Protein AF-A0AAV4CQF7-F1 (afdb_monomer_lite)

Foldseek 3Di:
DVVVVLVVCLVCVLVDALAVLLVVLVVVLVCQQVVVPDLPSNVLVNQSSLQSLQPAQWHDDDPGTDGSVVSSVVSLVSSLPHDGDLNVLLNVLQSCLNHDDDPVSLVSNLVSNLVSLVVDDLVSNLSSLLSSLSSCVVHPLLVSLVSVLVVVLVVLVVCPPPDLPDPDPVCPVVSVVVLSNLLSLLSSLVSQLVSCVVPVVSVVSNVVNLVVCLVVPLLSCLAQSNVLSLLLNLVPVVCVVVSLVVNLVSLLVQLVLVVVCVVDPVSCVVDPDDDRSLVRNLVNLVSCLSPNPSRLVSLLCSLVSLLVVLPQWDDVLDGPPDDPPPVDQDSSNVSNVSSLVSLLSSCVRDLVCVLVSLVVLLCCQQVCQRTDSLSSLVSLLSNCVVCVPSVVVVVVSLLVSLLCLLNGDPVSSVSSCVSCVSNVVVDVPSVVSNVVSVVVSVVDD

Structure (mmCIF, N/CA/C/O backbone):
data_AF-A0AAV4CQF7-F1
#
_entry.id   AF-A0AAV4CQF7-F1
#
loop_
_atom_site.group_PDB
_atom_site.id
_atom_site.type_symbol
_atom_site.label_atom_id
_atom_site.label_alt_id
_atom_site.label_comp_id
_atom_site.label_asym_id
_atom_site.label_entity_id
_atom_site.label_seq_id
_atom_site.pdbx_PDB_ins_code
_atom_site.Cartn_x
_atom_site.Cartn_y
_atom_site.Cartn_z
_atom_site.occupancy
_atom_site.B_iso_or_equiv
_atom_site.auth_seq_id
_atom_site.auth_comp_id
_atom_site.auth_asym_id
_atom_site.auth_atom_id
_atom_site.pdbx_PDB_model_num
ATOM 1 N N . MET A 1 1 ? -41.270 9.671 13.643 1.00 59.12 1 MET A N 1
ATOM 2 C CA . MET A 1 1 ? -41.584 9.776 15.087 1.00 59.12 1 MET A CA 1
ATOM 3 C C . MET A 1 1 ? -40.369 9.451 15.960 1.00 59.12 1 MET A C 1
ATOM 5 O O . MET A 1 1 ? -39.986 10.310 16.739 1.00 59.12 1 MET A O 1
ATOM 9 N N . GLY A 1 2 ? -39.691 8.308 15.761 1.00 67.62 2 GLY A N 1
ATOM 10 C CA . GLY A 1 2 ? -38.523 7.895 16.568 1.00 67.62 2 GLY A CA 1
ATOM 11 C C . GLY A 1 2 ? -37.374 8.912 16.679 1.00 67.62 2 GLY A C 1
ATOM 12 O O . GLY A 1 2 ? -36.849 9.107 17.765 1.00 67.62 2 GLY A O 1
ATOM 13 N N . PHE A 1 3 ? -37.043 9.646 15.609 1.00 73.44 3 PHE A N 1
ATOM 14 C CA . PHE A 1 3 ? -36.000 10.688 15.660 1.00 73.44 3 PHE A CA 1
ATOM 15 C C . PHE A 1 3 ? -36.310 11.820 16.654 1.00 73.44 3 PHE A C 1
ATOM 17 O O . PHE A 1 3 ? -35.431 12.252 17.389 1.00 73.44 3 PHE A O 1
ATOM 24 N N . LYS A 1 4 ? -37.570 12.273 16.710 1.00 79.00 4 LYS A N 1
ATOM 25 C CA . LYS A 1 4 ? -37.988 13.325 17.649 1.00 79.00 4 LYS A CA 1
ATOM 26 C C . LYS A 1 4 ? -37.939 12.832 19.097 1.00 79.00 4 LYS A C 1
ATOM 28 O O . LYS A 1 4 ? -37.600 13.608 19.976 1.00 79.00 4 LYS A O 1
ATOM 33 N N . ILE A 1 5 ? -38.235 11.549 19.323 1.00 82.12 5 ILE A N 1
ATOM 34 C CA . ILE A 1 5 ? -38.168 10.925 20.651 1.00 82.12 5 ILE A CA 1
ATOM 35 C C . ILE A 1 5 ? -36.714 10.852 21.126 1.00 82.12 5 ILE A C 1
ATOM 37 O O . ILE A 1 5 ? -36.418 11.323 22.215 1.00 82.12 5 ILE A O 1
ATOM 41 N N . VAL A 1 6 ? -35.795 10.340 20.299 1.00 82.31 6 VAL A N 1
ATOM 42 C CA . VAL A 1 6 ? -34.363 10.278 20.651 1.00 82.31 6 VAL A CA 1
ATOM 43 C C . VAL A 1 6 ? -33.791 11.676 20.882 1.00 82.31 6 VAL A C 1
ATOM 45 O O . VAL A 1 6 ? -33.082 11.886 21.857 1.00 82.31 6 VAL A O 1
ATOM 48 N N . SER A 1 7 ? -34.144 12.651 20.039 1.00 81.69 7 SER A N 1
ATOM 49 C CA . SER A 1 7 ? -33.695 14.036 20.213 1.00 81.69 7 SER A CA 1
ATOM 50 C C . SER A 1 7 ? -34.195 14.664 21.517 1.00 81.69 7 SER A C 1
ATOM 52 O O . SER A 1 7 ? -33.439 15.401 22.138 1.00 81.69 7 SER A O 1
ATOM 54 N N . LEU A 1 8 ? -35.436 14.380 21.929 1.00 84.56 8 LEU A N 1
ATOM 55 C CA . LEU A 1 8 ? -35.984 14.850 23.204 1.00 84.56 8 LEU A CA 1
ATOM 56 C C . LEU A 1 8 ? -35.305 14.152 24.392 1.00 84.56 8 LEU A C 1
ATOM 58 O O . LEU A 1 8 ? -34.977 14.785 25.387 1.00 84.56 8 LEU A O 1
ATOM 62 N N . LEU A 1 9 ? -35.044 12.848 24.285 1.00 84.12 9 LEU A N 1
ATOM 63 C CA . LEU A 1 9 ? -34.312 12.117 25.319 1.00 84.12 9 LEU A CA 1
ATOM 64 C C . LEU A 1 9 ? -32.877 12.642 25.467 1.00 84.12 9 LEU A C 1
ATOM 66 O O . LEU A 1 9 ? -32.404 12.793 26.586 1.00 84.12 9 LEU A O 1
ATOM 70 N N . LEU A 1 10 ? -32.204 12.985 24.365 1.00 81.94 10 LEU A N 1
ATOM 71 C CA . LEU A 1 10 ? -30.864 13.581 24.397 1.00 81.94 10 LEU A CA 1
ATOM 72 C C . LEU A 1 10 ? -30.817 14.918 25.147 1.00 81.94 10 LEU A C 1
ATOM 74 O O . LEU A 1 10 ? -29.807 15.186 25.796 1.00 81.94 10 LEU A O 1
ATOM 78 N N . THR A 1 11 ? -31.876 15.734 25.080 1.00 82.44 11 THR A N 1
ATOM 79 C CA . THR A 1 11 ? -31.950 17.009 25.813 1.00 82.44 11 THR A CA 1
ATOM 80 C C . THR A 1 11 ? -32.285 16.823 27.291 1.00 82.44 11 THR A C 1
ATOM 82 O O . THR A 1 11 ? -31.748 17.540 28.126 1.00 82.44 11 THR A O 1
ATOM 85 N N . GLU A 1 12 ? -33.121 15.841 27.633 1.00 84.31 12 GLU A N 1
ATOM 86 C CA . GLU A 1 12 ? -33.543 15.594 29.024 1.00 84.31 12 GLU A CA 1
ATOM 87 C C . GLU A 1 12 ? -32.552 14.723 29.822 1.00 84.31 12 GLU A C 1
ATOM 89 O O . GLU A 1 12 ? -32.605 14.665 31.053 1.00 84.31 12 GLU A O 1
ATOM 94 N N . LEU A 1 13 ? -31.607 14.057 29.147 1.00 83.44 13 LEU A N 1
ATOM 95 C CA . LEU A 1 13 ? -30.585 13.227 29.794 1.00 83.44 13 LEU A CA 1
ATOM 96 C C . LEU A 1 13 ? -29.714 14.014 30.788 1.00 83.44 13 LEU A C 1
ATOM 98 O O . LEU A 1 13 ? -29.278 13.442 31.785 1.00 83.44 13 LEU A O 1
ATOM 102 N N . ASP A 1 14 ? -29.513 15.316 30.570 1.00 80.50 14 ASP A N 1
ATOM 103 C CA . ASP A 1 14 ? -28.698 16.172 31.445 1.00 80.50 14 ASP A CA 1
ATOM 104 C C . ASP A 1 14 ? -29.308 16.347 32.854 1.00 80.50 14 ASP A C 1
ATOM 106 O O . ASP A 1 14 ? -28.577 16.560 33.820 1.00 80.50 14 ASP A O 1
ATOM 110 N N . ALA A 1 15 ? -30.632 16.208 32.998 1.00 80.25 15 ALA A N 1
ATOM 111 C CA . ALA A 1 15 ? -31.342 16.308 34.280 1.00 80.25 15 ALA A CA 1
ATOM 112 C C . ALA A 1 15 ? -31.515 14.951 34.998 1.00 80.25 15 ALA A C 1
ATOM 114 O O . ALA A 1 15 ? -32.131 14.873 36.065 1.00 80.25 15 ALA A O 1
ATOM 115 N N . SER A 1 16 ? -31.004 13.864 34.414 1.00 80.94 16 SER A N 1
ATOM 116 C CA . SER A 1 16 ? -31.238 12.500 34.893 1.00 80.94 16 SER A CA 1
ATOM 117 C C . SER A 1 16 ? -30.382 12.142 36.112 1.00 80.94 16 SER A C 1
ATOM 119 O O . SER A 1 16 ? -29.222 12.532 36.223 1.00 80.94 16 SER A O 1
ATOM 121 N N . GLN A 1 17 ? -30.930 11.332 37.025 1.00 84.81 17 GLN A N 1
ATOM 122 C CA . GLN A 1 17 ? -30.169 10.842 38.177 1.00 84.81 17 GLN A CA 1
ATOM 123 C C . GLN A 1 17 ? -29.073 9.845 37.745 1.00 84.81 17 GLN A C 1
ATOM 125 O O . GLN A 1 17 ? -29.340 8.981 36.903 1.00 84.81 17 GLN A O 1
ATOM 130 N N . PRO A 1 18 ? -27.881 9.858 38.381 1.00 83.00 18 PRO A N 1
ATOM 131 C CA . PRO A 1 18 ? -26.769 8.973 38.013 1.00 83.00 18 PRO A CA 1
ATOM 132 C C . PRO A 1 18 ? -27.101 7.477 38.065 1.00 83.00 18 PRO A C 1
ATOM 134 O O . PRO A 1 18 ? -26.584 6.695 37.272 1.00 83.00 18 PRO A O 1
ATOM 137 N N . ARG A 1 19 ? -27.995 7.075 38.976 1.00 85.12 19 ARG A N 1
ATOM 138 C CA . ARG A 1 19 ? -28.464 5.688 39.095 1.00 85.12 19 ARG A CA 1
ATOM 139 C C . ARG A 1 19 ? -29.227 5.228 37.852 1.00 85.12 19 ARG A C 1
ATOM 141 O O . ARG A 1 19 ? -28.962 4.147 37.342 1.00 85.12 19 ARG A O 1
ATOM 148 N N . CYS A 1 20 ? -30.128 6.065 37.341 1.00 86.25 20 CYS A N 1
ATOM 149 C CA . CYS A 1 20 ? -30.883 5.763 36.126 1.00 86.25 20 CYS A CA 1
ATOM 150 C C . CYS A 1 20 ? -29.949 5.668 34.912 1.00 86.25 20 CYS A C 1
ATOM 152 O O . CYS A 1 20 ? -30.134 4.807 34.059 1.00 86.25 20 CYS A O 1
ATOM 154 N N . LEU A 1 21 ? -28.916 6.517 34.853 1.00 87.19 21 LEU A N 1
ATOM 155 C CA . LEU A 1 21 ? -27.903 6.464 33.796 1.00 87.19 21 LEU A CA 1
ATOM 156 C C . LEU A 1 21 ? -27.118 5.137 33.809 1.00 87.19 21 LEU A C 1
ATOM 158 O O . LEU A 1 21 ? -26.884 4.572 32.741 1.00 87.19 21 LEU A O 1
ATOM 162 N N . ASP A 1 22 ? -26.754 4.612 34.987 1.00 87.69 22 ASP A N 1
ATOM 163 C CA . ASP A 1 22 ? -26.123 3.286 35.116 1.00 87.69 22 ASP A CA 1
ATOM 164 C C . ASP A 1 22 ? -27.073 2.163 34.673 1.00 87.69 22 ASP A C 1
ATOM 166 O O . ASP A 1 22 ? -26.687 1.311 33.875 1.00 87.69 22 ASP A O 1
ATOM 170 N N . GLU A 1 23 ? -28.331 2.184 35.122 1.00 88.81 23 GLU A N 1
ATOM 171 C CA . GLU A 1 23 ? -29.337 1.174 34.754 1.00 88.81 23 GLU A CA 1
ATOM 172 C C . GLU A 1 23 ? -29.573 1.136 33.231 1.00 88.81 23 GLU A C 1
ATOM 174 O O . GLU A 1 23 ? -29.580 0.059 32.626 1.00 88.81 23 GLU A O 1
ATOM 179 N N . ILE A 1 24 ? -29.662 2.301 32.578 1.00 89.50 24 ILE A N 1
ATOM 180 C CA . ILE A 1 24 ? -29.802 2.393 31.116 1.00 89.50 24 ILE A CA 1
ATOM 181 C C . ILE A 1 24 ? -28.521 1.923 30.406 1.00 89.50 24 ILE A C 1
ATOM 183 O O . ILE A 1 24 ? -28.596 1.204 29.407 1.00 89.50 24 ILE A O 1
ATOM 187 N N . ALA A 1 25 ? -27.333 2.281 30.903 1.00 89.44 25 ALA A N 1
ATOM 188 C CA . ALA A 1 25 ? -26.076 1.808 30.322 1.00 89.44 25 ALA A CA 1
ATOM 189 C C . ALA A 1 25 ? -25.944 0.277 30.417 1.00 89.44 25 ALA A C 1
ATOM 191 O O . ALA A 1 25 ? -25.528 -0.373 29.455 1.00 89.44 25 ALA A O 1
ATOM 192 N N . GLN A 1 26 ? -26.346 -0.317 31.543 1.00 90.50 26 GLN A N 1
ATOM 193 C CA . GLN A 1 26 ? -26.374 -1.770 31.719 1.00 90.50 26 GLN A CA 1
ATOM 194 C C . GLN A 1 26 ? -27.388 -2.446 30.794 1.00 90.50 26 GLN A C 1
ATOM 196 O O . GLN A 1 26 ? -27.079 -3.512 30.258 1.00 90.50 26 GLN A O 1
ATOM 201 N N . PHE A 1 27 ? -28.535 -1.812 30.537 1.00 90.62 27 PHE A N 1
ATOM 202 C CA . PHE A 1 27 ? -29.499 -2.286 29.544 1.00 90.62 27 PHE A CA 1
ATOM 203 C C . PHE A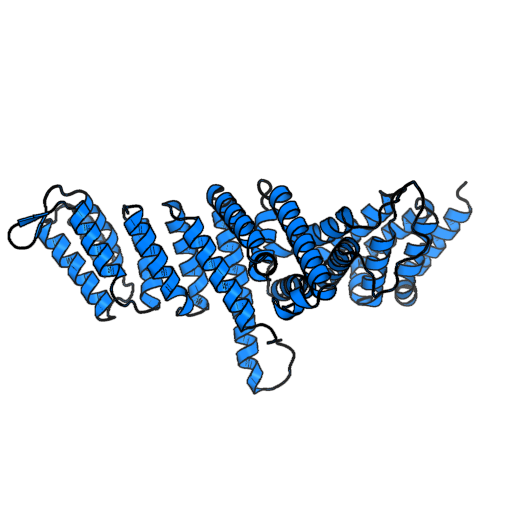 1 27 ? -28.902 -2.334 28.126 1.00 90.62 27 PHE A C 1
ATOM 205 O O . PHE A 1 27 ? -29.086 -3.316 27.406 1.00 90.62 27 PHE A O 1
ATOM 212 N N . TYR A 1 28 ? -28.119 -1.331 27.714 1.00 89.31 28 TYR A N 1
ATOM 213 C CA . TYR A 1 28 ? -27.412 -1.406 26.427 1.00 89.31 28 TYR A CA 1
ATOM 214 C C . TYR A 1 28 ? -26.399 -2.555 26.394 1.00 89.31 28 TYR A C 1
ATOM 216 O O . TYR A 1 28 ? -26.303 -3.259 25.390 1.00 89.31 28 TYR A O 1
ATOM 224 N N . ILE A 1 29 ? -25.682 -2.796 27.496 1.00 89.38 29 ILE A N 1
ATOM 225 C CA . ILE A 1 29 ? -24.741 -3.920 27.591 1.00 89.38 29 ILE A CA 1
ATOM 226 C C . ILE A 1 29 ? -25.475 -5.264 27.494 1.00 89.38 29 ILE A C 1
ATOM 228 O O . ILE A 1 29 ? -24.980 -6.164 26.814 1.00 89.38 29 ILE A O 1
ATOM 232 N N . SER A 1 30 ? -26.641 -5.426 28.130 1.00 89.44 30 SER A N 1
ATOM 233 C CA . SER A 1 30 ? -27.437 -6.652 27.978 1.00 89.44 30 SER A CA 1
ATOM 234 C C . SER A 1 30 ? -27.932 -6.822 26.544 1.00 89.44 30 SER A C 1
ATOM 236 O O . SER A 1 30 ? -27.793 -7.907 25.995 1.00 89.44 30 SER A O 1
ATOM 238 N N . CYS A 1 31 ? -28.369 -5.748 25.879 1.00 88.00 31 CYS A N 1
ATOM 239 C CA . CYS A 1 31 ? -28.768 -5.818 24.469 1.00 88.00 31 CYS A CA 1
ATOM 240 C C . CYS A 1 31 ? -27.624 -6.274 23.548 1.00 88.00 31 CYS A C 1
ATOM 242 O O . CYS A 1 31 ? -27.844 -7.033 22.605 1.00 88.00 31 CYS A O 1
ATOM 244 N N . VAL A 1 32 ? -26.388 -5.843 23.825 1.00 87.75 32 VAL A N 1
ATOM 245 C CA . VAL A 1 32 ? -25.204 -6.309 23.084 1.00 87.75 32 VAL A CA 1
ATOM 246 C C . VAL A 1 32 ? -24.934 -7.794 23.342 1.00 87.75 32 VAL A C 1
ATOM 248 O O . VAL A 1 32 ? -24.597 -8.512 22.405 1.00 87.75 32 VAL A O 1
ATOM 251 N N . LYS A 1 33 ? -25.106 -8.275 24.581 1.00 85.88 33 LYS A N 1
ATOM 252 C CA . LYS A 1 33 ? -24.939 -9.700 24.931 1.00 85.88 33 LYS A CA 1
ATOM 253 C C . LYS A 1 33 ? -25.985 -10.596 24.275 1.00 85.88 33 LYS A C 1
ATOM 255 O O . LYS A 1 33 ? -25.638 -11.677 23.808 1.00 85.88 33 LYS A O 1
ATOM 260 N N . ASP A 1 34 ? -27.230 -10.136 24.239 1.00 85.25 34 ASP A N 1
ATOM 261 C CA . ASP A 1 34 ? -28.371 -10.899 23.731 1.00 85.25 34 ASP A CA 1
ATOM 262 C C . ASP A 1 34 ? -28.503 -10.803 22.199 1.00 85.25 34 ASP A C 1
ATOM 264 O O . ASP A 1 34 ? -29.386 -11.419 21.608 1.00 85.25 34 ASP A O 1
ATOM 268 N N . GLY A 1 35 ? -27.632 -10.026 21.540 1.00 80.62 35 GLY A N 1
ATOM 269 C CA . GLY A 1 35 ? -27.627 -9.841 20.085 1.00 80.62 35 GLY A CA 1
ATOM 270 C C . GLY A 1 35 ? -28.763 -8.962 19.552 1.00 80.62 35 GLY A C 1
ATOM 271 O O . GLY A 1 35 ? -28.934 -8.854 18.341 1.00 80.62 35 GLY A O 1
ATOM 272 N N . SER A 1 36 ? -29.530 -8.305 20.426 1.00 82.94 36 SER A N 1
ATOM 273 C CA . SER A 1 36 ? -30.623 -7.398 20.046 1.00 82.94 36 SER A CA 1
ATOM 274 C C . SER A 1 36 ? -30.142 -5.991 19.668 1.00 82.94 36 SER A C 1
ATOM 276 O O . SER A 1 36 ? -30.933 -5.153 19.230 1.00 82.94 36 SER A O 1
ATOM 278 N N . PHE A 1 37 ? -28.843 -5.719 19.815 1.00 81.38 37 PHE A N 1
ATOM 279 C CA . PHE A 1 37 ? -28.231 -4.455 19.427 1.00 81.38 37 PHE A CA 1
ATOM 280 C C . PHE A 1 37 ? -28.153 -4.318 17.898 1.00 81.38 37 PHE A C 1
ATOM 282 O O . PHE A 1 37 ? -27.318 -4.937 17.246 1.00 81.38 37 PHE A O 1
ATOM 289 N N . ASN A 1 38 ? -29.016 -3.474 17.331 1.00 76.44 38 ASN A N 1
ATOM 290 C CA . ASN A 1 38 ? -29.237 -3.361 15.885 1.00 76.44 38 ASN A CA 1
ATOM 291 C C . ASN A 1 38 ? -28.857 -1.995 15.283 1.00 76.44 38 ASN A C 1
ATOM 293 O O . ASN A 1 38 ? -29.339 -1.650 14.207 1.00 76.44 38 ASN A O 1
ATOM 297 N N . GLY A 1 39 ? -28.073 -1.178 15.996 1.00 72.00 39 GLY A N 1
ATOM 298 C CA . GLY A 1 39 ? -27.647 0.134 15.490 1.00 72.00 39 GLY A CA 1
ATOM 299 C C . GLY A 1 39 ? -28.786 1.130 15.241 1.00 72.00 39 GLY A C 1
ATOM 300 O O . GLY A 1 39 ? -28.637 2.061 14.452 1.00 72.00 39 GLY A O 1
ATOM 301 N N . SER A 1 40 ? -29.951 0.932 15.867 1.00 81.25 40 SER A N 1
ATOM 302 C CA . SER A 1 40 ? -31.045 1.904 15.802 1.00 81.25 40 SER A CA 1
ATOM 303 C C . SER A 1 40 ? -30.628 3.249 16.404 1.00 81.25 40 SER A C 1
ATOM 305 O O . SER A 1 40 ? -29.777 3.304 17.280 1.00 81.25 40 SER A O 1
ATOM 307 N N . LYS A 1 41 ? -31.298 4.350 16.036 1.00 80.06 41 LYS A N 1
ATOM 308 C CA . LYS A 1 41 ? -30.986 5.692 16.580 1.00 80.06 41 LYS A CA 1
ATOM 309 C C . LYS A 1 41 ? -31.020 5.795 18.113 1.00 80.06 41 LYS A C 1
ATOM 311 O O . LYS A 1 41 ? -30.506 6.754 18.667 1.00 80.06 41 LYS A O 1
ATOM 316 N N . ALA A 1 42 ? -31.625 4.836 18.818 1.00 80.88 42 ALA A N 1
ATOM 317 C CA . ALA A 1 42 ? -31.554 4.784 20.276 1.00 80.88 42 ALA A CA 1
ATOM 318 C C . ALA A 1 42 ? -30.106 4.627 20.779 1.00 80.88 42 ALA A C 1
ATOM 320 O O . ALA A 1 42 ? -29.767 5.160 21.831 1.00 80.88 42 ALA A O 1
ATOM 321 N N . THR A 1 43 ? -29.226 3.978 20.009 1.00 84.00 43 THR A N 1
ATOM 322 C CA . THR A 1 43 ? -27.819 3.774 20.380 1.00 84.00 43 THR A CA 1
ATOM 323 C C . THR A 1 43 ? -27.032 5.080 20.480 1.00 84.00 43 THR A C 1
ATOM 325 O O . THR A 1 43 ? -26.049 5.132 21.215 1.00 84.00 43 THR A O 1
ATOM 328 N N . ASP A 1 44 ? -27.507 6.155 19.842 1.00 84.31 44 ASP A N 1
ATOM 329 C CA . ASP A 1 44 ? -26.924 7.502 19.928 1.00 84.31 44 ASP A CA 1
ATOM 330 C C . ASP A 1 44 ? -27.046 8.107 21.343 1.00 84.31 44 ASP A C 1
ATOM 332 O O . ASP A 1 44 ? -26.353 9.068 21.678 1.00 84.31 44 ASP A O 1
ATOM 336 N N . LEU A 1 45 ? -27.891 7.532 22.212 1.00 87.50 45 LEU A N 1
ATOM 337 C CA . LEU A 1 45 ? -27.989 7.914 23.625 1.00 87.50 45 LEU A CA 1
ATOM 338 C C . LEU A 1 45 ? -26.782 7.421 24.439 1.00 87.50 45 LEU A C 1
ATOM 340 O O . LEU A 1 45 ? -26.392 8.073 25.409 1.00 87.50 45 LEU A O 1
ATOM 344 N N . LEU A 1 46 ? -26.177 6.289 24.057 1.00 89.12 46 LEU A N 1
ATOM 345 C CA . LEU A 1 46 ? -25.114 5.640 24.831 1.00 89.12 46 LEU A CA 1
ATOM 346 C C . LEU A 1 46 ? -23.877 6.541 25.027 1.00 89.12 46 LEU A C 1
ATOM 348 O O . LEU A 1 46 ? -23.416 6.643 26.168 1.00 89.12 46 LEU A O 1
ATOM 352 N N . PRO A 1 47 ? -23.357 7.248 24.000 1.00 89.88 47 PRO A N 1
ATOM 353 C CA . PRO A 1 47 ? -22.263 8.199 24.184 1.00 89.88 47 PRO A CA 1
ATOM 354 C C . PRO A 1 47 ? -22.573 9.283 25.211 1.00 89.88 47 PRO A C 1
ATOM 356 O O . PRO A 1 47 ? -21.782 9.508 26.126 1.00 89.88 47 PRO A O 1
ATOM 359 N N . LYS A 1 48 ? -23.750 9.913 25.112 1.00 89.00 48 LYS A N 1
ATOM 360 C CA . LYS A 1 48 ? -24.166 10.984 26.024 1.00 89.00 48 LYS A CA 1
ATOM 361 C C . LYS A 1 48 ? -24.299 10.471 27.461 1.00 89.00 48 LYS A C 1
ATOM 363 O O . LYS A 1 48 ? -23.808 11.130 28.374 1.00 89.00 48 LYS A O 1
ATOM 368 N N . ILE A 1 49 ? -24.872 9.280 27.656 1.00 89.62 49 ILE A N 1
ATOM 369 C CA . ILE A 1 49 ? -24.984 8.626 28.970 1.00 89.62 49 ILE A CA 1
ATOM 370 C C . ILE A 1 49 ? -23.597 8.395 29.586 1.00 89.62 49 ILE A C 1
ATOM 372 O O . ILE A 1 49 ? -23.366 8.760 30.737 1.00 89.62 49 ILE A O 1
ATOM 376 N N . LEU A 1 50 ? -22.654 7.835 28.822 1.00 89.38 50 LEU A N 1
ATOM 377 C CA . LEU A 1 50 ? -21.298 7.563 29.312 1.00 89.38 50 LEU A CA 1
ATOM 378 C C . LEU A 1 50 ? -20.513 8.852 29.604 1.00 89.38 50 LEU A C 1
ATOM 380 O O . LEU A 1 50 ? -19.762 8.898 30.580 1.00 89.38 50 LEU A O 1
ATOM 384 N N . CYS A 1 51 ? -20.713 9.908 28.811 1.00 89.12 51 CYS A N 1
ATOM 385 C CA . CYS A 1 51 ? -20.143 11.231 29.071 1.00 89.12 51 CYS A CA 1
ATOM 386 C C . CYS A 1 51 ? -20.689 11.852 30.363 1.00 89.12 51 CYS A C 1
ATOM 388 O O . CYS A 1 51 ? -19.913 12.389 31.151 1.00 89.12 51 CYS A O 1
ATOM 390 N N . LEU A 1 52 ? -21.999 11.758 30.602 1.00 87.88 52 LEU A N 1
ATOM 391 C CA . LEU A 1 52 ? -22.619 12.265 31.828 1.00 87.88 52 LEU A CA 1
ATOM 392 C C . LEU A 1 52 ? -22.132 11.496 33.055 1.00 87.88 52 LEU A C 1
ATOM 394 O O . LEU A 1 52 ? -21.675 12.111 34.016 1.00 87.88 52 LEU A O 1
ATOM 398 N N . LEU A 1 53 ? -22.118 10.160 32.986 1.00 87.38 53 LEU A N 1
ATOM 399 C CA . LEU A 1 53 ? -21.574 9.312 34.048 1.00 87.38 53 LEU A CA 1
ATOM 400 C C . LEU A 1 53 ? -20.128 9.677 34.387 1.00 87.38 53 LEU A C 1
ATOM 402 O O . LEU A 1 53 ? -19.793 9.754 35.563 1.00 87.38 53 LEU A O 1
ATOM 406 N N . ASN A 1 54 ? -19.287 9.965 33.391 1.00 87.75 54 ASN A N 1
ATOM 407 C CA . ASN A 1 54 ? -17.890 10.339 33.617 1.00 87.75 54 ASN A CA 1
ATOM 408 C C . ASN A 1 54 ? -17.721 11.602 34.483 1.00 87.75 54 ASN A C 1
ATOM 410 O O . ASN A 1 54 ? -16.723 11.715 35.194 1.00 87.75 54 ASN A O 1
ATOM 414 N N . ASN A 1 55 ? -18.676 12.533 34.428 1.00 86.75 55 ASN A N 1
ATOM 415 C CA . ASN A 1 55 ? -18.597 13.824 35.114 1.00 86.75 55 ASN A CA 1
ATOM 416 C C . ASN A 1 55 ? -19.131 13.784 36.556 1.00 86.75 55 ASN A C 1
ATOM 418 O O . ASN A 1 55 ? -18.926 14.737 37.304 1.00 86.75 55 ASN A O 1
ATOM 422 N N . HIS A 1 56 ? -19.799 12.703 36.969 1.00 84.44 56 HIS A N 1
ATOM 423 C CA . HIS A 1 56 ? -20.316 12.579 38.330 1.00 84.44 56 HIS A CA 1
ATOM 424 C C . HIS A 1 56 ? -19.232 12.123 39.318 1.00 84.44 56 HIS A C 1
ATOM 426 O O . HIS A 1 56 ? -18.569 11.102 39.126 1.00 84.44 56 HIS A O 1
ATOM 432 N N . GLU A 1 57 ? -19.087 12.854 40.428 1.00 79.31 57 GLU A N 1
ATOM 433 C CA . GLU A 1 57 ? -18.104 12.540 41.476 1.00 79.31 57 GLU A CA 1
ATOM 434 C C . GLU A 1 57 ? -18.440 11.262 42.252 1.00 79.31 57 GLU A C 1
ATOM 436 O O . GLU A 1 57 ? -17.537 10.538 42.665 1.00 79.31 57 GLU A O 1
ATOM 441 N N . SER A 1 58 ? -19.730 10.969 42.426 1.00 81.06 58 SER A N 1
ATOM 442 C CA . SER A 1 58 ? -20.215 9.838 43.211 1.00 81.06 58 SER A CA 1
ATOM 443 C C . SER A 1 58 ? -21.510 9.290 42.615 1.00 81.06 58 SER A C 1
ATOM 445 O O . SER A 1 58 ? -22.501 10.010 42.477 1.00 81.06 58 SER A O 1
ATOM 447 N N . VAL A 1 59 ? -21.496 8.011 42.246 1.00 81.38 59 VAL A N 1
ATOM 448 C CA . VAL A 1 59 ? -22.642 7.268 41.715 1.00 81.38 59 VAL A CA 1
ATOM 449 C C . VAL A 1 59 ? -22.957 6.116 42.672 1.00 81.38 59 VAL A C 1
ATOM 451 O O . VAL A 1 59 ? -22.052 5.350 43.015 1.00 81.38 59 VAL A O 1
ATOM 454 N N . PRO A 1 60 ? -24.212 5.966 43.129 1.00 77.69 60 PRO A N 1
ATOM 455 C CA . PRO A 1 60 ? -24.595 4.856 43.994 1.00 77.69 60 PRO A CA 1
ATOM 456 C C . PRO A 1 60 ? -24.579 3.541 43.204 1.00 77.69 60 PRO A C 1
ATOM 458 O O . PRO A 1 60 ? -25.299 3.406 42.215 1.00 77.69 60 PRO A O 1
ATOM 461 N N . LYS A 1 61 ? -23.786 2.558 43.648 1.00 74.56 61 LYS A N 1
ATOM 462 C CA . LYS A 1 61 ? -23.742 1.210 43.060 1.00 74.56 61 LYS A CA 1
ATOM 463 C C . LYS A 1 61 ? -23.730 0.151 44.161 1.00 74.56 61 LYS A C 1
ATOM 465 O O . LYS A 1 61 ? -22.785 0.052 44.942 1.00 74.56 61 LYS A O 1
ATOM 470 N N . GLY A 1 62 ? -24.793 -0.651 44.230 1.00 73.31 62 GLY A N 1
ATOM 471 C CA . GLY A 1 62 ? -25.003 -1.587 45.340 1.00 73.31 62 GLY A CA 1
ATOM 472 C C . GLY A 1 62 ? -25.193 -0.854 46.676 1.00 73.31 62 GLY A C 1
ATOM 473 O O . GLY A 1 62 ? -25.960 0.101 46.748 1.00 73.31 62 GLY A O 1
ATOM 474 N N . GLY A 1 63 ? -24.495 -1.302 47.726 1.00 71.94 63 GLY A N 1
ATOM 475 C CA . GLY A 1 63 ? -24.513 -0.685 49.063 1.00 71.94 63 GLY A CA 1
ATOM 476 C C . GLY A 1 63 ? -23.491 0.443 49.281 1.00 71.94 63 GLY A C 1
ATOM 477 O O . GLY A 1 63 ? -23.281 0.837 50.424 1.00 71.94 63 GLY A O 1
ATOM 478 N N . GLY A 1 64 ? -22.826 0.931 48.227 1.00 80.50 64 GLY A N 1
ATOM 479 C CA . GLY A 1 64 ? -21.777 1.951 48.320 1.00 80.50 64 GLY A CA 1
ATOM 480 C C . GLY A 1 64 ? -21.808 2.972 47.181 1.00 80.50 64 GLY A C 1
ATOM 481 O O . GLY A 1 64 ? -22.723 2.989 46.356 1.00 80.50 64 GLY A O 1
ATOM 482 N N . TYR A 1 65 ? -20.782 3.822 47.145 1.00 84.94 65 TYR A N 1
ATOM 483 C CA . TYR A 1 65 ? -20.598 4.868 46.142 1.00 84.94 65 TYR A CA 1
ATOM 484 C C . TYR A 1 65 ? -19.287 4.661 45.390 1.00 84.94 65 TYR A C 1
ATOM 486 O O . TYR A 1 65 ? -18.271 4.326 45.996 1.00 84.94 65 TYR A O 1
ATOM 494 N N . ILE A 1 66 ? -19.318 4.878 44.080 1.00 89.25 66 ILE A N 1
ATOM 495 C CA . ILE A 1 66 ? -18.147 4.789 43.203 1.00 89.25 66 ILE A CA 1
ATOM 496 C C . ILE A 1 66 ? -18.017 6.061 42.377 1.00 89.25 66 ILE A C 1
ATOM 498 O O . ILE A 1 66 ? -19.013 6.729 42.090 1.00 89.25 66 ILE A O 1
ATOM 502 N N . LYS A 1 67 ? -16.799 6.391 41.953 1.00 89.69 67 LYS A N 1
ATOM 503 C CA . LYS A 1 67 ? -16.587 7.545 41.082 1.00 89.69 67 LYS A CA 1
ATOM 504 C C . LYS A 1 67 ? -17.158 7.263 39.692 1.00 89.69 67 LYS A C 1
ATOM 506 O O . LYS A 1 67 ? -16.980 6.173 39.147 1.00 89.69 67 LYS A O 1
ATOM 511 N N . GLY A 1 68 ? -17.799 8.254 39.080 1.00 87.19 68 GLY A N 1
ATOM 512 C CA . GLY A 1 68 ? -18.413 8.106 37.761 1.00 87.19 68 GLY A CA 1
ATOM 513 C C . GLY A 1 68 ? -17.431 7.686 36.657 1.00 87.19 68 GLY A C 1
ATOM 514 O O . GLY A 1 68 ? -17.756 6.848 35.814 1.00 87.19 68 GLY A O 1
ATOM 515 N N . SER A 1 69 ? -16.183 8.163 36.721 1.00 87.44 69 SER A N 1
ATOM 516 C CA . SER A 1 69 ? -15.106 7.739 35.815 1.00 87.44 69 SER A CA 1
ATOM 517 C C . SER A 1 69 ? -14.752 6.252 35.948 1.00 87.44 69 SER A C 1
ATOM 519 O O . SER A 1 69 ? -14.490 5.590 34.945 1.00 87.44 69 SER A O 1
ATOM 521 N N . GLU A 1 70 ? -14.766 5.709 37.169 1.00 88.88 70 GLU A N 1
ATOM 522 C CA . GLU A 1 70 ? -14.492 4.288 37.431 1.00 88.88 70 GLU A CA 1
ATOM 523 C C . GLU A 1 70 ? -15.665 3.417 36.980 1.00 88.88 70 GLU A C 1
ATOM 525 O O . GLU A 1 70 ? -15.467 2.382 36.341 1.00 88.88 70 GLU A O 1
ATOM 530 N N . LEU A 1 71 ? -16.900 3.870 37.228 1.00 88.44 71 LEU A N 1
ATOM 531 C CA . LEU A 1 71 ? -18.104 3.214 36.726 1.00 88.44 71 LEU A CA 1
ATOM 532 C C . LEU A 1 71 ? -18.088 3.108 35.198 1.00 88.44 71 LEU A C 1
ATOM 534 O O . LEU A 1 71 ? -18.292 2.020 34.658 1.00 88.44 71 LEU A O 1
ATOM 538 N N . LYS A 1 72 ? -17.800 4.215 34.506 1.00 91.75 72 LYS A N 1
ATOM 539 C CA . LYS A 1 72 ? -17.660 4.249 33.045 1.00 91.75 72 LYS A CA 1
ATOM 540 C C . LYS A 1 72 ? -16.608 3.241 32.570 1.00 91.75 72 LYS A C 1
ATOM 542 O O . LYS A 1 72 ? -16.886 2.468 31.655 1.00 91.75 72 LYS A O 1
ATOM 547 N N . GLY A 1 73 ? -15.448 3.187 33.227 1.00 90.25 73 GLY A N 1
ATOM 548 C CA . GLY A 1 73 ? -14.408 2.200 32.925 1.00 90.25 73 GLY A CA 1
ATOM 549 C C . GLY A 1 73 ? -14.889 0.756 33.094 1.00 90.25 73 GLY A C 1
ATOM 550 O O . GLY A 1 73 ? -14.684 -0.073 32.207 1.00 90.25 73 GLY A O 1
ATOM 551 N N . HIS A 1 74 ? -15.613 0.445 34.175 1.00 90.69 74 HIS A N 1
ATOM 552 C CA . HIS A 1 74 ? -16.224 -0.876 34.366 1.00 90.69 74 HIS A CA 1
ATOM 553 C C . HIS A 1 74 ? -17.261 -1.216 33.289 1.00 90.69 74 HIS A C 1
ATOM 555 O O . HIS A 1 74 ? -17.303 -2.359 32.830 1.00 90.69 74 HIS A O 1
ATOM 561 N N . LEU A 1 75 ? -18.080 -0.247 32.870 1.00 90.81 75 LEU A N 1
ATOM 562 C CA . LEU A 1 75 ? -19.076 -0.432 31.812 1.00 90.81 75 LEU A CA 1
ATOM 563 C C . LEU A 1 75 ? -18.405 -0.713 30.463 1.00 90.81 75 LEU A C 1
ATOM 565 O O . LEU A 1 75 ? -18.770 -1.683 29.803 1.00 90.81 75 LEU A O 1
ATOM 569 N N . ILE A 1 76 ? -17.381 0.061 30.090 1.00 91.62 76 ILE A N 1
ATOM 570 C CA . ILE A 1 76 ? -16.612 -0.151 28.853 1.00 91.62 76 ILE A CA 1
ATOM 571 C C . ILE A 1 76 ? -15.895 -1.504 28.887 1.00 91.62 76 ILE A C 1
ATOM 573 O O . ILE A 1 76 ? -15.952 -2.260 27.918 1.00 91.62 76 ILE A O 1
ATOM 577 N N . ASN A 1 77 ? -15.270 -1.856 30.011 1.00 91.94 77 ASN A N 1
ATOM 578 C CA . ASN A 1 77 ? -14.602 -3.147 30.162 1.00 91.94 77 ASN A CA 1
ATOM 579 C C . ASN A 1 77 ? -15.587 -4.314 30.054 1.00 91.94 77 ASN A C 1
ATOM 581 O O . ASN A 1 77 ? -15.301 -5.299 29.372 1.00 91.94 77 ASN A O 1
ATOM 585 N N . SER A 1 78 ? -16.758 -4.194 30.681 1.00 91.25 78 SER A N 1
ATOM 586 C CA . SER A 1 78 ? -17.837 -5.175 30.561 1.00 91.25 78 SER A CA 1
ATOM 587 C C . SER A 1 78 ? -18.271 -5.312 29.103 1.00 91.25 78 SER A C 1
ATOM 589 O O . SER A 1 78 ? -18.255 -6.415 28.560 1.00 91.25 78 SER A O 1
ATOM 591 N N . LEU A 1 79 ? -18.546 -4.193 28.434 1.00 90.62 79 LEU A N 1
ATOM 592 C CA . LEU A 1 79 ? -18.968 -4.138 27.040 1.00 90.62 79 LEU A CA 1
ATOM 593 C C . LEU A 1 79 ? -17.950 -4.795 26.096 1.00 90.62 79 LEU A C 1
ATOM 595 O O . LEU A 1 79 ? -18.320 -5.677 25.326 1.00 90.62 79 LEU A O 1
ATOM 599 N N . CYS A 1 80 ? -16.666 -4.454 26.197 1.00 89.94 80 CYS A N 1
ATOM 600 C CA . CYS A 1 80 ? -15.602 -5.034 25.369 1.00 89.94 80 CYS A CA 1
ATOM 601 C C . CYS A 1 80 ? -15.299 -6.513 25.704 1.00 89.94 80 CYS A C 1
ATOM 603 O O . CYS A 1 80 ? -14.827 -7.257 24.838 1.00 89.94 80 CYS A O 1
ATOM 605 N N . SER A 1 81 ? -15.612 -6.967 26.923 1.00 90.56 81 SER A N 1
ATOM 606 C CA . SER A 1 81 ? -15.485 -8.378 27.332 1.00 90.56 81 SER A CA 1
ATOM 607 C C . SER A 1 81 ? -16.637 -9.259 26.835 1.00 90.56 81 SER A C 1
ATOM 609 O O . SER A 1 81 ? -16.490 -10.479 26.764 1.00 90.56 81 SER A O 1
ATOM 611 N N . CYS A 1 82 ? -17.776 -8.671 26.460 1.00 89.31 82 CYS A N 1
ATOM 612 C CA . CYS A 1 82 ? -18.904 -9.410 25.893 1.00 89.31 82 CYS A CA 1
ATOM 613 C C . CYS A 1 82 ? -18.582 -9.942 24.492 1.00 89.31 82 CYS A C 1
ATOM 615 O O . CYS A 1 82 ? -17.745 -9.394 23.770 1.00 89.31 82 CYS A O 1
ATOM 617 N N . ARG A 1 83 ? -19.271 -11.004 24.066 1.00 87.56 83 ARG A N 1
ATOM 618 C CA . ARG A 1 83 ? -19.245 -11.438 22.662 1.00 87.56 83 ARG A CA 1
ATOM 619 C C . ARG A 1 83 ? -20.072 -10.450 21.844 1.00 87.56 83 ARG A C 1
ATOM 621 O O . ARG A 1 83 ? -21.198 -10.160 22.219 1.00 87.56 83 ARG A O 1
ATOM 628 N N . TRP A 1 84 ? -19.481 -9.892 20.793 1.00 90.25 84 TRP A N 1
ATOM 629 C CA . TRP A 1 84 ? -20.185 -9.010 19.863 1.00 90.25 84 TRP A CA 1
ATOM 630 C C . TRP A 1 84 ? -20.478 -9.828 18.615 1.00 90.25 84 TRP A C 1
ATOM 632 O O . TRP A 1 84 ? -19.597 -10.564 18.172 1.00 90.25 84 TRP A O 1
ATOM 642 N N . ALA A 1 85 ? -21.671 -9.682 18.045 1.00 87.56 85 ALA A N 1
ATOM 643 C CA . ALA A 1 85 ? -21.855 -10.058 16.650 1.00 87.56 85 ALA A CA 1
ATOM 644 C C . ALA A 1 85 ? -21.018 -9.107 15.765 1.00 87.56 85 ALA A C 1
ATOM 646 O O . ALA A 1 85 ? -20.881 -7.934 16.130 1.00 87.56 85 ALA A O 1
ATOM 647 N N . PRO A 1 86 ? -20.471 -9.553 14.620 1.00 86.00 86 PRO A N 1
ATOM 648 C CA . PRO A 1 86 ? -19.625 -8.707 13.774 1.00 86.00 86 PRO A CA 1
ATOM 649 C C . PRO A 1 86 ? -20.305 -7.387 13.369 1.00 86.00 86 PRO A C 1
ATOM 651 O O . PRO A 1 86 ? -19.711 -6.319 13.509 1.00 86.00 86 PRO A O 1
ATOM 654 N N . SER A 1 87 ? -21.595 -7.429 13.021 1.00 84.88 87 SER A N 1
ATOM 655 C CA . SER A 1 87 ? -22.406 -6.248 12.674 1.00 84.88 87 SER A CA 1
ATOM 656 C C . SER A 1 87 ? -22.471 -5.183 13.779 1.00 84.88 87 SER A C 1
ATOM 658 O O . SER A 1 87 ? -22.576 -3.990 13.498 1.00 84.88 87 SER A O 1
ATOM 660 N N . VAL A 1 88 ? -22.338 -5.571 15.052 1.00 86.88 88 VAL A N 1
ATOM 661 C CA . VAL A 1 88 ? -22.316 -4.628 16.182 1.00 86.88 88 VAL A CA 1
ATOM 662 C C . VAL A 1 88 ? -21.074 -3.738 16.127 1.00 86.88 88 VAL A C 1
ATOM 664 O O . VAL A 1 88 ? -21.157 -2.566 16.488 1.00 86.88 88 VAL A O 1
ATOM 667 N N . ALA A 1 89 ? -19.933 -4.238 15.638 1.00 86.31 89 ALA A N 1
ATOM 668 C CA . ALA A 1 89 ? -18.710 -3.440 15.537 1.00 86.31 89 ALA A CA 1
ATOM 669 C C . ALA A 1 89 ? -18.893 -2.216 14.621 1.00 86.31 89 ALA A C 1
ATOM 671 O O . ALA A 1 89 ? -18.391 -1.138 14.947 1.00 86.31 89 ALA A O 1
ATOM 672 N N . LEU A 1 90 ? -19.670 -2.362 13.540 1.00 86.69 90 LEU A N 1
ATOM 673 C CA . LEU A 1 90 ? -19.984 -1.291 12.591 1.00 86.69 90 LEU A CA 1
ATOM 674 C C . LEU A 1 90 ? -20.765 -0.146 13.248 1.00 86.69 90 LEU A C 1
ATOM 676 O O . LEU A 1 90 ? -20.493 1.026 12.991 1.00 86.69 90 LEU A O 1
ATOM 680 N N . HIS A 1 91 ? -21.684 -0.479 14.151 1.00 87.00 91 HIS A N 1
ATOM 681 C CA . HIS A 1 91 ? -22.493 0.501 14.874 1.00 87.00 91 HIS A CA 1
ATOM 682 C C . HIS A 1 91 ? -21.800 1.055 16.123 1.00 87.00 91 HIS A C 1
ATOM 684 O O . HIS A 1 91 ? -22.009 2.210 16.478 1.00 87.00 91 HIS A O 1
ATOM 690 N N . MET A 1 92 ? -20.957 0.265 16.789 1.00 86.25 92 MET A N 1
ATOM 691 C CA . MET A 1 92 ? -20.277 0.679 18.019 1.00 86.25 92 MET A CA 1
ATOM 692 C C . MET A 1 92 ? -19.076 1.588 17.761 1.00 86.25 92 MET A C 1
ATOM 694 O O . MET A 1 92 ? -18.869 2.544 18.506 1.00 86.25 92 MET A O 1
ATOM 698 N N . ALA A 1 93 ? -18.286 1.319 16.717 1.00 87.88 93 ALA A N 1
ATOM 699 C CA . ALA A 1 93 ? -17.103 2.112 16.385 1.00 87.88 93 ALA A CA 1
ATOM 700 C C . ALA A 1 93 ? -17.361 3.638 16.305 1.00 87.88 93 ALA A C 1
ATOM 702 O O . ALA A 1 93 ? -16.605 4.377 16.944 1.00 87.88 93 ALA A O 1
ATOM 703 N N . PRO A 1 94 ? -18.417 4.141 15.626 1.00 89.12 94 PRO A N 1
ATOM 704 C CA . PRO A 1 94 ? -18.688 5.579 15.581 1.00 89.12 94 PRO A CA 1
ATOM 705 C C . PRO A 1 94 ? -19.106 6.160 16.941 1.00 89.12 94 PRO A C 1
ATOM 707 O O . PRO A 1 94 ? -18.713 7.278 17.264 1.00 89.12 94 PRO A O 1
ATOM 710 N N . LEU A 1 95 ? -19.834 5.408 17.777 1.00 89.25 95 LEU A N 1
ATOM 711 C CA . LEU A 1 95 ? -20.330 5.886 19.079 1.00 89.25 95 LEU A CA 1
ATOM 712 C C . LEU A 1 95 ? -19.189 6.255 20.039 1.00 89.25 95 LEU A C 1
ATOM 714 O O . LEU A 1 95 ? -19.283 7.208 20.812 1.00 89.25 95 LEU A O 1
ATOM 718 N N . PHE A 1 96 ? -18.068 5.538 19.965 1.00 88.31 96 PHE A N 1
ATOM 719 C CA . PHE A 1 96 ? -16.899 5.804 20.806 1.00 88.31 96 PHE A CA 1
ATOM 720 C C . PHE A 1 96 ? -16.081 7.025 20.384 1.00 88.31 96 PHE A C 1
ATOM 722 O O . PHE A 1 96 ? -15.182 7.451 21.123 1.00 88.31 96 PHE A O 1
ATOM 729 N N . LYS A 1 97 ? -16.395 7.637 19.239 1.00 86.31 97 LYS A N 1
ATOM 730 C CA . LYS A 1 97 ? -15.748 8.874 18.797 1.00 86.31 97 LYS A CA 1
ATOM 731 C C . LYS A 1 97 ? -16.067 10.053 19.716 1.00 86.31 97 LYS A C 1
ATOM 733 O O . LYS A 1 97 ? -15.171 10.852 19.974 1.00 86.31 97 LYS A O 1
ATOM 738 N N . ASP A 1 98 ? -17.249 10.099 20.316 1.00 83.00 98 ASP A N 1
ATOM 739 C CA . ASP A 1 98 ? -17.666 11.241 21.144 1.00 83.00 98 ASP A CA 1
ATOM 740 C C . ASP A 1 98 ? -17.480 11.003 22.654 1.00 83.00 98 ASP A C 1
ATOM 742 O O . ASP A 1 98 ? -17.665 11.909 23.463 1.00 83.00 98 ASP A O 1
ATOM 746 N N . ILE A 1 99 ? -17.046 9.800 23.048 1.00 88.31 99 ILE A N 1
ATOM 747 C CA . ILE A 1 99 ? -16.839 9.420 24.454 1.00 88.31 99 ILE A CA 1
ATOM 748 C C . ILE A 1 99 ? -15.406 9.765 24.906 1.00 88.31 99 ILE A C 1
ATOM 750 O O . ILE A 1 99 ? -14.448 9.411 24.207 1.00 88.31 99 ILE A O 1
ATOM 754 N N . PRO A 1 100 ? -15.197 10.399 26.077 1.00 86.69 100 PRO A N 1
ATOM 755 C CA . PRO A 1 100 ? -13.870 10.557 26.660 1.00 86.69 100 PRO A CA 1
ATOM 756 C C . PRO A 1 100 ? -13.362 9.197 27.155 1.00 86.69 100 PRO A C 1
ATOM 758 O O . PRO A 1 100 ? -13.895 8.624 28.108 1.00 86.69 100 PRO A O 1
ATOM 761 N N . LEU A 1 101 ? -12.331 8.673 26.495 1.00 90.00 101 LEU A N 1
ATOM 762 C CA . LEU A 1 101 ? -11.735 7.369 26.789 1.00 90.00 101 LEU A CA 1
ATOM 763 C C . LEU A 1 101 ? -10.362 7.549 27.435 1.00 90.00 101 LEU A C 1
ATOM 765 O O . LEU A 1 101 ? -9.568 8.378 26.990 1.00 90.00 101 LEU A O 1
ATOM 769 N N . SER A 1 102 ? -10.076 6.752 28.462 1.00 91.75 102 SER A N 1
ATOM 770 C CA . SER A 1 102 ? -8.718 6.593 28.978 1.00 91.75 102 SER A CA 1
ATOM 771 C C . SER A 1 102 ? -7.846 5.858 27.939 1.00 91.75 102 SER A C 1
ATOM 773 O O . SER A 1 102 ? -8.379 5.170 27.059 1.00 91.75 102 SER A O 1
ATOM 775 N N . PRO A 1 103 ? -6.507 5.971 27.997 1.00 91.75 103 PRO A N 1
ATOM 776 C CA . PRO A 1 103 ? -5.632 5.286 27.043 1.00 91.75 103 PRO A CA 1
ATOM 777 C C . PRO A 1 103 ? -5.809 3.758 27.065 1.00 91.75 103 PRO A C 1
ATOM 779 O O . PRO A 1 103 ? -5.755 3.123 26.007 1.00 91.75 103 PRO A O 1
ATOM 782 N N . ASP A 1 104 ? -6.077 3.180 28.240 1.00 92.25 104 ASP A N 1
ATOM 783 C CA . ASP A 1 104 ? -6.322 1.745 28.412 1.00 92.25 104 ASP A CA 1
ATOM 784 C C . ASP A 1 104 ? -7.692 1.323 27.867 1.00 92.25 104 ASP A C 1
ATOM 786 O O . ASP A 1 104 ? -7.785 0.323 27.153 1.00 92.25 104 ASP A O 1
ATOM 790 N N . GLU A 1 105 ? -8.741 2.116 28.124 1.00 92.44 105 GLU A N 1
ATOM 791 C CA . GLU A 1 105 ? -10.084 1.900 27.563 1.00 92.44 105 GLU A CA 1
ATOM 792 C C . GLU A 1 105 ? -10.046 1.939 26.030 1.00 92.44 105 GLU A C 1
ATOM 794 O O . GLU A 1 105 ? -10.570 1.041 25.365 1.00 92.44 105 GLU A O 1
ATOM 799 N N . LEU A 1 106 ? -9.373 2.947 25.463 1.00 94.06 106 LEU A N 1
ATOM 800 C CA . LEU A 1 106 ? -9.204 3.096 24.019 1.00 94.06 106 LEU A CA 1
ATOM 801 C C . LEU A 1 106 ? -8.445 1.905 23.425 1.00 94.06 106 LEU A C 1
ATOM 803 O O . LEU A 1 106 ? -8.845 1.365 22.394 1.00 94.06 106 LEU A O 1
ATOM 807 N N . LYS A 1 107 ? -7.358 1.473 24.073 1.00 94.44 107 LYS A N 1
ATOM 808 C CA . LYS A 1 107 ? -6.572 0.321 23.621 1.00 94.44 107 LYS A CA 1
ATOM 809 C C . LYS A 1 107 ? -7.413 -0.954 23.620 1.00 94.44 107 LYS A C 1
ATOM 811 O O . LYS A 1 107 ? -7.380 -1.695 22.637 1.00 94.44 107 LYS A O 1
ATOM 816 N N . PHE A 1 108 ? -8.165 -1.202 24.691 1.00 93.50 108 PHE A N 1
ATOM 817 C CA . PHE A 1 108 ? -9.006 -2.390 24.810 1.00 93.50 108 PHE A CA 1
ATOM 818 C C . PHE A 1 108 ? -10.119 -2.406 23.755 1.00 93.50 108 PHE A C 1
ATOM 820 O O . PHE A 1 108 ? -10.342 -3.434 23.112 1.00 93.50 108 PHE A O 1
ATOM 827 N N . LEU A 1 109 ? -10.748 -1.254 23.506 1.00 94.12 109 LEU A N 1
ATOM 828 C CA . LEU A 1 109 ? -11.748 -1.084 22.455 1.00 94.12 109 LEU A CA 1
ATOM 829 C C . LEU A 1 109 ? -11.177 -1.357 21.057 1.00 94.12 109 LEU A C 1
ATOM 831 O O . LEU A 1 109 ? -11.745 -2.147 20.306 1.00 94.12 109 LEU A O 1
ATOM 835 N N . ILE A 1 110 ? -10.045 -0.740 20.705 1.00 95.06 110 ILE A N 1
ATOM 836 C CA . ILE A 1 110 ? -9.437 -0.935 19.382 1.00 95.06 110 ILE A CA 1
ATOM 837 C C . ILE A 1 110 ? -9.052 -2.407 19.190 1.00 95.06 110 ILE A C 1
ATOM 839 O O . ILE A 1 110 ? -9.335 -2.985 18.144 1.00 95.06 110 ILE A O 1
ATOM 843 N N . GLN A 1 111 ? -8.462 -3.048 20.205 1.00 95.12 111 GLN A N 1
ATOM 844 C CA . GLN A 1 111 ? -8.146 -4.478 20.145 1.00 95.12 111 GLN A CA 1
ATOM 845 C C . GLN A 1 111 ? -9.394 -5.344 19.957 1.00 95.12 111 GLN A C 1
ATOM 847 O O . GLN A 1 111 ? -9.336 -6.340 19.238 1.00 95.12 111 GLN A O 1
ATOM 852 N N . LYS A 1 112 ? -10.519 -4.983 20.584 1.00 94.50 112 LYS A N 1
ATOM 853 C CA . LYS A 1 112 ? -11.790 -5.687 20.406 1.00 94.50 112 LYS A CA 1
ATOM 854 C C . LYS A 1 112 ? -12.295 -5.577 18.967 1.00 94.50 112 LYS A C 1
ATOM 856 O O . LYS A 1 112 ? -12.616 -6.607 18.382 1.00 94.50 112 LYS A O 1
ATOM 861 N N . ILE A 1 113 ? -12.311 -4.373 18.394 1.00 94.44 113 ILE A N 1
ATOM 862 C CA . ILE A 1 113 ? -12.763 -4.150 17.011 1.00 94.44 113 ILE A CA 1
ATOM 863 C C . ILE A 1 113 ? -11.839 -4.875 16.022 1.00 94.44 113 ILE A C 1
ATOM 865 O O . ILE A 1 113 ? -12.326 -5.590 15.155 1.00 94.44 113 ILE A O 1
ATOM 869 N N . LEU A 1 114 ? -10.515 -4.783 16.192 1.00 95.00 114 LEU A N 1
ATOM 870 C CA . LEU A 1 114 ? -9.551 -5.478 15.328 1.00 95.00 114 LEU A CA 1
ATOM 871 C C . LEU A 1 114 ? -9.665 -7.007 15.394 1.00 95.00 114 LEU A C 1
ATOM 873 O O . LEU A 1 114 ? -9.379 -7.672 14.406 1.00 95.00 114 LEU A O 1
ATOM 877 N N . ARG A 1 115 ? -10.080 -7.580 16.533 1.00 94.06 115 ARG A N 1
ATOM 878 C CA . ARG A 1 115 ? -10.337 -9.028 16.649 1.00 94.06 115 ARG A CA 1
ATOM 879 C C . ARG A 1 115 ? -11.580 -9.470 15.883 1.00 94.06 115 ARG A C 1
ATOM 881 O O . ARG A 1 115 ? -11.592 -10.590 15.399 1.00 94.06 115 ARG A O 1
ATOM 888 N N . LEU A 1 116 ? -12.599 -8.614 15.811 1.00 93.00 116 LEU A N 1
ATOM 889 C CA . LEU A 1 116 ? -13.842 -8.880 15.078 1.00 93.00 116 LEU A CA 1
ATOM 890 C C . LEU A 1 116 ? -13.717 -8.554 13.588 1.00 93.00 116 LEU A C 1
ATOM 892 O O . LEU A 1 116 ? -14.509 -9.039 12.793 1.00 93.00 116 LEU A O 1
ATOM 896 N N . PHE A 1 117 ? -12.729 -7.740 13.211 1.00 93.75 117 PHE A N 1
ATOM 897 C CA . PHE A 1 117 ? -12.522 -7.286 11.839 1.00 93.75 117 PHE A CA 1
ATOM 898 C C . PHE A 1 117 ? -12.471 -8.422 10.796 1.00 93.75 117 PHE A C 1
ATOM 900 O O . PHE A 1 117 ? -13.123 -8.276 9.766 1.00 93.75 117 PHE A O 1
ATOM 907 N N . PRO A 1 118 ? -11.798 -9.566 11.048 1.00 92.38 118 PRO A N 1
ATOM 908 C CA . PRO A 1 118 ? -11.787 -10.693 10.113 1.00 92.38 118 PRO A CA 1
ATOM 909 C C . PRO A 1 118 ? -13.140 -11.387 9.915 1.00 92.38 118 PRO A C 1
ATOM 911 O O . PRO A 1 118 ? -13.303 -12.103 8.935 1.00 92.38 118 PRO A O 1
ATOM 914 N N . GLU A 1 119 ? -14.081 -11.221 10.847 1.00 92.31 119 GLU A N 1
ATOM 915 C CA . GLU A 1 119 ? -15.415 -11.837 10.797 1.00 92.31 119 GLU A CA 1
ATOM 916 C C . GLU A 1 119 ? -16.451 -10.937 10.100 1.00 92.31 119 GLU A C 1
ATOM 918 O O . GLU A 1 119 ? -17.603 -11.336 9.937 1.00 92.31 119 GLU A O 1
ATOM 923 N N . LEU A 1 120 ? -16.071 -9.712 9.723 1.00 90.75 120 LEU A N 1
ATOM 924 C CA . LEU A 1 120 ? -16.942 -8.781 9.009 1.00 90.75 120 LEU A CA 1
ATOM 925 C C . LEU A 1 120 ? -17.098 -9.178 7.543 1.00 90.75 120 LEU A C 1
ATOM 927 O O . LEU A 1 120 ? -16.147 -9.640 6.907 1.00 90.75 120 LEU A O 1
ATOM 931 N N . GLU A 1 121 ? -18.271 -8.882 6.984 1.00 90.00 121 GLU A N 1
ATOM 932 C CA . GLU A 1 121 ? -18.459 -8.895 5.537 1.00 90.00 121 GLU A CA 1
ATOM 933 C C . GLU A 1 121 ? -17.469 -7.933 4.875 1.00 90.00 121 GLU A C 1
ATOM 935 O O . GLU A 1 121 ? -17.201 -6.838 5.380 1.00 90.00 121 GLU A O 1
ATOM 940 N N . ILE A 1 122 ? -16.915 -8.338 3.731 1.00 87.75 122 ILE A N 1
ATOM 941 C CA . ILE A 1 122 ? -15.846 -7.586 3.060 1.00 87.75 122 ILE A CA 1
ATOM 942 C C . ILE A 1 122 ? -16.332 -6.161 2.732 1.00 87.75 122 ILE A C 1
ATOM 944 O O . ILE A 1 122 ? -15.595 -5.195 2.922 1.00 87.75 122 ILE A O 1
ATOM 948 N N . THR A 1 123 ? -17.601 -6.003 2.346 1.00 90.12 123 THR A N 1
ATOM 949 C CA . THR A 1 123 ? -18.245 -4.715 2.027 1.00 90.12 123 THR A CA 1
ATOM 950 C C . THR A 1 123 ? -18.318 -3.739 3.201 1.00 90.12 123 THR A C 1
ATOM 952 O O . THR A 1 123 ? -18.308 -2.527 2.985 1.00 90.12 123 THR A O 1
ATOM 955 N N . ASP A 1 124 ? -18.341 -4.241 4.436 1.00 91.44 124 ASP A N 1
ATOM 956 C CA . ASP A 1 124 ? -18.423 -3.427 5.653 1.00 91.44 124 ASP A CA 1
ATOM 957 C C . ASP A 1 124 ? -17.041 -2.983 6.160 1.00 91.44 124 ASP A C 1
ATOM 959 O O . ASP A 1 124 ? -16.920 -2.029 6.942 1.00 91.44 124 ASP A O 1
ATOM 963 N N . GLN A 1 125 ? -15.970 -3.637 5.698 1.00 93.31 125 GLN A N 1
ATOM 964 C CA . GLN A 1 125 ? -14.601 -3.367 6.137 1.00 93.31 125 GLN A CA 1
ATOM 965 C C . GLN A 1 125 ? -14.166 -1.904 5.921 1.00 93.31 125 GLN A C 1
ATOM 967 O O . GLN A 1 125 ? -13.625 -1.325 6.870 1.00 93.31 125 GLN A O 1
ATOM 972 N N . PRO A 1 126 ? -14.418 -1.241 4.768 1.00 95.19 126 PRO A N 1
ATOM 973 C CA . PRO A 1 126 ? -14.047 0.163 4.573 1.00 95.19 126 PRO A CA 1
ATOM 974 C C . PRO A 1 126 ? -14.655 1.112 5.608 1.00 95.19 126 PRO A C 1
ATOM 976 O O . PRO A 1 126 ? -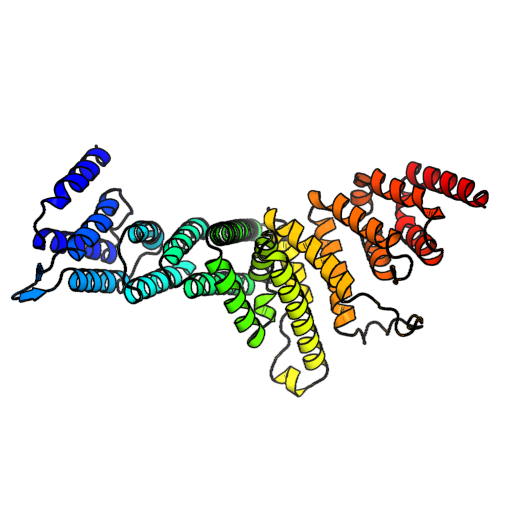13.973 2.033 6.070 1.00 95.19 126 PRO A O 1
ATOM 979 N N . ALA A 1 127 ? -15.916 0.883 5.992 1.00 93.69 127 ALA A N 1
ATOM 980 C CA . ALA A 1 127 ? -16.616 1.707 6.971 1.00 93.69 127 ALA A CA 1
ATOM 981 C C . ALA A 1 127 ? -15.980 1.560 8.358 1.00 93.69 127 ALA A C 1
ATOM 983 O O . ALA A 1 127 ? -15.692 2.559 9.021 1.00 93.69 127 ALA A O 1
ATOM 984 N N . VAL A 1 128 ? -15.682 0.327 8.777 1.00 94.31 128 VAL A N 1
ATOM 985 C CA . VAL A 1 128 ? -15.022 0.068 10.064 1.00 94.31 128 VAL A CA 1
ATOM 986 C C . VAL A 1 128 ? -13.589 0.600 10.078 1.00 94.31 128 VAL A C 1
ATOM 988 O O . VAL A 1 128 ? -13.183 1.201 11.073 1.00 94.31 128 VAL A O 1
ATOM 991 N N . VAL A 1 129 ? -12.840 0.466 8.978 1.00 96.56 129 VAL A N 1
ATOM 992 C CA . VAL A 1 129 ? -11.505 1.073 8.834 1.00 96.56 129 VAL A CA 1
ATOM 993 C C . VAL A 1 129 ? -11.574 2.581 9.027 1.00 96.56 129 VAL A C 1
ATOM 995 O O . VAL A 1 129 ? -10.797 3.129 9.807 1.00 96.56 129 VAL A O 1
ATOM 998 N N . PHE A 1 130 ? -12.513 3.255 8.363 1.00 95.38 130 PHE A N 1
ATOM 999 C CA . PHE A 1 130 ? -12.676 4.699 8.500 1.00 95.38 130 PHE A CA 1
ATOM 1000 C C . PHE A 1 130 ? -12.937 5.099 9.960 1.00 95.38 130 PHE A C 1
ATOM 1002 O O . PHE A 1 130 ? -12.279 5.999 10.486 1.00 95.38 130 PHE A O 1
ATOM 1009 N N . GLN A 1 131 ? -13.824 4.383 10.657 1.00 94.06 131 GLN A N 1
ATOM 1010 C CA . GLN A 1 131 ? -14.099 4.652 12.072 1.00 94.06 131 GLN A CA 1
ATOM 1011 C C . GLN A 1 131 ? -12.894 4.354 12.977 1.00 94.06 131 GLN A C 1
ATOM 1013 O O . GLN A 1 131 ? -12.601 5.135 13.881 1.00 94.06 131 GLN A O 1
ATOM 1018 N N . LEU A 1 132 ? -12.146 3.277 12.721 1.00 95.31 132 LEU A N 1
ATOM 1019 C CA . LEU A 1 132 ? -10.908 2.970 13.443 1.00 95.31 132 LEU A CA 1
ATOM 1020 C C . LEU A 1 132 ? -9.849 4.062 13.264 1.00 95.31 132 LEU A C 1
ATOM 1022 O O . LEU A 1 132 ? -9.189 4.435 14.235 1.00 95.31 132 LEU A O 1
ATOM 1026 N N . LEU A 1 133 ? -9.704 4.604 12.053 1.00 95.31 133 LEU A N 1
ATOM 1027 C CA . LEU A 1 133 ? -8.789 5.711 11.773 1.00 95.31 133 LEU A CA 1
ATOM 1028 C C . LEU A 1 133 ? -9.215 6.984 12.517 1.00 95.31 133 LEU A C 1
ATOM 1030 O O . LEU A 1 133 ? -8.370 7.634 13.129 1.00 95.31 133 LEU A O 1
ATOM 1034 N N . LEU A 1 134 ? -10.513 7.293 12.577 1.00 92.94 134 LEU A N 1
ATOM 1035 C CA . LEU A 1 134 ? -11.016 8.409 13.387 1.00 92.94 134 LEU A CA 1
ATOM 1036 C C . LEU A 1 134 ? -10.747 8.210 14.887 1.00 92.94 134 LEU A C 1
ATOM 1038 O O . LEU A 1 134 ? -10.308 9.142 15.562 1.00 92.94 134 LEU A O 1
ATOM 1042 N N . LEU A 1 135 ? -10.968 7.001 15.414 1.00 92.50 135 LEU A N 1
ATOM 1043 C CA . LEU A 1 135 ? -10.664 6.668 16.811 1.00 92.50 135 LEU A CA 1
ATOM 1044 C C . LEU A 1 135 ? -9.164 6.762 17.109 1.00 92.50 135 LEU A C 1
ATOM 1046 O O . LEU A 1 135 ? -8.782 7.182 18.202 1.00 92.50 135 LEU A O 1
ATOM 1050 N N . SER A 1 136 ? -8.317 6.426 16.135 1.00 93.44 136 SER A N 1
ATOM 1051 C CA . SER A 1 136 ? -6.861 6.503 16.267 1.00 93.44 136 SER A CA 1
ATOM 1052 C C . SER A 1 136 ? -6.343 7.932 16.478 1.00 93.44 136 SER A C 1
ATOM 1054 O O . SER A 1 136 ? -5.280 8.119 17.076 1.00 93.44 136 SER A O 1
ATOM 1056 N N . GLY A 1 137 ? -7.127 8.947 16.090 1.00 89.50 137 GLY A N 1
ATOM 1057 C CA . GLY A 1 137 ? -6.849 10.351 16.403 1.00 89.50 137 GLY A CA 1
ATOM 1058 C C . GLY A 1 137 ? -6.790 10.634 17.910 1.00 89.50 137 GLY A C 1
ATOM 1059 O O . GLY A 1 137 ? -6.085 11.544 18.334 1.00 89.50 137 GLY A O 1
ATOM 1060 N N . LYS A 1 138 ? -7.452 9.815 18.744 1.00 89.38 138 LYS A N 1
ATOM 1061 C CA . LYS A 1 138 ? -7.369 9.896 20.215 1.00 89.38 138 LYS A CA 1
ATOM 1062 C C . LYS A 1 138 ? -6.137 9.197 20.804 1.00 89.38 138 LYS A C 1
ATOM 1064 O O . LYS A 1 138 ? -5.824 9.409 21.972 1.00 89.38 138 LYS A O 1
ATOM 1069 N N . GLY A 1 139 ? -5.460 8.335 20.042 1.00 91.81 139 GLY A N 1
ATOM 1070 C CA . GLY A 1 139 ? -4.312 7.549 20.501 1.00 91.81 139 GLY A CA 1
ATOM 1071 C C . GLY A 1 139 ? -4.231 6.160 19.862 1.00 91.81 139 GLY A C 1
ATOM 1072 O O . GLY A 1 139 ? -5.066 5.773 19.053 1.00 91.81 139 GLY A O 1
ATOM 1073 N N . ASN A 1 140 ? -3.212 5.376 20.234 1.00 93.25 140 ASN A N 1
ATOM 1074 C CA . ASN A 1 140 ? -2.996 4.001 19.742 1.00 93.25 140 ASN A CA 1
ATOM 1075 C C . ASN A 1 140 ? -2.904 3.860 18.202 1.00 93.25 140 ASN A C 1
ATOM 1077 O O . ASN A 1 140 ? -3.141 2.781 17.659 1.00 93.25 140 ASN A O 1
ATOM 1081 N N . LYS A 1 141 ? -2.478 4.927 17.514 1.00 94.94 141 LYS A N 1
ATOM 1082 C CA . LYS A 1 141 ? -2.224 5.013 16.064 1.00 94.94 141 LYS A CA 1
ATOM 1083 C C . LYS A 1 141 ? -1.542 3.774 15.484 1.00 94.94 141 LYS A C 1
ATOM 1085 O O . LYS A 1 141 ? -2.068 3.125 14.584 1.00 94.94 141 LYS A O 1
ATOM 1090 N N . ARG A 1 142 ? -0.395 3.401 16.062 1.00 94.62 142 ARG A N 1
ATOM 1091 C CA . ARG A 1 142 ? 0.384 2.231 15.641 1.00 94.62 142 ARG A CA 1
ATOM 1092 C C . ARG A 1 142 ? -0.421 0.935 15.690 1.00 94.62 142 ARG A C 1
ATOM 1094 O O . ARG A 1 142 ? -0.309 0.140 14.771 1.00 94.62 142 ARG A O 1
ATOM 1101 N N . LEU A 1 143 ? -1.223 0.723 16.734 1.00 95.94 143 LEU A N 1
ATOM 1102 C CA . LEU A 1 143 ? -1.971 -0.521 16.926 1.00 95.94 143 LEU A CA 1
ATOM 1103 C C . LEU A 1 143 ? -3.055 -0.698 15.855 1.00 95.94 143 LEU A C 1
ATOM 1105 O O . LEU A 1 143 ? -3.242 -1.809 15.366 1.00 95.94 143 LEU A O 1
ATOM 1109 N N . VAL A 1 144 ? -3.723 0.392 15.459 1.00 96.44 144 VAL A N 1
ATOM 1110 C CA . VAL A 1 144 ? -4.690 0.388 14.348 1.00 96.44 144 VAL A CA 1
ATOM 1111 C C . VAL A 1 144 ? -3.989 0.054 13.034 1.00 96.44 144 VAL A C 1
ATOM 1113 O O . VAL A 1 144 ? -4.367 -0.898 12.359 1.00 96.44 144 VAL A O 1
ATOM 1116 N N . LEU A 1 145 ? -2.938 0.803 12.699 1.00 96.06 145 LEU A N 1
ATOM 1117 C CA . LEU A 1 145 ? -2.215 0.656 11.435 1.00 96.06 145 LEU A CA 1
ATOM 1118 C C . LEU A 1 145 ? -1.560 -0.725 11.290 1.00 96.06 145 LEU A C 1
ATOM 1120 O O . LEU A 1 145 ? -1.662 -1.348 10.237 1.00 96.06 145 LEU A O 1
ATOM 1124 N N . GLU A 1 146 ? -0.939 -1.226 12.359 1.00 95.62 146 GLU A N 1
ATOM 1125 C CA . GLU A 1 146 ? -0.354 -2.568 12.424 1.00 95.62 146 GLU A CA 1
ATOM 1126 C C . GLU A 1 146 ? -1.417 -3.661 12.280 1.00 95.62 146 GLU A C 1
ATOM 1128 O O . GLU A 1 146 ? -1.201 -4.621 11.543 1.00 95.62 146 GLU A O 1
ATOM 1133 N N . GLY A 1 147 ? -2.572 -3.513 12.941 1.00 95.81 147 GLY A N 1
ATOM 1134 C CA . GLY A 1 147 ? -3.671 -4.471 12.837 1.00 95.81 147 GLY A CA 1
ATOM 1135 C C . GLY A 1 147 ? -4.226 -4.572 11.417 1.00 95.81 147 GLY A C 1
ATOM 1136 O O . GLY A 1 147 ? -4.363 -5.677 10.896 1.00 95.81 147 GLY A O 1
ATOM 1137 N N . LEU A 1 148 ? -4.478 -3.427 10.776 1.00 96.44 148 LEU A N 1
ATOM 1138 C CA . LEU A 1 148 ? -4.985 -3.370 9.403 1.00 96.44 148 LEU A CA 1
ATOM 1139 C C . LEU A 1 148 ? -3.953 -3.885 8.393 1.00 96.44 148 LEU A C 1
ATOM 1141 O O . LEU A 1 148 ? -4.276 -4.742 7.575 1.00 96.44 148 LEU A O 1
ATOM 1145 N N . SER A 1 149 ? -2.703 -3.419 8.484 1.00 95.44 149 SER A N 1
ATOM 1146 C CA . SER A 1 149 ? -1.611 -3.872 7.613 1.00 95.44 149 SER A CA 1
ATOM 1147 C C . SER A 1 149 ? -1.423 -5.384 7.704 1.00 95.44 149 SER A C 1
ATOM 1149 O O . SER A 1 149 ? -1.366 -6.061 6.677 1.00 95.44 149 SER A O 1
ATOM 1151 N N . LYS A 1 150 ? -1.396 -5.938 8.922 1.00 94.81 150 LYS A N 1
ATOM 1152 C CA . LYS A 1 150 ? -1.257 -7.380 9.128 1.00 94.81 150 LYS A CA 1
ATOM 1153 C C . LYS A 1 150 ? -2.433 -8.153 8.538 1.00 94.81 150 LYS A C 1
ATOM 1155 O O . LYS A 1 150 ? -2.195 -9.127 7.837 1.00 94.81 150 LYS A O 1
ATOM 1160 N N . PHE A 1 151 ? -3.664 -7.707 8.787 1.00 95.31 151 PHE A N 1
ATOM 1161 C CA . PHE A 1 151 ? -4.860 -8.368 8.271 1.00 95.31 151 PHE A CA 1
ATOM 1162 C C . PHE A 1 151 ? -4.847 -8.473 6.743 1.00 95.31 151 PHE A C 1
ATOM 1164 O O . PHE A 1 151 ? -4.929 -9.579 6.222 1.00 95.31 151 PHE A O 1
ATOM 1171 N N . TYR A 1 152 ? -4.671 -7.356 6.029 1.00 94.56 152 TYR A N 1
ATOM 1172 C CA . TYR A 1 152 ? -4.678 -7.382 4.562 1.00 94.56 152 TYR A CA 1
ATOM 1173 C C . TYR A 1 152 ? -3.451 -8.084 3.974 1.00 94.56 152 TYR A C 1
ATOM 1175 O O . TYR A 1 152 ? -3.559 -8.724 2.938 1.00 94.56 152 TYR A O 1
ATOM 1183 N N . THR A 1 153 ? -2.301 -8.054 4.656 1.00 92.75 153 THR A N 1
ATOM 1184 C CA . THR A 1 153 ? -1.136 -8.851 4.228 1.00 92.75 153 THR A CA 1
ATOM 1185 C C . THR A 1 153 ? -1.403 -10.351 4.360 1.00 92.75 153 THR A C 1
ATOM 1187 O O . THR A 1 153 ? -1.046 -11.122 3.475 1.00 92.75 153 THR A O 1
ATOM 1190 N N . ASP A 1 154 ? -2.021 -10.779 5.462 1.00 91.94 154 ASP A N 1
ATOM 1191 C CA . ASP A 1 154 ? -2.352 -12.188 5.681 1.00 91.94 154 ASP A CA 1
ATOM 1192 C C . ASP A 1 154 ? -3.502 -12.634 4.740 1.00 91.94 154 ASP A C 1
ATOM 1194 O O . ASP A 1 154 ? -3.532 -13.782 4.297 1.00 91.94 154 ASP A O 1
ATOM 1198 N N . LEU A 1 155 ? -4.409 -11.719 4.370 1.00 90.38 155 LEU A N 1
ATOM 1199 C CA . LEU A 1 155 ? -5.469 -11.939 3.379 1.00 90.38 155 LEU A CA 1
ATOM 1200 C C . LEU A 1 155 ? -4.923 -12.047 1.948 1.00 90.38 155 LEU A C 1
ATOM 1202 O O . LEU A 1 155 ? -5.364 -12.913 1.189 1.00 90.38 155 LEU A O 1
ATOM 1206 N N . ASP A 1 156 ? -3.932 -11.222 1.601 1.00 88.88 156 ASP A N 1
ATOM 1207 C CA . ASP A 1 156 ? -3.131 -11.374 0.386 1.00 88.88 156 ASP A CA 1
ATOM 1208 C C . ASP A 1 156 ? -2.482 -12.761 0.368 1.00 88.88 156 ASP A C 1
ATOM 1210 O O . ASP A 1 156 ? -2.642 -13.500 -0.601 1.00 88.88 156 ASP A O 1
ATOM 1214 N N . ASP A 1 157 ? -1.816 -13.149 1.463 1.00 87.44 157 ASP A N 1
ATOM 1215 C CA . ASP A 1 157 ? -1.159 -14.451 1.611 1.00 87.44 157 ASP A CA 1
ATOM 1216 C C . ASP A 1 157 ? -2.115 -15.631 1.390 1.00 87.44 157 ASP A C 1
ATOM 1218 O O . ASP A 1 157 ? -1.755 -16.577 0.686 1.00 87.44 157 ASP A O 1
ATOM 1222 N N . ALA A 1 158 ? -3.336 -15.557 1.923 1.00 87.19 158 ALA A N 1
ATOM 1223 C CA . ALA A 1 158 ? -4.354 -16.596 1.772 1.00 87.19 158 ALA A CA 1
ATOM 1224 C C . ALA A 1 158 ? -4.920 -16.709 0.343 1.00 87.19 158 ALA A C 1
ATOM 1226 O O . ALA A 1 158 ? -5.326 -17.797 -0.068 1.00 87.19 158 ALA A O 1
ATOM 1227 N N . ASN A 1 159 ? -4.947 -15.609 -0.415 1.00 84.38 159 ASN A N 1
ATOM 1228 C CA . ASN A 1 159 ? -5.532 -15.557 -1.759 1.00 84.38 159 ASN A CA 1
ATOM 1229 C C . ASN A 1 159 ? -4.501 -15.644 -2.898 1.00 84.38 159 ASN A C 1
ATOM 1231 O O . ASN A 1 159 ? -4.877 -15.622 -4.072 1.00 84.38 159 ASN A O 1
ATOM 1235 N N . ARG A 1 160 ? -3.203 -15.765 -2.598 1.00 78.75 160 ARG A N 1
ATOM 1236 C CA . ARG A 1 160 ? -2.159 -15.923 -3.627 1.00 78.75 160 ARG A CA 1
ATOM 1237 C C . ARG A 1 160 ? -2.375 -17.180 -4.468 1.00 78.75 160 ARG A C 1
ATOM 1239 O O . ARG A 1 160 ? -2.696 -18.249 -3.959 1.00 78.75 160 ARG A O 1
ATOM 1246 N N . GLY A 1 161 ? -2.135 -17.055 -5.772 1.00 68.31 161 GLY A N 1
ATOM 1247 C CA . GLY A 1 161 ? -2.314 -18.141 -6.742 1.00 68.31 161 GLY A CA 1
ATOM 1248 C C . GLY A 1 161 ? -3.749 -18.305 -7.250 1.00 68.31 161 GLY A C 1
ATOM 1249 O O . GLY A 1 161 ? -3.949 -18.989 -8.251 1.00 68.31 161 GLY A O 1
ATOM 1250 N N . ARG A 1 162 ? -4.733 -17.629 -6.641 1.00 66.25 162 ARG A N 1
ATOM 1251 C CA . ARG A 1 162 ? -6.065 -17.453 -7.229 1.00 66.25 162 ARG A CA 1
ATOM 1252 C C . ARG A 1 162 ? -5.968 -16.350 -8.283 1.00 66.25 162 ARG A C 1
ATOM 1254 O O . ARG A 1 162 ? -6.012 -15.168 -7.960 1.00 66.25 162 ARG A O 1
ATOM 1261 N N . SER A 1 163 ? -5.746 -16.732 -9.537 1.00 54.00 163 SER A N 1
ATOM 1262 C CA . SER A 1 163 ? -5.861 -15.813 -10.672 1.00 54.00 163 SER A CA 1
ATOM 1263 C C . SER A 1 163 ? -7.253 -15.947 -11.275 1.00 54.00 163 SER A C 1
ATOM 1265 O O . SER A 1 163 ? -7.741 -17.059 -11.452 1.00 54.00 163 SER A O 1
ATOM 1267 N N . ILE A 1 164 ? -7.864 -14.815 -11.630 1.00 52.72 164 ILE A N 1
ATOM 1268 C CA . ILE A 1 164 ? -9.170 -14.741 -12.308 1.00 52.72 164 ILE A CA 1
ATOM 1269 C C . ILE A 1 164 ? -9.124 -15.389 -13.713 1.00 52.72 164 ILE A C 1
ATOM 1271 O O . ILE A 1 164 ? -10.155 -15.605 -14.339 1.00 52.72 164 ILE A O 1
ATOM 1275 N N . MET A 1 165 ? -7.940 -15.745 -14.226 1.00 45.50 165 MET A N 1
ATOM 1276 C CA . MET A 1 165 ? -7.782 -16.345 -15.553 1.00 45.50 165 MET A CA 1
ATOM 1277 C C . MET A 1 165 ? -7.904 -17.878 -15.547 1.00 45.50 165 MET A C 1
ATOM 1279 O O . MET A 1 165 ? -6.910 -18.559 -15.787 1.00 45.50 165 MET A O 1
ATOM 1283 N N . VAL A 1 166 ? -9.107 -18.422 -15.323 1.00 41.75 166 VAL A N 1
ATOM 1284 C CA . VAL A 1 166 ? -9.496 -19.769 -15.797 1.00 41.75 166 VAL A CA 1
ATOM 1285 C C . VAL A 1 166 ? -11.002 -19.781 -16.102 1.00 41.75 166 VAL A C 1
ATOM 1287 O O . VAL A 1 166 ? -11.818 -19.648 -15.193 1.00 41.75 166 VAL A O 1
ATOM 1290 N N . ASP A 1 167 ? -11.351 -19.958 -17.381 1.00 37.25 167 ASP A N 1
ATOM 1291 C CA . ASP A 1 167 ? -12.713 -20.129 -17.914 1.00 37.25 167 ASP A CA 1
ATOM 1292 C C . ASP A 1 167 ? -13.357 -21.451 -17.432 1.00 37.25 167 ASP A C 1
ATOM 1294 O O . ASP A 1 167 ? -13.500 -22.405 -18.199 1.00 37.25 167 ASP A O 1
ATOM 1298 N N . SER A 1 168 ? -13.743 -21.531 -16.158 1.00 44.62 168 SER A N 1
ATOM 1299 C CA . SER A 1 168 ? -14.643 -22.580 -15.655 1.00 44.62 168 SER A CA 1
ATOM 1300 C C . SER A 1 168 ? -15.864 -21.931 -15.009 1.00 44.62 168 SER A C 1
ATOM 1302 O O . SER A 1 168 ? -15.725 -21.020 -14.198 1.00 44.62 168 SER A O 1
ATOM 1304 N N . GLU A 1 169 ? -17.066 -22.403 -15.345 1.00 48.34 169 GLU A N 1
ATOM 1305 C CA . GLU A 1 169 ? -18.344 -21.806 -14.914 1.00 48.34 169 GLU A CA 1
ATOM 1306 C C . GLU A 1 169 ? -18.522 -21.757 -13.378 1.00 48.34 169 GLU A C 1
ATOM 1308 O O . GLU A 1 169 ? -19.158 -20.831 -12.879 1.00 48.34 169 GLU A O 1
ATOM 1313 N N . ASP A 1 170 ? -17.872 -22.655 -12.623 1.00 48.66 170 ASP A N 1
ATOM 1314 C CA . ASP A 1 170 ? -17.846 -22.654 -11.146 1.00 48.66 170 ASP A CA 1
ATOM 1315 C C . ASP A 1 170 ? -16.895 -21.596 -10.525 1.00 48.66 170 ASP A C 1
ATOM 1317 O O . ASP A 1 170 ? -16.970 -21.332 -9.329 1.00 48.66 170 ASP A O 1
ATOM 1321 N N . LEU A 1 171 ? -16.005 -20.964 -11.309 1.00 50.75 171 LEU A N 1
ATOM 1322 C CA . LEU A 1 171 ? -15.039 -19.942 -10.850 1.00 50.75 171 LEU A CA 1
ATOM 1323 C C . LEU A 1 171 ? -15.532 -18.500 -11.047 1.00 50.75 171 LEU A C 1
ATOM 1325 O O . LEU A 1 171 ? -14.876 -17.553 -10.610 1.00 50.75 171 LEU A O 1
ATOM 1329 N N . MET A 1 172 ? -16.678 -18.309 -11.702 1.00 50.25 172 MET A N 1
ATOM 1330 C CA . MET A 1 172 ? -17.226 -16.978 -11.983 1.00 50.25 172 MET A CA 1
ATOM 1331 C C . MET A 1 172 ? -17.666 -16.249 -10.704 1.00 50.25 172 MET A C 1
ATOM 1333 O O . MET A 1 172 ? -17.511 -15.032 -10.627 1.00 50.25 172 MET A O 1
ATOM 1337 N N . SER A 1 173 ? -18.159 -16.966 -9.684 1.00 53.25 173 SER A N 1
ATOM 1338 C CA . SER A 1 173 ? -18.455 -16.380 -8.365 1.00 53.25 173 SER A CA 1
ATOM 1339 C C . SER A 1 173 ? -17.177 -15.983 -7.623 1.00 53.25 173 SER A C 1
ATOM 1341 O O . SER A 1 173 ? -17.061 -14.849 -7.169 1.00 53.25 173 SER A O 1
ATOM 1343 N N . ASP A 1 174 ? -16.176 -16.867 -7.603 1.00 56.25 174 ASP A N 1
ATOM 1344 C CA . ASP A 1 174 ? -14.891 -16.634 -6.929 1.00 56.25 174 ASP A CA 1
ATOM 1345 C C . ASP A 1 174 ? -14.100 -15.477 -7.571 1.00 56.25 174 ASP A C 1
ATOM 1347 O O . ASP A 1 174 ? -13.412 -14.715 -6.887 1.00 56.25 174 ASP A O 1
ATOM 1351 N N . ALA A 1 175 ? -14.214 -15.305 -8.892 1.00 58.53 175 ALA A N 1
ATOM 1352 C CA . ALA A 1 175 ? -13.626 -14.186 -9.624 1.00 58.53 175 ALA A CA 1
ATOM 1353 C C . ALA A 1 175 ? -14.273 -12.837 -9.270 1.00 58.53 175 ALA A C 1
ATOM 1355 O O . ALA A 1 175 ? -13.573 -11.821 -9.170 1.00 58.53 175 ALA A O 1
ATOM 1356 N N . VAL A 1 176 ? -15.596 -12.816 -9.083 1.00 60.34 176 VAL A N 1
ATOM 1357 C CA . VAL A 1 176 ? -16.330 -11.623 -8.639 1.00 60.34 176 VAL A CA 1
ATOM 1358 C C . VAL A 1 176 ? -15.929 -11.270 -7.207 1.00 60.34 176 VAL A C 1
ATOM 1360 O O . VAL A 1 176 ? -15.589 -10.114 -6.953 1.00 60.34 176 VAL A O 1
ATOM 1363 N N . ASP A 1 177 ? -15.826 -12.259 -6.320 1.00 77.06 177 ASP A N 1
ATOM 1364 C CA . ASP A 1 177 ? -15.413 -12.054 -4.927 1.00 77.06 177 ASP A CA 1
ATOM 1365 C C . ASP A 1 177 ? -13.977 -11.519 -4.816 1.00 77.06 177 ASP A C 1
ATOM 1367 O O . ASP A 1 177 ? -13.710 -10.594 -4.042 1.00 77.06 177 ASP A O 1
ATOM 1371 N N . LEU A 1 178 ? -13.047 -12.026 -5.635 1.00 84.19 178 LEU A N 1
ATOM 1372 C CA . LEU A 1 178 ? -11.665 -11.541 -5.643 1.00 84.19 178 LEU A CA 1
ATOM 1373 C C . LEU A 1 178 ? -11.559 -10.114 -6.200 1.00 84.19 178 LEU A C 1
ATOM 1375 O O . LEU A 1 178 ? -10.830 -9.293 -5.643 1.00 84.19 178 LEU A O 1
ATOM 1379 N N . ARG A 1 179 ? -12.300 -9.783 -7.267 1.00 86.94 179 ARG A N 1
ATOM 1380 C CA . ARG A 1 179 ? -12.366 -8.410 -7.798 1.00 86.94 179 ARG A CA 1
ATOM 1381 C C . ARG A 1 179 ? -12.890 -7.444 -6.738 1.00 86.94 179 ARG A C 1
ATOM 1383 O O . ARG A 1 179 ? -12.277 -6.400 -6.515 1.00 86.94 179 ARG A O 1
ATOM 1390 N N . THR A 1 180 ? -13.995 -7.794 -6.083 1.00 89.25 180 THR A N 1
ATOM 1391 C CA . THR A 1 180 ? -14.593 -6.981 -5.019 1.00 89.25 180 THR A CA 1
ATOM 1392 C C . THR A 1 180 ? -13.621 -6.802 -3.857 1.00 89.25 180 THR A C 1
ATOM 1394 O O . THR A 1 180 ? -13.448 -5.680 -3.380 1.00 89.25 180 THR A O 1
ATOM 1397 N N . LEU A 1 181 ? -12.902 -7.857 -3.466 1.00 90.31 181 LEU A N 1
ATOM 1398 C CA . LEU A 1 181 ? -11.840 -7.767 -2.468 1.00 90.31 181 LEU A CA 1
ATOM 1399 C C . LEU A 1 181 ? -10.756 -6.751 -2.868 1.00 90.31 181 LEU A C 1
ATOM 1401 O O . LEU A 1 181 ? -10.417 -5.882 -2.064 1.00 90.31 181 LEU A O 1
ATOM 1405 N N . ARG A 1 182 ? -10.246 -6.802 -4.108 1.00 92.06 182 ARG A N 1
ATOM 1406 C CA . ARG A 1 182 ? -9.227 -5.843 -4.577 1.00 92.06 182 ARG A CA 1
ATOM 1407 C C . ARG A 1 182 ? -9.748 -4.407 -4.599 1.00 92.06 182 ARG A C 1
ATOM 1409 O O . ARG A 1 182 ? -9.035 -3.490 -4.201 1.00 92.06 182 ARG A O 1
ATOM 1416 N N . GLN A 1 183 ? -10.995 -4.177 -5.000 1.00 93.25 183 GLN A N 1
ATOM 1417 C CA . GLN A 1 183 ? -11.594 -2.835 -4.948 1.00 93.25 183 GLN A CA 1
ATOM 1418 C C . GLN A 1 183 ? -11.722 -2.315 -3.504 1.00 93.25 183 GLN A C 1
ATOM 1420 O O . GLN A 1 183 ? -11.478 -1.135 -3.224 1.00 93.25 183 GLN A O 1
ATOM 1425 N N . ILE A 1 184 ? -12.045 -3.203 -2.563 1.00 94.00 184 ILE A N 1
ATOM 1426 C CA . ILE A 1 184 ? -12.153 -2.877 -1.138 1.00 94.00 184 ILE A CA 1
ATOM 1427 C C . ILE A 1 184 ? -10.781 -2.554 -0.538 1.00 94.00 184 ILE A C 1
ATOM 1429 O O . ILE A 1 184 ? -10.646 -1.535 0.141 1.00 94.00 184 ILE A O 1
ATOM 1433 N N . GLU A 1 185 ? -9.745 -3.325 -0.863 1.00 94.44 185 GLU A N 1
ATOM 1434 C CA . GLU A 1 185 ? -8.354 -3.013 -0.510 1.00 94.44 185 GLU A CA 1
ATOM 1435 C C . GLU A 1 185 ? -7.931 -1.628 -1.021 1.00 94.44 185 GLU A C 1
ATOM 1437 O O . GLU A 1 185 ? -7.383 -0.827 -0.259 1.00 94.44 185 GLU A O 1
ATOM 1442 N N . GLY A 1 186 ? -8.255 -1.301 -2.276 1.00 95.62 186 GLY A N 1
ATOM 1443 C CA . GLY A 1 186 ? -7.997 0.019 -2.859 1.00 95.62 186 GLY A CA 1
ATOM 1444 C C . GLY A 1 186 ? -8.690 1.156 -2.104 1.00 95.62 186 GLY A C 1
ATOM 1445 O O . GLY A 1 186 ? -8.082 2.203 -1.860 1.00 95.62 186 GLY A O 1
ATOM 1446 N N . THR A 1 187 ? -9.936 0.936 -1.672 1.00 96.19 187 THR A N 1
ATOM 1447 C CA . THR A 1 187 ? -10.716 1.892 -0.863 1.00 96.19 187 THR A CA 1
ATOM 1448 C C . THR A 1 187 ? -10.114 2.073 0.531 1.00 96.19 187 THR A C 1
ATOM 1450 O O . THR A 1 187 ? -10.016 3.185 1.049 1.00 96.19 187 THR A O 1
ATOM 1453 N N . VAL A 1 188 ? -9.659 0.985 1.145 1.00 96.81 188 VAL A N 1
ATOM 1454 C CA . VAL A 1 188 ? -9.014 0.993 2.462 1.00 96.81 188 VAL A CA 1
ATOM 1455 C C . VAL A 1 188 ? -7.688 1.742 2.415 1.00 96.81 188 VAL A C 1
ATOM 1457 O O . VAL A 1 188 ? -7.432 2.583 3.279 1.00 96.81 188 VAL A O 1
ATOM 1460 N N . ILE A 1 189 ? -6.869 1.497 1.388 1.00 97.12 189 ILE A N 1
ATOM 1461 C CA . ILE A 1 189 ? -5.628 2.242 1.155 1.00 97.12 189 ILE A CA 1
ATOM 1462 C C . ILE A 1 189 ? -5.925 3.739 1.006 1.00 97.12 189 ILE A C 1
ATOM 1464 O O . ILE A 1 189 ? -5.228 4.567 1.602 1.00 97.12 189 ILE A O 1
ATOM 1468 N N . LEU A 1 190 ? -6.986 4.093 0.275 1.00 95.88 190 LEU A N 1
ATOM 1469 C CA . LEU A 1 190 ? -7.415 5.479 0.118 1.00 95.88 190 LEU A CA 1
ATOM 1470 C C . LEU A 1 190 ? -7.817 6.106 1.463 1.00 95.88 190 LEU A C 1
ATOM 1472 O O . LEU A 1 190 ? -7.330 7.189 1.785 1.00 95.88 190 LEU A O 1
ATOM 1476 N N . HIS A 1 191 ? -8.632 5.427 2.279 1.00 96.19 191 HIS A N 1
ATOM 1477 C CA . HIS A 1 191 ? -9.016 5.909 3.613 1.00 96.19 191 HIS A CA 1
ATOM 1478 C C . HIS A 1 191 ? -7.802 6.124 4.525 1.00 96.19 191 HIS A C 1
ATOM 1480 O O . HIS A 1 191 ? -7.710 7.158 5.190 1.00 96.19 191 HIS A O 1
ATOM 1486 N N . ILE A 1 192 ? -6.844 5.190 4.539 1.00 96.81 192 ILE A N 1
ATOM 1487 C CA . ILE A 1 192 ? -5.613 5.343 5.329 1.00 96.81 192 ILE A CA 1
ATOM 1488 C C . ILE A 1 192 ? -4.805 6.539 4.814 1.00 96.81 192 ILE A C 1
ATOM 1490 O O . ILE A 1 192 ? -4.364 7.366 5.609 1.00 96.81 192 ILE A O 1
ATOM 1494 N N . THR A 1 193 ? -4.648 6.675 3.498 1.00 95.81 193 THR A N 1
ATOM 1495 C CA . THR A 1 193 ? -3.901 7.786 2.887 1.00 95.81 193 THR A CA 1
ATOM 1496 C C . THR A 1 193 ? -4.547 9.139 3.202 1.00 95.81 193 THR A C 1
ATOM 1498 O O . THR A 1 193 ? -3.850 10.091 3.554 1.00 95.81 193 THR A O 1
ATOM 1501 N N . GLN A 1 194 ? -5.878 9.227 3.162 1.00 95.12 194 GLN A N 1
ATOM 1502 C CA . GLN A 1 194 ? -6.627 10.423 3.556 1.00 95.12 194 GLN A CA 1
ATOM 1503 C C . GLN A 1 194 ? -6.460 10.744 5.046 1.00 95.12 194 GLN A C 1
ATOM 1505 O O . GLN A 1 194 ? -6.241 11.905 5.393 1.00 95.12 194 GLN A O 1
ATOM 1510 N N . ALA A 1 195 ? -6.504 9.735 5.921 1.00 95.50 195 ALA A N 1
ATOM 1511 C CA . ALA A 1 195 ? -6.271 9.922 7.351 1.00 95.50 195 ALA A CA 1
ATOM 1512 C C . ALA A 1 195 ? -4.841 10.413 7.636 1.00 95.50 195 ALA A C 1
ATOM 1514 O O . ALA A 1 195 ? -4.659 11.327 8.433 1.00 95.50 195 ALA A O 1
ATOM 1515 N N . VAL A 1 196 ? -3.835 9.880 6.934 1.00 95.81 196 VAL A N 1
ATOM 1516 C CA . VAL A 1 196 ? -2.438 10.347 7.026 1.00 95.81 196 VAL A CA 1
ATOM 1517 C C . VAL A 1 196 ? -2.278 11.782 6.513 1.00 95.81 196 VAL A C 1
ATOM 1519 O O . VAL A 1 196 ? -1.479 12.542 7.056 1.00 95.81 196 VAL A O 1
ATOM 1522 N N . ASN A 1 197 ? -3.035 12.175 5.487 1.00 94.31 197 ASN A N 1
ATOM 1523 C CA . ASN A 1 197 ? -3.027 13.552 4.993 1.00 94.31 197 ASN A CA 1
ATOM 1524 C C . ASN A 1 197 ? -3.616 14.541 6.019 1.00 94.31 197 ASN A C 1
ATOM 1526 O O . ASN A 1 197 ? -3.175 15.685 6.095 1.00 94.31 197 ASN A O 1
ATOM 1530 N N . GLN A 1 198 ? -4.593 14.102 6.818 1.00 93.44 198 GLN A N 1
ATOM 1531 C CA . GLN A 1 198 ? -5.199 14.908 7.884 1.00 93.44 198 GLN A CA 1
ATOM 1532 C C . GLN A 1 198 ? -4.351 14.931 9.166 1.00 93.44 198 GLN A C 1
ATOM 1534 O O . GLN A 1 198 ? -4.241 15.975 9.804 1.00 93.44 198 GLN A O 1
ATOM 1539 N N . ASP A 1 199 ? -3.740 13.803 9.536 1.00 93.44 199 ASP A N 1
ATOM 1540 C CA . ASP A 1 199 ? -2.884 13.654 10.715 1.00 93.44 199 ASP A CA 1
ATOM 1541 C C . ASP A 1 199 ? -1.532 13.041 10.317 1.00 93.44 199 ASP A C 1
ATOM 1543 O O . ASP A 1 199 ? -1.379 11.827 10.155 1.00 93.44 199 ASP A O 1
ATOM 1547 N N . GLN A 1 200 ? -0.512 13.895 10.197 1.00 93.12 200 GLN A N 1
ATOM 1548 C CA . GLN A 1 200 ? 0.834 13.472 9.807 1.00 93.12 200 GLN A CA 1
ATOM 1549 C C . GLN A 1 200 ? 1.483 12.525 10.829 1.00 93.12 200 GLN A C 1
ATOM 1551 O O . GLN A 1 200 ? 2.357 11.735 10.455 1.00 93.12 200 GLN A O 1
ATOM 1556 N N . GLU A 1 201 ? 1.066 12.541 12.101 1.00 94.31 201 GLU A N 1
ATOM 1557 C CA . GLU A 1 201 ? 1.603 11.612 13.095 1.00 94.31 201 GLU A CA 1
ATOM 1558 C C . GLU A 1 201 ? 1.264 10.163 12.730 1.00 94.31 201 GLU A C 1
ATOM 1560 O O . GLU A 1 201 ? 2.115 9.287 12.914 1.00 94.31 201 GLU A O 1
ATOM 1565 N N . LEU A 1 202 ? 0.090 9.907 12.130 1.00 94.56 202 LEU A N 1
ATOM 1566 C CA . LEU A 1 202 ? -0.272 8.581 11.611 1.00 94.56 202 LEU A CA 1
ATOM 1567 C C . LEU A 1 202 ? 0.752 8.083 10.593 1.00 94.56 202 LEU A C 1
ATOM 1569 O O . LEU A 1 202 ? 1.233 6.956 10.709 1.00 94.56 202 LEU A O 1
ATOM 1573 N N . GLY A 1 203 ? 1.139 8.929 9.635 1.00 93.94 203 GLY A N 1
ATOM 1574 C CA . GLY A 1 203 ? 2.140 8.573 8.627 1.00 93.94 203 GLY A CA 1
ATOM 1575 C C . GLY A 1 203 ? 3.514 8.298 9.240 1.00 93.94 203 GLY A C 1
ATOM 1576 O O . GLY A 1 203 ? 4.208 7.363 8.835 1.00 93.94 203 GLY A O 1
ATOM 1577 N N . THR A 1 204 ? 3.904 9.061 10.268 1.00 94.75 204 THR A N 1
ATOM 1578 C CA . THR A 1 204 ? 5.174 8.814 10.969 1.00 94.75 204 THR A CA 1
ATOM 1579 C C . THR A 1 204 ? 5.170 7.505 11.761 1.00 94.75 204 THR A C 1
ATOM 1581 O O . THR A 1 204 ? 6.159 6.771 11.707 1.00 94.75 204 THR A O 1
ATOM 1584 N N . GLU A 1 205 ? 4.075 7.174 12.450 1.00 95.88 205 GLU A N 1
ATOM 1585 C CA . GLU A 1 205 ? 3.922 5.903 13.166 1.00 95.88 205 GLU A CA 1
ATOM 1586 C C . GLU A 1 205 ? 3.856 4.717 12.201 1.00 95.88 205 GLU A C 1
ATOM 1588 O O . GLU A 1 205 ? 4.493 3.691 12.453 1.00 95.88 205 GLU A O 1
ATOM 1593 N N . LEU A 1 206 ? 3.188 4.875 11.054 1.00 95.56 206 LEU A N 1
ATOM 1594 C CA . LEU A 1 206 ? 3.163 3.868 9.995 1.00 95.56 206 LEU A CA 1
ATOM 1595 C C . LEU A 1 206 ? 4.573 3.573 9.463 1.00 95.56 206 LEU A C 1
ATOM 1597 O O . LEU A 1 206 ? 4.974 2.415 9.357 1.00 95.56 206 LEU A O 1
ATOM 1601 N N . LEU A 1 207 ? 5.368 4.610 9.178 1.00 95.44 207 LEU A N 1
ATOM 1602 C CA . LEU A 1 207 ? 6.736 4.427 8.691 1.00 95.44 207 LEU A CA 1
ATOM 1603 C C . LEU A 1 207 ? 7.641 3.779 9.752 1.00 95.44 207 LEU A C 1
ATOM 1605 O O . LEU A 1 207 ? 8.491 2.955 9.412 1.00 95.44 207 LEU A O 1
ATOM 1609 N N . LYS A 1 208 ? 7.468 4.114 11.040 1.00 95.88 208 LYS A N 1
ATOM 1610 C CA . LYS A 1 208 ? 8.169 3.428 12.143 1.00 95.88 208 LYS A CA 1
ATOM 1611 C C . LYS A 1 208 ? 7.785 1.950 12.207 1.00 95.88 208 LYS A C 1
ATOM 1613 O O . LYS A 1 208 ? 8.668 1.106 12.356 1.00 95.88 208 LYS A O 1
ATOM 1618 N N . TYR A 1 209 ? 6.497 1.635 12.067 1.00 95.56 209 TYR A N 1
ATOM 1619 C CA . TYR A 1 209 ? 6.014 0.258 11.997 1.00 95.56 209 TYR A CA 1
ATOM 1620 C C . TYR A 1 209 ? 6.675 -0.505 10.842 1.00 95.56 209 TYR A C 1
ATOM 1622 O O . TYR A 1 209 ? 7.284 -1.549 11.079 1.00 95.56 209 TYR A O 1
ATOM 1630 N N . PHE A 1 210 ? 6.667 0.050 9.627 1.00 96.31 210 PHE A N 1
ATOM 1631 C CA . PHE A 1 210 ? 7.289 -0.603 8.476 1.00 96.31 210 PHE A CA 1
ATOM 1632 C C . PHE A 1 210 ? 8.803 -0.774 8.619 1.00 96.31 210 PHE A C 1
ATOM 1634 O O . PHE A 1 210 ? 9.329 -1.814 8.229 1.00 96.31 210 PHE A O 1
ATOM 1641 N N . LYS A 1 211 ? 9.515 0.183 9.227 1.00 95.38 211 LYS A N 1
ATOM 1642 C CA . LYS A 1 211 ? 10.949 0.031 9.539 1.00 95.38 211 LYS A CA 1
ATOM 1643 C C . LYS A 1 211 ? 11.217 -1.135 10.490 1.00 95.38 211 LYS A C 1
ATOM 1645 O O . LYS A 1 211 ? 12.165 -1.883 10.271 1.00 95.38 211 LYS A O 1
ATOM 1650 N N . ASN A 1 212 ? 10.375 -1.323 11.506 1.00 94.50 212 ASN A N 1
ATOM 1651 C CA . ASN A 1 212 ? 10.477 -2.479 12.400 1.00 94.50 212 ASN A CA 1
ATOM 1652 C C . ASN A 1 212 ? 10.154 -3.781 11.648 1.00 94.50 212 ASN A C 1
ATOM 1654 O O . ASN A 1 212 ? 10.886 -4.762 11.764 1.00 94.50 212 ASN A O 1
ATOM 1658 N N . LEU A 1 213 ? 9.112 -3.775 10.810 1.00 92.81 213 LEU A N 1
ATOM 1659 C CA . LEU A 1 213 ? 8.738 -4.928 9.991 1.00 92.81 213 LEU A CA 1
ATOM 1660 C C . LEU A 1 213 ? 9.851 -5.316 9.004 1.00 92.81 213 LEU A C 1
ATOM 1662 O O . LEU A 1 213 ? 10.127 -6.498 8.839 1.00 92.81 213 LEU A O 1
ATOM 1666 N N . GLN A 1 214 ? 10.563 -4.346 8.423 1.00 94.19 214 GLN A N 1
ATOM 1667 C CA . GLN A 1 214 ? 11.707 -4.567 7.531 1.00 94.19 214 GLN A CA 1
ATOM 1668 C C . GLN A 1 214 ? 12.856 -5.336 8.207 1.00 94.19 214 GLN A C 1
ATOM 1670 O O . GLN A 1 214 ? 13.619 -6.043 7.540 1.00 94.19 214 GLN A O 1
ATOM 1675 N N . GLN A 1 215 ? 13.032 -5.176 9.522 1.00 89.50 215 GLN A N 1
ATOM 1676 C CA . GLN A 1 215 ? 14.071 -5.877 10.278 1.00 89.50 215 GLN A CA 1
ATOM 1677 C C . GLN A 1 215 ? 13.723 -7.352 10.477 1.00 89.50 215 GLN A C 1
ATOM 1679 O O . GLN A 1 215 ? 14.605 -8.192 10.332 1.00 89.50 215 GLN A O 1
ATOM 1684 N N . CYS A 1 216 ? 12.453 -7.656 10.754 1.00 86.75 216 CYS A N 1
ATOM 1685 C CA . CYS A 1 216 ? 11.989 -9.018 11.012 1.00 86.75 216 CYS A CA 1
ATOM 1686 C C . CYS A 1 216 ? 11.641 -9.784 9.729 1.00 86.75 216 CYS A C 1
ATOM 1688 O O . CYS A 1 216 ? 12.022 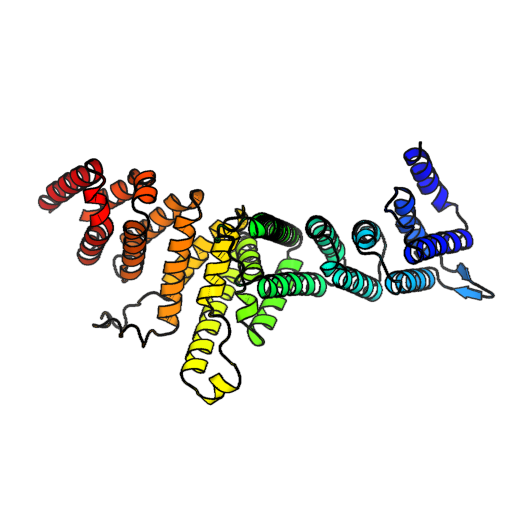-10.940 9.577 1.00 86.75 216 CYS A O 1
ATOM 1690 N N . ASN A 1 217 ? 10.891 -9.161 8.817 1.00 88.94 217 ASN A N 1
ATOM 1691 C CA . ASN A 1 217 ? 10.415 -9.772 7.581 1.00 88.94 217 ASN A CA 1
ATOM 1692 C C . ASN A 1 217 ? 10.240 -8.711 6.472 1.00 88.94 217 ASN A C 1
ATOM 1694 O O . ASN A 1 217 ? 9.148 -8.160 6.297 1.00 88.94 217 ASN A O 1
ATOM 1698 N N . PRO A 1 218 ? 11.296 -8.423 5.689 1.00 90.00 218 PRO A N 1
ATOM 1699 C CA . PRO A 1 218 ? 11.243 -7.388 4.661 1.00 90.00 218 PRO A CA 1
ATOM 1700 C C . PRO A 1 218 ? 10.292 -7.744 3.505 1.00 90.00 218 PRO A C 1
ATOM 1702 O O . PRO A 1 218 ? 9.747 -6.839 2.877 1.00 90.00 218 PRO A O 1
ATOM 1705 N N . LYS A 1 219 ? 9.996 -9.034 3.274 1.00 90.69 219 LYS A N 1
ATOM 1706 C CA . LYS A 1 219 ? 9.033 -9.471 2.250 1.00 90.69 219 LYS A CA 1
ATOM 1707 C C . LYS A 1 219 ? 7.601 -9.037 2.563 1.00 90.69 219 LYS A C 1
ATOM 1709 O O . LYS A 1 219 ? 6.884 -8.660 1.646 1.00 90.69 219 LYS A O 1
ATOM 1714 N N . LYS A 1 220 ? 7.201 -9.001 3.841 1.00 91.69 220 LYS A N 1
ATOM 1715 C CA . LYS A 1 220 ? 5.879 -8.473 4.230 1.00 91.69 220 LYS A CA 1
ATOM 1716 C C . LYS A 1 220 ? 5.744 -6.969 3.982 1.00 91.69 220 LYS A C 1
ATOM 1718 O O . LYS A 1 220 ? 4.643 -6.502 3.718 1.00 91.69 220 LYS A O 1
ATOM 1723 N N . VAL A 1 221 ? 6.844 -6.211 4.014 1.00 94.00 221 VAL A N 1
ATOM 1724 C CA . VAL A 1 221 ? 6.827 -4.772 3.689 1.00 94.00 221 VAL A CA 1
ATOM 1725 C C . VAL A 1 221 ? 6.560 -4.544 2.200 1.00 94.00 221 VAL A C 1
ATOM 1727 O O . VAL A 1 221 ? 5.786 -3.660 1.855 1.00 94.00 221 VAL A O 1
ATOM 1730 N N . ILE A 1 222 ? 7.177 -5.345 1.324 1.00 94.00 222 ILE A N 1
ATOM 1731 C CA . ILE A 1 222 ? 6.989 -5.257 -0.138 1.00 94.00 222 ILE A CA 1
ATOM 1732 C C . ILE A 1 222 ? 5.822 -6.111 -0.653 1.00 94.00 222 ILE A C 1
ATOM 1734 O O . ILE A 1 222 ? 5.688 -6.280 -1.862 1.00 94.00 222 ILE A O 1
ATOM 1738 N N . GLY A 1 223 ? 5.001 -6.668 0.242 1.00 93.31 223 GLY A N 1
ATOM 1739 C CA . GLY A 1 223 ? 3.773 -7.363 -0.138 1.00 93.31 223 GLY A CA 1
ATOM 1740 C C . GLY A 1 223 ? 2.782 -6.411 -0.824 1.00 93.31 223 GLY A C 1
ATOM 1741 O O . GLY A 1 223 ? 2.850 -5.207 -0.559 1.00 93.31 223 GLY A O 1
ATOM 1742 N N . PRO A 1 224 ? 1.873 -6.915 -1.679 1.00 93.56 224 PRO A N 1
ATOM 1743 C CA . PRO A 1 224 ? 1.044 -6.084 -2.554 1.00 93.56 224 PRO A CA 1
ATOM 1744 C C . PRO A 1 224 ? 0.292 -4.967 -1.824 1.00 93.56 224 PRO A C 1
ATOM 1746 O O . PRO A 1 224 ? 0.489 -3.795 -2.152 1.00 93.56 224 PRO A O 1
ATOM 1749 N N . PHE A 1 225 ? -0.477 -5.297 -0.780 1.00 95.62 225 PHE A N 1
ATOM 1750 C CA . PHE A 1 225 ? -1.202 -4.300 0.010 1.00 95.62 225 PHE A CA 1
ATOM 1751 C C . PHE A 1 225 ? -0.282 -3.231 0.625 1.00 95.62 225 PHE A C 1
ATOM 1753 O O . PHE A 1 225 ? -0.494 -2.031 0.439 1.00 95.62 225 PHE A O 1
ATOM 1760 N N . ASN A 1 226 ? 0.774 -3.644 1.335 1.00 96.56 226 ASN A N 1
ATOM 1761 C CA . ASN A 1 226 ? 1.667 -2.714 2.037 1.00 96.56 226 ASN A CA 1
ATOM 1762 C C . ASN A 1 226 ? 2.486 -1.844 1.081 1.00 96.56 226 ASN A C 1
ATOM 1764 O O . ASN A 1 226 ? 2.688 -0.657 1.348 1.00 96.56 226 ASN A O 1
ATOM 1768 N N . LEU A 1 227 ? 2.939 -2.416 -0.035 1.00 96.81 227 LEU A N 1
ATOM 1769 C CA . LEU A 1 227 ? 3.654 -1.683 -1.069 1.00 96.81 227 LEU A CA 1
ATOM 1770 C C . LEU A 1 227 ? 2.746 -0.612 -1.675 1.00 96.81 227 LEU A C 1
ATOM 1772 O O . LEU A 1 227 ? 3.143 0.551 -1.727 1.00 96.81 227 LEU A O 1
ATOM 1776 N N . CYS A 1 228 ? 1.522 -0.970 -2.065 1.00 96.62 228 CYS A N 1
ATOM 1777 C CA . CYS A 1 228 ? 0.563 -0.019 -2.622 1.00 96.62 228 CYS A CA 1
ATOM 1778 C C . CYS A 1 228 ? 0.156 1.059 -1.609 1.00 96.62 228 CYS A C 1
ATOM 1780 O O . CYS A 1 228 ? 0.093 2.235 -1.971 1.00 96.62 228 CYS A O 1
ATOM 1782 N N . LEU A 1 229 ? -0.013 0.709 -0.330 1.00 97.31 229 LEU A N 1
ATOM 1783 C CA . LEU A 1 229 ? -0.237 1.683 0.741 1.00 97.31 229 LEU A CA 1
ATOM 1784 C C . LEU A 1 229 ? 0.913 2.694 0.842 1.00 97.31 229 LEU A C 1
ATOM 1786 O O . LEU A 1 229 ? 0.687 3.903 0.876 1.00 97.31 229 LEU A O 1
ATOM 1790 N N . MET A 1 230 ? 2.157 2.217 0.834 1.00 96.69 230 MET A N 1
ATOM 1791 C CA . MET A 1 230 ? 3.332 3.087 0.886 1.00 96.69 230 MET A CA 1
ATOM 1792 C C . MET A 1 230 ? 3.447 3.973 -0.359 1.00 96.69 230 MET A C 1
ATOM 1794 O O . MET A 1 230 ? 3.729 5.163 -0.241 1.00 96.69 230 MET A O 1
ATOM 1798 N N . LEU A 1 231 ? 3.174 3.435 -1.547 1.00 96.25 231 LEU A N 1
ATOM 1799 C CA . LEU A 1 231 ? 3.182 4.197 -2.800 1.00 96.25 231 LEU A CA 1
ATOM 1800 C C . LEU A 1 231 ? 2.047 5.227 -2.905 1.00 96.25 231 LEU A C 1
ATOM 1802 O O . LEU A 1 231 ? 2.208 6.246 -3.577 1.00 96.25 231 LEU A O 1
ATOM 1806 N N . SER A 1 232 ? 0.930 4.994 -2.217 1.00 96.06 232 SER A N 1
ATOM 1807 C CA . SER A 1 232 ? -0.157 5.974 -2.090 1.00 96.06 232 SER A CA 1
ATOM 1808 C C . SER A 1 232 ? 0.254 7.115 -1.165 1.00 96.06 232 SER A C 1
ATOM 1810 O O . SER A 1 232 ? 0.104 8.291 -1.491 1.00 96.06 232 SER A O 1
ATOM 1812 N N . ILE A 1 233 ? 0.870 6.784 -0.028 1.00 95.56 233 ILE A N 1
ATOM 1813 C CA . ILE A 1 233 ? 1.371 7.774 0.933 1.00 95.56 233 ILE A CA 1
ATOM 1814 C C . ILE A 1 233 ? 2.540 8.577 0.355 1.00 95.56 233 ILE A C 1
ATOM 1816 O O . ILE A 1 233 ? 2.694 9.751 0.690 1.00 95.56 233 ILE A O 1
ATOM 1820 N N . SER A 1 234 ? 3.345 8.001 -0.542 1.00 94.56 234 SER A N 1
ATOM 1821 C CA . SER A 1 234 ? 4.431 8.730 -1.205 1.00 94.56 234 SER A CA 1
ATOM 1822 C C . SER A 1 234 ? 3.945 9.822 -2.164 1.00 94.56 234 SER A C 1
ATOM 1824 O O . SER A 1 234 ? 4.748 10.672 -2.550 1.00 94.56 234 SER A O 1
ATOM 1826 N N . GLN A 1 235 ? 2.649 9.865 -2.505 1.00 92.56 235 GLN A N 1
ATOM 1827 C CA . GLN A 1 235 ? 2.059 11.012 -3.206 1.00 92.56 235 GLN A CA 1
ATOM 1828 C C . GLN A 1 235 ? 1.956 12.258 -2.315 1.00 92.56 235 GLN A C 1
ATOM 1830 O O . GLN A 1 235 ? 1.859 13.373 -2.824 1.00 92.56 235 GLN A O 1
ATOM 1835 N N . LEU A 1 236 ? 2.015 12.101 -0.989 1.00 92.88 236 LEU A N 1
ATOM 1836 C CA . LEU A 1 236 ? 2.075 13.221 -0.057 1.00 92.88 236 LEU A CA 1
ATOM 1837 C C . LEU A 1 236 ? 3.507 13.771 -0.020 1.00 92.88 236 LEU A C 1
ATOM 1839 O O . LEU A 1 236 ? 4.429 13.088 0.431 1.00 92.88 236 LEU A O 1
ATOM 1843 N N . HIS A 1 237 ? 3.693 15.032 -0.424 1.00 90.44 237 HIS A N 1
ATOM 1844 C CA . HIS A 1 237 ? 5.015 15.673 -0.538 1.00 90.44 237 HIS A CA 1
ATOM 1845 C C . HIS A 1 237 ? 5.901 15.530 0.709 1.00 90.44 237 HIS A C 1
ATOM 1847 O O . HIS A 1 237 ? 7.108 15.347 0.595 1.00 90.44 237 HIS A O 1
ATOM 1853 N N . PHE A 1 238 ? 5.314 15.563 1.909 1.00 90.19 238 PHE A N 1
ATOM 1854 C CA . PHE A 1 238 ? 6.058 15.422 3.165 1.00 90.19 238 PHE A CA 1
ATOM 1855 C C . PHE A 1 238 ? 6.709 14.036 3.347 1.00 90.19 238 PHE A C 1
ATOM 1857 O O . PHE A 1 238 ? 7.752 13.907 3.999 1.00 90.19 238 PHE A O 1
ATOM 1864 N N . PHE A 1 239 ? 6.091 12.991 2.792 1.00 93.12 239 PHE A N 1
ATOM 1865 C CA . PHE A 1 239 ? 6.536 11.603 2.920 1.00 93.12 239 PHE A CA 1
ATOM 1866 C C . PHE A 1 239 ? 7.248 11.078 1.674 1.00 93.12 239 PHE A C 1
ATOM 1868 O O . PHE A 1 239 ? 7.979 10.096 1.797 1.00 93.12 239 PHE A O 1
ATOM 1875 N N . GLN A 1 240 ? 7.081 11.735 0.525 1.00 93.00 240 GLN A N 1
ATOM 1876 C CA . GLN A 1 240 ? 7.556 11.308 -0.791 1.00 93.00 240 GLN A CA 1
ATOM 1877 C C . GLN A 1 240 ? 8.971 10.702 -0.767 1.00 93.00 240 GLN A C 1
ATOM 1879 O O . GLN A 1 240 ? 9.116 9.485 -0.905 1.00 93.00 240 GLN A O 1
ATOM 1884 N N . ASP A 1 241 ? 10.006 11.508 -0.520 1.00 93.12 241 ASP A N 1
ATOM 1885 C CA . ASP A 1 241 ? 11.402 11.046 -0.595 1.00 93.12 241 ASP A CA 1
ATOM 1886 C C . ASP A 1 241 ? 11.716 9.967 0.448 1.00 93.12 241 ASP A C 1
ATOM 1888 O O . ASP A 1 241 ? 12.355 8.955 0.153 1.00 93.12 241 ASP A O 1
ATOM 1892 N N . LYS A 1 242 ? 11.213 10.145 1.676 1.00 94.94 242 LYS A N 1
ATOM 1893 C CA . LYS A 1 242 ? 11.438 9.205 2.786 1.00 94.94 242 LYS A CA 1
ATOM 1894 C C . LYS A 1 242 ? 10.865 7.826 2.476 1.00 94.94 242 LYS A C 1
ATOM 1896 O O . LYS A 1 242 ? 11.495 6.820 2.801 1.00 94.94 242 LYS A O 1
ATOM 1901 N N . VAL A 1 243 ? 9.674 7.780 1.885 1.00 96.12 243 VAL A N 1
ATOM 1902 C CA . VAL A 1 243 ? 8.997 6.533 1.535 1.00 96.12 243 VAL A CA 1
ATOM 1903 C C . VAL A 1 243 ? 9.667 5.880 0.332 1.00 96.12 243 VAL A C 1
ATOM 1905 O O . VAL A 1 243 ? 9.945 4.685 0.395 1.00 96.12 243 VAL A O 1
ATOM 1908 N N . PHE A 1 244 ? 10.004 6.633 -0.720 1.00 95.69 244 PHE A N 1
ATOM 1909 C CA . PHE A 1 244 ? 10.682 6.060 -1.887 1.00 95.69 244 PHE A CA 1
ATOM 1910 C C . PHE A 1 244 ? 12.056 5.479 -1.539 1.00 95.69 244 PHE A C 1
ATOM 1912 O O . PHE A 1 244 ? 12.347 4.346 -1.922 1.00 95.69 244 PHE A O 1
ATOM 1919 N N . GLU A 1 245 ? 12.885 6.184 -0.764 1.00 95.62 245 GLU A N 1
ATOM 1920 C CA . GLU A 1 245 ? 14.173 5.642 -0.305 1.00 95.62 245 GLU A CA 1
ATOM 1921 C C . GLU A 1 245 ? 13.997 4.404 0.588 1.00 95.62 245 GLU A C 1
ATOM 1923 O O . GLU A 1 245 ? 14.722 3.408 0.465 1.00 95.62 245 GLU A O 1
ATOM 1928 N N . PHE A 1 246 ? 12.985 4.410 1.457 1.00 96.75 246 PHE A N 1
ATOM 1929 C CA . PHE A 1 246 ? 12.666 3.257 2.292 1.00 96.75 246 PHE A CA 1
ATOM 1930 C C . PHE A 1 246 ? 12.211 2.037 1.469 1.00 96.75 246 PHE A C 1
ATOM 1932 O O . PHE A 1 246 ? 12.686 0.923 1.703 1.00 96.75 246 PHE A O 1
ATOM 1939 N N . VAL A 1 247 ? 11.342 2.221 0.473 1.00 97.00 247 VAL A N 1
ATOM 1940 C CA . VAL A 1 247 ? 10.877 1.129 -0.398 1.00 97.00 247 VAL A CA 1
ATOM 1941 C C . VAL A 1 247 ? 12.031 0.588 -1.247 1.00 97.00 247 VAL A C 1
ATOM 1943 O O . VAL A 1 247 ? 12.246 -0.625 -1.260 1.00 97.00 247 VAL A O 1
ATOM 1946 N N . LYS A 1 248 ? 12.841 1.456 -1.875 1.00 95.81 248 LYS A N 1
ATOM 1947 C CA . LYS A 1 248 ? 14.020 1.039 -2.661 1.00 95.81 248 LYS A CA 1
ATOM 1948 C C . LYS A 1 248 ? 15.007 0.224 -1.826 1.00 95.81 248 LYS A C 1
ATOM 1950 O O . LYS A 1 248 ? 15.408 -0.867 -2.232 1.00 95.81 248 LYS A O 1
ATOM 1955 N N . SER A 1 249 ? 15.358 0.717 -0.635 1.00 95.69 249 SER A N 1
ATOM 1956 C CA . SER A 1 249 ? 16.267 0.003 0.272 1.00 95.69 249 SER A CA 1
ATOM 1957 C C . SER A 1 249 ? 15.691 -1.333 0.750 1.00 95.69 249 SER A C 1
ATOM 1959 O O . SER A 1 249 ? 16.434 -2.307 0.871 1.00 95.69 249 SER A O 1
ATOM 1961 N N . THR A 1 250 ? 14.374 -1.421 0.958 1.00 96.19 250 THR A N 1
ATOM 1962 C CA . THR A 1 250 ? 13.702 -2.679 1.315 1.00 96.19 250 THR A CA 1
ATOM 1963 C C . THR A 1 250 ? 13.741 -3.695 0.183 1.00 96.19 250 THR A C 1
ATOM 1965 O O . THR A 1 250 ? 14.092 -4.847 0.427 1.00 96.19 250 THR A O 1
ATOM 1968 N N . ILE A 1 251 ? 13.442 -3.280 -1.050 1.00 96.00 251 ILE A N 1
ATOM 1969 C CA . ILE A 1 251 ? 13.520 -4.149 -2.230 1.00 96.00 251 ILE A CA 1
ATOM 1970 C C . ILE A 1 251 ? 14.943 -4.690 -2.389 1.00 96.00 251 ILE A C 1
ATOM 1972 O O . ILE A 1 251 ? 15.129 -5.899 -2.522 1.00 96.00 251 ILE A O 1
ATOM 1976 N N . LEU A 1 252 ? 15.956 -3.820 -2.301 1.00 94.12 252 LEU A N 1
ATOM 1977 C CA . LEU A 1 252 ? 17.353 -4.245 -2.381 1.00 94.12 252 LEU A CA 1
ATOM 1978 C C . LEU A 1 252 ? 17.710 -5.237 -1.267 1.00 94.12 252 LEU A C 1
ATOM 1980 O O . LEU A 1 252 ? 18.384 -6.231 -1.529 1.00 94.12 252 LEU A O 1
ATOM 1984 N N . LYS A 1 253 ? 17.244 -4.994 -0.037 1.00 93.50 253 LYS A N 1
ATOM 1985 C CA . LYS A 1 253 ? 17.455 -5.908 1.090 1.00 93.50 253 LYS A CA 1
ATOM 1986 C C . LYS A 1 253 ? 16.842 -7.285 0.820 1.00 93.50 253 LYS A C 1
ATOM 1988 O O . LYS A 1 253 ? 17.535 -8.280 0.995 1.00 93.50 253 LYS A O 1
ATOM 1993 N N . CYS A 1 254 ? 15.603 -7.349 0.327 1.00 92.81 254 CYS A N 1
ATOM 1994 C CA . CYS A 1 254 ? 14.969 -8.616 -0.046 1.00 92.81 254 CYS A CA 1
ATOM 1995 C C . CYS A 1 254 ? 15.782 -9.376 -1.103 1.00 92.81 254 CYS A C 1
ATOM 1997 O O . CYS A 1 254 ? 16.004 -10.573 -0.951 1.00 92.81 254 CYS A O 1
ATOM 1999 N N . LEU A 1 255 ? 16.266 -8.685 -2.139 1.00 91.94 255 LEU A N 1
ATOM 2000 C CA . LEU A 1 255 ? 17.079 -9.299 -3.195 1.00 91.94 255 LEU A CA 1
ATOM 2001 C C . LEU A 1 255 ? 18.438 -9.793 -2.673 1.00 91.94 255 LEU A C 1
ATOM 2003 O O . LEU A 1 255 ? 18.900 -10.861 -3.068 1.00 91.94 255 LEU A O 1
ATOM 2007 N N . LEU A 1 256 ? 19.072 -9.045 -1.765 1.00 91.31 256 LEU A N 1
ATOM 2008 C CA . LEU A 1 256 ? 20.311 -9.459 -1.099 1.00 91.31 256 LEU A CA 1
ATOM 2009 C C . LEU A 1 256 ? 20.102 -10.695 -0.221 1.00 91.31 256 LEU A C 1
ATOM 2011 O O . LEU A 1 256 ? 20.954 -11.581 -0.191 1.00 91.31 256 LEU A O 1
ATOM 2015 N N . ASP A 1 257 ? 18.991 -10.751 0.507 1.00 89.00 257 ASP A N 1
ATOM 2016 C CA . ASP A 1 257 ? 18.680 -11.881 1.378 1.00 89.00 257 ASP A CA 1
ATOM 2017 C C . ASP A 1 257 ? 18.331 -13.134 0.555 1.00 89.00 257 ASP A C 1
ATOM 2019 O O . ASP A 1 257 ? 18.774 -14.230 0.898 1.00 89.00 257 ASP A O 1
ATOM 2023 N N . GLU A 1 258 ? 17.647 -12.982 -0.584 1.00 88.94 258 GLU A N 1
ATOM 2024 C CA . GLU A 1 258 ? 17.414 -14.068 -1.548 1.00 88.94 258 GLU A CA 1
ATOM 2025 C C . GLU A 1 258 ? 18.717 -14.605 -2.153 1.00 88.94 258 GLU A C 1
ATOM 2027 O O . GLU A 1 258 ? 18.927 -15.819 -2.178 1.00 88.94 258 GLU A O 1
ATOM 2032 N N . ASP A 1 259 ? 19.625 -13.721 -2.572 1.00 88.25 259 ASP A N 1
ATOM 2033 C CA . ASP A 1 259 ? 20.941 -14.097 -3.102 1.00 88.25 259 ASP A CA 1
ATOM 2034 C C . ASP A 1 259 ? 21.778 -14.875 -2.066 1.00 88.25 259 ASP A C 1
ATOM 2036 O O . ASP A 1 259 ? 22.366 -15.913 -2.383 1.00 88.25 259 ASP A O 1
ATOM 2040 N N . LYS A 1 260 ? 21.765 -14.453 -0.793 1.00 87.06 260 LYS A N 1
ATOM 2041 C CA . LYS A 1 260 ? 22.412 -15.194 0.307 1.00 87.06 260 LYS A CA 1
ATOM 2042 C C . LYS A 1 260 ? 21.785 -16.570 0.535 1.00 87.06 260 LYS A C 1
ATOM 2044 O O . LYS A 1 260 ? 22.518 -17.531 0.766 1.00 87.06 260 LYS A O 1
ATOM 2049 N N . CYS A 1 261 ? 20.455 -16.673 0.468 1.00 85.81 261 CYS A N 1
ATOM 2050 C CA . CYS A 1 261 ? 19.748 -17.947 0.625 1.00 85.81 261 CYS A CA 1
ATOM 2051 C C . CYS A 1 261 ? 20.081 -18.931 -0.503 1.00 85.81 261 CYS A C 1
ATOM 2053 O O . CYS A 1 261 ? 20.195 -20.127 -0.255 1.00 85.81 261 CYS A O 1
ATOM 2055 N N . ILE A 1 262 ? 20.278 -18.442 -1.731 1.00 84.50 262 ILE A N 1
ATOM 2056 C CA . ILE A 1 262 ? 20.688 -19.280 -2.868 1.00 84.50 262 ILE A CA 1
ATOM 2057 C C . ILE A 1 262 ? 22.132 -19.771 -2.693 1.00 84.50 262 ILE A C 1
ATOM 2059 O O . ILE A 1 262 ? 22.432 -20.924 -2.999 1.00 84.50 262 ILE A O 1
ATOM 2063 N N . LYS A 1 263 ? 23.024 -18.918 -2.178 1.00 86.50 263 LYS A N 1
ATOM 2064 C CA . LYS A 1 263 ? 24.456 -19.221 -2.017 1.00 86.50 263 LYS A CA 1
ATOM 2065 C C . LYS A 1 263 ? 24.782 -20.130 -0.828 1.00 86.50 263 LYS A C 1
ATOM 2067 O O . LYS A 1 263 ? 25.854 -20.728 -0.815 1.00 86.50 263 LYS A O 1
ATOM 2072 N N . SER A 1 264 ? 23.900 -20.232 0.168 1.00 87.06 264 SER A N 1
ATOM 2073 C CA . SER A 1 264 ? 24.143 -20.991 1.402 1.00 87.06 264 SER A CA 1
ATOM 2074 C C . SER A 1 264 ? 23.111 -22.097 1.611 1.00 87.06 264 SER A C 1
ATOM 2076 O O . SER A 1 264 ? 21.920 -21.832 1.761 1.00 87.06 264 SER A O 1
ATOM 2078 N N . LEU A 1 265 ? 23.585 -23.345 1.702 1.00 84.88 265 LEU A N 1
ATOM 2079 C CA . LEU A 1 265 ? 22.744 -24.508 2.008 1.00 84.88 265 LEU A CA 1
ATOM 2080 C C . LEU A 1 265 ? 22.053 -24.372 3.372 1.00 84.88 265 LEU A C 1
ATOM 2082 O O . LEU A 1 265 ? 20.853 -24.607 3.460 1.00 84.88 265 LEU A O 1
ATOM 2086 N N . TRP A 1 266 ? 22.778 -23.903 4.397 1.00 89.69 266 TRP A N 1
ATOM 2087 C CA . TRP A 1 266 ? 22.219 -23.649 5.731 1.00 89.69 266 TRP A CA 1
ATOM 2088 C C . TRP A 1 266 ? 21.081 -22.626 5.684 1.00 89.69 266 TRP A C 1
ATOM 2090 O O . TRP A 1 266 ? 20.014 -22.850 6.248 1.00 89.69 266 TRP A O 1
ATOM 2100 N N . ALA A 1 267 ? 21.273 -21.518 4.961 1.00 83.06 267 ALA A N 1
ATOM 2101 C CA . ALA A 1 267 ? 20.240 -20.493 4.844 1.00 83.06 267 ALA A CA 1
ATOM 2102 C C . ALA A 1 267 ? 18.996 -21.028 4.118 1.00 83.06 267 ALA A C 1
ATOM 2104 O O . ALA A 1 267 ? 17.878 -20.734 4.531 1.00 83.06 267 ALA A O 1
ATOM 2105 N N . ARG A 1 268 ? 19.185 -21.856 3.083 1.00 83.94 268 ARG A N 1
ATOM 2106 C CA . ARG A 1 268 ? 18.091 -22.511 2.354 1.00 83.94 268 ARG A CA 1
ATOM 2107 C C . ARG A 1 268 ? 17.299 -23.496 3.220 1.00 83.94 268 ARG A C 1
ATOM 2109 O O . ARG A 1 268 ? 16.096 -23.628 3.023 1.00 83.94 268 ARG A O 1
ATOM 2116 N N . GLU A 1 269 ? 17.957 -24.185 4.149 1.00 85.44 269 GLU A N 1
ATOM 2117 C CA . GLU A 1 269 ? 17.306 -25.110 5.087 1.00 85.44 269 GLU A CA 1
ATOM 2118 C C . GLU A 1 269 ? 16.572 -24.372 6.212 1.00 85.44 269 GLU A C 1
ATOM 2120 O O . GLU A 1 269 ? 15.447 -24.733 6.550 1.00 85.44 269 GLU A O 1
ATOM 2125 N N . CYS A 1 270 ? 17.165 -23.308 6.764 1.00 82.56 270 CYS A N 1
ATOM 2126 C CA . CYS A 1 270 ? 16.530 -22.499 7.807 1.00 82.56 270 CYS A CA 1
ATOM 2127 C C . CYS A 1 270 ? 15.381 -21.624 7.280 1.00 82.56 270 CYS A C 1
ATOM 2129 O O . CYS A 1 270 ? 14.445 -21.332 8.022 1.00 82.56 270 CYS A O 1
ATOM 2131 N N . TYR A 1 271 ? 15.449 -21.210 6.013 1.00 75.44 271 TYR A N 1
ATOM 2132 C CA . TYR A 1 271 ? 14.450 -20.381 5.343 1.00 75.44 271 TYR A CA 1
ATOM 2133 C C . TYR A 1 271 ? 14.054 -21.038 4.010 1.00 75.44 271 TYR A C 1
ATOM 2135 O O . TYR A 1 271 ? 14.549 -20.628 2.953 1.00 75.44 271 TYR A O 1
ATOM 2143 N N . PRO A 1 272 ? 13.177 -22.063 4.031 1.00 70.50 272 PRO A N 1
ATOM 2144 C CA . PRO A 1 272 ? 12.704 -22.703 2.807 1.00 70.50 272 PRO A CA 1
ATOM 2145 C C . PRO A 1 272 ? 12.110 -21.657 1.857 1.00 70.50 272 PRO A C 1
ATOM 2147 O O . PRO A 1 272 ? 11.500 -20.681 2.302 1.00 70.50 272 PRO A O 1
ATOM 2150 N N . GLN A 1 273 ? 12.357 -21.835 0.552 1.00 60.59 273 GLN A N 1
ATOM 2151 C CA . GLN A 1 273 ? 12.126 -20.810 -0.471 1.00 60.59 273 GLN A CA 1
ATOM 2152 C C . GLN A 1 273 ? 10.733 -20.181 -0.356 1.00 60.59 273 GLN A C 1
ATOM 2154 O O . GLN A 1 273 ? 9.717 -20.781 -0.694 1.00 60.59 273 GLN A O 1
ATOM 2159 N N . SER A 1 274 ? 10.721 -18.937 0.115 1.00 72.62 274 SER A N 1
ATOM 2160 C CA . SER A 1 274 ? 9.556 -18.061 0.141 1.00 72.62 274 SER A CA 1
ATOM 2161 C C . SER A 1 274 ? 9.419 -17.318 -1.187 1.00 72.62 274 SER A C 1
ATOM 2163 O O . SER A 1 274 ? 10.387 -17.180 -1.937 1.00 72.62 274 SER A O 1
ATOM 2165 N N . ILE A 1 275 ? 8.218 -16.803 -1.447 1.00 82.25 275 ILE A N 1
ATOM 2166 C CA . ILE A 1 275 ? 7.846 -16.026 -2.641 1.00 82.25 275 ILE A CA 1
ATOM 2167 C C . ILE A 1 275 ? 8.918 -14.988 -2.981 1.00 82.25 275 ILE A C 1
ATOM 2169 O O . ILE A 1 275 ? 9.419 -14.298 -2.087 1.00 82.25 275 ILE A O 1
ATOM 2173 N N . LYS A 1 276 ? 9.287 -14.890 -4.262 1.00 89.00 276 LYS A N 1
ATOM 2174 C CA . LYS A 1 276 ? 10.352 -13.984 -4.709 1.00 89.00 276 LYS A CA 1
ATOM 2175 C C . LYS A 1 276 ? 9.923 -12.527 -4.556 1.00 89.00 276 LYS A C 1
ATOM 2177 O O . LYS A 1 276 ? 8.793 -12.179 -4.888 1.00 89.00 276 LYS A O 1
ATOM 2182 N N . ALA A 1 277 ?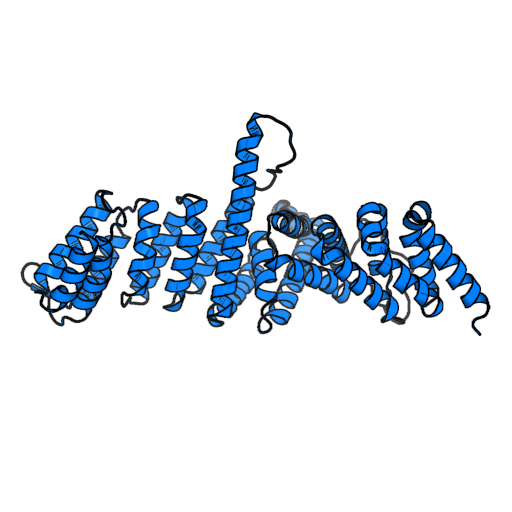 10.844 -11.660 -4.151 1.00 91.44 277 ALA A N 1
ATOM 2183 C CA . ALA A 1 277 ? 10.614 -10.222 -4.009 1.00 91.44 277 ALA A CA 1
ATOM 2184 C C . ALA A 1 277 ? 10.062 -9.589 -5.295 1.00 91.44 277 ALA A C 1
ATOM 2186 O O . ALA A 1 277 ? 9.151 -8.767 -5.256 1.00 91.44 277 ALA A O 1
ATOM 2187 N N . GLU A 1 278 ? 10.580 -10.028 -6.441 1.00 92.12 278 GLU A N 1
ATOM 2188 C CA . GLU A 1 278 ? 10.099 -9.613 -7.756 1.00 92.12 278 GLU A CA 1
ATOM 2189 C C . GLU A 1 278 ? 8.624 -9.965 -7.989 1.00 92.12 278 GLU A C 1
ATOM 2191 O O . GLU A 1 278 ? 7.886 -9.149 -8.532 1.00 92.12 278 GLU A O 1
ATOM 2196 N N . GLN A 1 279 ? 8.174 -11.148 -7.561 1.00 92.12 279 GLN A N 1
ATOM 2197 C CA . GLN A 1 279 ? 6.776 -11.557 -7.723 1.00 92.12 279 GLN A CA 1
ATOM 2198 C C . GLN A 1 279 ? 5.850 -10.673 -6.889 1.00 92.12 279 GLN A C 1
ATOM 2200 O O . GLN A 1 279 ? 4.875 -10.171 -7.430 1.00 92.12 279 GLN A O 1
ATOM 2205 N N . LEU A 1 280 ? 6.212 -10.382 -5.635 1.00 92.50 280 LEU A N 1
ATOM 2206 C CA . LEU A 1 280 ? 5.429 -9.512 -4.744 1.00 92.50 280 LEU A CA 1
ATOM 2207 C C . LEU A 1 280 ? 5.208 -8.116 -5.338 1.00 92.50 280 LEU A C 1
ATOM 2209 O O . LEU A 1 280 ? 4.101 -7.584 -5.340 1.00 92.50 280 LEU A O 1
ATOM 2213 N N . VAL A 1 281 ? 6.275 -7.536 -5.888 1.00 94.56 281 VAL A N 1
ATOM 2214 C CA . VAL A 1 281 ? 6.231 -6.206 -6.503 1.00 94.56 281 VAL A CA 1
ATOM 2215 C C . VAL A 1 281 ? 5.403 -6.219 -7.796 1.00 94.56 281 VAL A C 1
ATOM 2217 O O . VAL A 1 281 ? 4.677 -5.267 -8.072 1.00 94.56 281 VAL A O 1
ATOM 2220 N N . LEU A 1 282 ? 5.467 -7.294 -8.588 1.00 93.75 282 LEU A N 1
ATOM 2221 C CA . LEU A 1 282 ? 4.665 -7.427 -9.810 1.00 93.75 282 LEU A CA 1
ATOM 2222 C C . LEU A 1 282 ? 3.195 -7.788 -9.534 1.00 93.75 282 LEU A C 1
ATOM 2224 O O . LEU A 1 282 ? 2.337 -7.429 -10.343 1.00 93.75 282 LEU A O 1
ATOM 2228 N N . GLU A 1 283 ? 2.895 -8.478 -8.434 1.00 91.94 283 GLU A N 1
ATOM 2229 C CA . GLU A 1 283 ? 1.534 -8.707 -7.922 1.00 91.94 283 GLU A CA 1
ATOM 2230 C C . GLU A 1 283 ? 0.882 -7.375 -7.526 1.00 91.94 283 GLU A C 1
ATOM 2232 O O . GLU A 1 283 ? -0.264 -7.126 -7.884 1.00 91.94 283 GLU A O 1
ATOM 2237 N N . ALA A 1 284 ? 1.632 -6.456 -6.909 1.00 92.69 284 ALA A N 1
ATOM 2238 C CA . ALA A 1 284 ? 1.138 -5.115 -6.582 1.00 92.69 284 ALA A CA 1
ATOM 2239 C C . ALA A 1 284 ? 0.638 -4.339 -7.818 1.00 92.69 284 ALA A C 1
ATOM 2241 O O . ALA A 1 284 ? -0.410 -3.695 -7.773 1.00 92.69 284 ALA A O 1
ATOM 2242 N N . VAL A 1 285 ? 1.345 -4.446 -8.954 1.00 92.62 285 VAL A N 1
ATOM 2243 C CA . VAL A 1 285 ? 0.890 -3.855 -10.230 1.00 92.62 285 VAL A CA 1
ATOM 2244 C C . VAL A 1 285 ? -0.393 -4.521 -10.719 1.00 92.62 285 VAL A C 1
ATOM 2246 O O . VAL A 1 285 ? -1.268 -3.852 -11.256 1.00 92.62 285 VAL A O 1
ATOM 2249 N N . GLU A 1 286 ? -0.532 -5.828 -10.529 1.00 91.00 286 GLU A N 1
ATOM 2250 C CA . GLU A 1 286 ? -1.740 -6.554 -10.921 1.00 91.00 286 GLU A CA 1
ATOM 2251 C C . GLU A 1 286 ? -2.948 -6.127 -10.096 1.00 91.00 286 GLU A C 1
ATOM 2253 O O . GLU A 1 286 ? -3.986 -5.795 -10.660 1.00 91.00 286 GLU A O 1
ATOM 2258 N N . HIS A 1 287 ? -2.790 -6.032 -8.775 1.00 89.56 287 HIS A N 1
ATOM 2259 C CA . HIS A 1 287 ? -3.847 -5.553 -7.886 1.00 89.56 287 HIS A CA 1
ATOM 2260 C C . HIS A 1 287 ? -4.224 -4.100 -8.201 1.00 89.56 287 HIS A C 1
ATOM 2262 O O . HIS A 1 287 ? -5.385 -3.725 -8.084 1.00 89.56 287 HIS A O 1
ATOM 2268 N N . SER A 1 288 ? -3.279 -3.291 -8.689 1.00 89.88 288 SER A N 1
ATOM 2269 C CA . SER A 1 288 ? -3.586 -1.908 -9.058 1.00 89.88 288 SER A CA 1
ATOM 2270 C C . SER A 1 288 ? -4.533 -1.764 -10.257 1.00 89.88 288 SER A C 1
ATOM 2272 O O . SER A 1 288 ? -5.125 -0.702 -10.420 1.00 89.88 288 SER A O 1
ATOM 2274 N N . THR A 1 289 ? -4.718 -2.811 -11.075 1.00 88.75 289 THR A N 1
ATOM 2275 C CA . THR A 1 289 ? -5.639 -2.786 -12.234 1.00 88.75 289 THR A CA 1
ATOM 2276 C C . THR A 1 289 ? -7.122 -2.731 -11.848 1.00 88.75 289 THR A C 1
ATOM 2278 O O . THR A 1 289 ? -7.964 -2.488 -12.707 1.00 88.75 289 THR A O 1
ATOM 2281 N N . TYR A 1 290 ? -7.447 -2.910 -10.565 1.00 88.00 290 TYR A N 1
ATOM 2282 C CA . TYR A 1 290 ? -8.805 -2.829 -10.022 1.00 88.00 290 TYR A CA 1
ATOM 2283 C C . TYR A 1 290 ? -9.116 -1.424 -9.476 1.00 88.00 290 TYR A C 1
ATOM 2285 O O . TYR A 1 290 ? -9.523 -1.282 -8.324 1.00 88.00 290 TYR A O 1
ATOM 2293 N N . ASP A 1 291 ? -8.905 -0.396 -10.304 1.00 87.25 291 ASP A N 1
ATOM 2294 C CA . ASP A 1 291 ? -9.253 1.012 -10.033 1.00 87.25 291 ASP A CA 1
ATOM 2295 C C . ASP A 1 291 ? -8.423 1.693 -8.918 1.00 87.25 291 ASP A C 1
ATOM 2297 O O . ASP A 1 291 ? -8.917 2.521 -8.151 1.00 87.25 291 ASP A O 1
ATOM 2301 N N . TRP A 1 292 ? -7.132 1.354 -8.791 1.00 91.94 292 TRP A N 1
ATOM 2302 C CA . TRP A 1 292 ? -6.239 1.940 -7.774 1.00 91.94 292 TRP A CA 1
ATOM 2303 C C . TRP A 1 292 ? -5.464 3.156 -8.303 1.00 91.94 292 TRP A C 1
ATOM 2305 O O . TRP A 1 292 ? -4.231 3.201 -8.230 1.00 91.94 292 TRP A O 1
ATOM 2315 N N . ASP A 1 293 ? -6.169 4.166 -8.815 1.00 91.81 293 ASP A N 1
ATOM 2316 C CA . ASP A 1 293 ? -5.563 5.340 -9.472 1.00 91.81 293 ASP A CA 1
ATOM 2317 C C . ASP A 1 293 ? -4.522 6.063 -8.601 1.00 91.81 293 ASP A C 1
ATOM 2319 O O . ASP A 1 293 ? -3.485 6.528 -9.082 1.00 91.81 293 ASP A O 1
ATOM 2323 N N . HIS A 1 294 ? -4.766 6.105 -7.288 1.00 92.38 294 HIS A N 1
ATOM 2324 C CA . HIS A 1 294 ? -3.893 6.750 -6.303 1.00 92.38 294 HIS A CA 1
ATOM 2325 C C . HIS A 1 294 ? -2.514 6.075 -6.149 1.00 92.38 294 HIS A C 1
ATOM 2327 O O . HIS A 1 294 ? -1.575 6.712 -5.665 1.00 92.38 294 HIS A O 1
ATOM 2333 N N . VAL A 1 295 ? -2.351 4.833 -6.623 1.00 94.62 295 VAL A N 1
ATOM 2334 C CA . VAL A 1 295 ? -1.095 4.064 -6.552 1.00 94.62 295 VAL A CA 1
ATOM 2335 C C . VAL A 1 295 ? -0.253 4.210 -7.822 1.00 94.62 295 VAL A C 1
ATOM 2337 O O . VAL A 1 295 ? 0.978 4.137 -7.756 1.00 94.62 295 VAL A O 1
ATOM 2340 N N . ILE A 1 296 ? -0.884 4.417 -8.984 1.00 93.94 296 ILE A N 1
ATOM 2341 C CA . ILE A 1 296 ? -0.250 4.268 -10.309 1.00 93.94 296 ILE A CA 1
ATOM 2342 C C . ILE A 1 296 ? 0.969 5.187 -10.454 1.00 93.94 296 ILE A C 1
ATOM 2344 O O . ILE A 1 296 ? 2.058 4.740 -10.8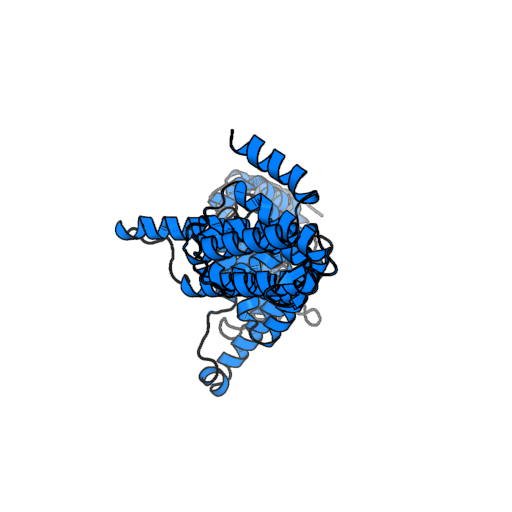21 1.00 93.94 296 ILE A O 1
ATOM 2348 N N . GLN A 1 297 ? 0.821 6.457 -10.072 1.00 94.06 297 GLN A N 1
ATOM 2349 C CA . GLN A 1 297 ? 1.910 7.441 -10.070 1.00 94.06 297 GLN A CA 1
ATOM 2350 C C . GLN A 1 297 ? 3.088 7.012 -9.181 1.00 94.06 297 GLN A C 1
ATOM 2352 O O . GLN A 1 297 ? 4.256 7.261 -9.486 1.00 94.06 297 GLN A O 1
ATOM 2357 N N . GLY A 1 298 ? 2.798 6.327 -8.074 1.00 95.12 298 GLY A N 1
ATOM 2358 C CA . GLY A 1 298 ? 3.804 5.782 -7.170 1.00 95.12 298 GLY A CA 1
ATOM 2359 C C . GLY A 1 298 ? 4.580 4.633 -7.805 1.00 95.12 298 GLY A C 1
ATOM 2360 O O . GLY A 1 298 ? 5.803 4.587 -7.674 1.00 95.12 298 GLY A O 1
ATOM 2361 N N . LEU A 1 299 ? 3.901 3.752 -8.546 1.00 95.88 299 LEU A N 1
ATOM 2362 C CA . LEU A 1 299 ? 4.530 2.642 -9.274 1.00 95.88 299 LEU A CA 1
ATOM 2363 C C . LEU A 1 299 ? 5.476 3.148 -10.366 1.00 95.88 299 LEU A C 1
ATOM 2365 O O . LEU A 1 299 ? 6.592 2.641 -10.482 1.00 95.88 299 LEU A O 1
ATOM 2369 N N . VAL A 1 300 ? 5.066 4.168 -11.128 1.00 96.25 300 VAL A N 1
ATOM 2370 C CA . VAL A 1 300 ? 5.911 4.782 -12.167 1.00 96.25 300 VAL A CA 1
ATOM 2371 C C . VAL A 1 300 ? 7.171 5.387 -11.544 1.00 96.25 300 VAL A C 1
ATOM 2373 O O . VAL A 1 300 ? 8.285 5.011 -11.915 1.00 96.25 300 VAL A O 1
ATOM 2376 N N . LYS A 1 301 ? 7.016 6.243 -10.523 1.00 95.56 301 LYS A N 1
ATOM 2377 C CA . LYS A 1 301 ? 8.148 6.854 -9.803 1.00 95.56 301 LYS A CA 1
ATOM 2378 C C . LYS A 1 301 ? 9.068 5.814 -9.159 1.00 95.56 301 LYS A C 1
ATOM 2380 O O . LYS A 1 301 ? 10.285 5.980 -9.190 1.00 95.56 301 LYS A O 1
ATOM 2385 N N . LEU A 1 302 ? 8.518 4.733 -8.599 1.00 96.56 302 LEU A N 1
ATOM 2386 C CA . LEU A 1 302 ? 9.317 3.635 -8.049 1.00 96.56 302 LEU A CA 1
ATOM 2387 C C . LEU A 1 302 ? 10.128 2.935 -9.144 1.00 96.56 302 LEU A C 1
ATOM 2389 O O . LEU A 1 302 ? 11.314 2.676 -8.946 1.00 96.56 302 LEU A O 1
ATOM 2393 N N . GLY A 1 303 ? 9.509 2.643 -10.288 1.00 95.81 303 GLY A N 1
ATOM 2394 C CA . GLY A 1 303 ? 10.153 1.966 -11.412 1.00 95.81 303 GLY A CA 1
ATOM 2395 C C . GLY A 1 303 ? 11.352 2.740 -11.949 1.00 95.81 303 GLY A C 1
ATOM 2396 O O . GLY A 1 303 ? 12.460 2.198 -11.997 1.00 95.81 303 GLY A O 1
ATOM 2397 N N . PHE A 1 304 ? 11.157 4.027 -12.249 1.00 95.31 304 PHE A N 1
ATOM 2398 C CA . PHE A 1 304 ? 12.251 4.917 -12.646 1.00 95.31 304 PHE A CA 1
ATOM 2399 C C . PHE A 1 304 ? 13.269 5.102 -11.517 1.00 95.31 304 PHE A C 1
ATOM 2401 O O . PHE A 1 304 ? 14.469 5.001 -11.754 1.00 95.31 304 PHE A O 1
ATOM 2408 N N . GLY A 1 305 ? 12.819 5.244 -10.268 1.00 94.31 305 GLY A N 1
ATOM 2409 C CA . GLY A 1 305 ? 13.701 5.357 -9.107 1.00 94.31 305 GLY A CA 1
ATOM 2410 C C . GLY A 1 305 ? 14.620 4.144 -8.906 1.00 94.31 305 GLY A C 1
ATOM 2411 O O . GLY A 1 305 ? 15.780 4.315 -8.518 1.00 94.31 305 GLY A O 1
ATOM 2412 N N . LEU A 1 306 ? 14.142 2.926 -9.183 1.00 94.25 306 LEU A N 1
ATOM 2413 C CA . LEU A 1 306 ? 14.947 1.699 -9.161 1.00 94.25 306 LEU A CA 1
ATOM 2414 C C . LEU A 1 306 ? 15.958 1.669 -10.313 1.00 94.25 306 LEU A C 1
ATOM 2416 O O . LEU A 1 306 ? 17.136 1.387 -10.077 1.00 94.25 306 LEU A O 1
ATOM 2420 N N . MET A 1 307 ? 15.518 1.991 -11.532 1.00 92.75 307 MET A N 1
ATOM 2421 C CA . MET A 1 307 ? 16.383 2.057 -12.715 1.00 92.75 307 MET A CA 1
ATOM 2422 C C . MET A 1 307 ? 17.483 3.115 -12.559 1.00 92.75 307 MET A C 1
ATOM 2424 O O . MET A 1 307 ? 18.643 2.846 -12.854 1.00 92.75 307 MET A O 1
ATOM 2428 N N . ASP A 1 308 ? 17.163 4.273 -11.989 1.00 91.12 308 ASP A N 1
ATOM 2429 C CA . ASP A 1 308 ? 18.127 5.337 -11.716 1.00 91.12 308 ASP A CA 1
ATOM 2430 C C . ASP A 1 308 ? 19.136 4.982 -10.630 1.00 91.12 308 ASP A C 1
ATOM 2432 O O . ASP A 1 308 ? 20.332 5.249 -10.764 1.00 91.12 308 ASP A O 1
ATOM 2436 N N . SER A 1 309 ? 18.663 4.383 -9.537 1.00 90.25 309 SER A N 1
ATOM 2437 C CA . SER A 1 309 ? 19.521 4.096 -8.384 1.00 90.25 309 SER A CA 1
ATOM 2438 C C . SER A 1 309 ? 20.481 2.939 -8.671 1.00 90.25 309 SER A C 1
ATOM 2440 O O . SER A 1 309 ? 21.649 2.984 -8.257 1.00 90.25 309 SER A O 1
ATOM 2442 N N . TYR A 1 310 ? 19.991 1.921 -9.389 1.00 88.81 310 TYR A N 1
ATOM 2443 C CA . TYR A 1 310 ? 20.658 0.630 -9.574 1.00 88.81 310 TYR A CA 1
ATOM 2444 C C . TYR A 1 310 ? 21.005 0.293 -11.030 1.00 88.81 310 TYR A C 1
ATOM 2446 O O . TYR A 1 310 ? 21.483 -0.810 -11.305 1.00 88.81 310 TYR A O 1
ATOM 2454 N N . GLY A 1 311 ? 20.795 1.226 -11.959 1.00 83.81 311 GLY A N 1
ATOM 2455 C CA . GLY A 1 311 ? 21.225 1.104 -13.346 1.00 83.81 311 GLY A CA 1
ATOM 2456 C C . GLY A 1 311 ? 22.742 0.942 -13.489 1.00 83.81 311 GLY A C 1
ATOM 2457 O O . GLY A 1 311 ? 23.498 1.209 -12.547 1.00 83.81 311 GLY A O 1
ATOM 2458 N N . PRO A 1 312 ? 23.215 0.487 -14.664 1.00 80.44 312 PRO A N 1
ATOM 2459 C CA . PRO A 1 312 ? 24.641 0.401 -14.945 1.00 80.44 312 PRO A CA 1
ATOM 2460 C C . PRO A 1 312 ? 25.295 1.770 -14.719 1.00 80.44 312 PRO A C 1
ATOM 2462 O O . PRO A 1 312 ? 24.816 2.790 -15.204 1.00 80.44 312 PRO A O 1
ATOM 2465 N N . LYS A 1 313 ? 26.388 1.802 -13.958 1.00 73.88 313 LYS A N 1
ATOM 2466 C CA . LYS A 1 313 ? 27.200 3.007 -13.751 1.00 73.88 313 LYS A CA 1
ATOM 2467 C C . LYS A 1 313 ? 28.540 2.794 -14.435 1.00 73.88 313 LYS A C 1
ATOM 2469 O O . LYS A 1 313 ? 29.067 1.683 -14.412 1.00 73.88 313 LYS A O 1
ATOM 2474 N N . LEU A 1 314 ? 29.086 3.848 -15.036 1.00 60.59 314 LEU A N 1
ATOM 2475 C CA . LEU A 1 314 ? 30.458 3.815 -15.533 1.00 60.59 314 LEU A CA 1
ATOM 2476 C C . LEU A 1 314 ? 31.393 3.658 -14.334 1.00 60.59 314 LEU A C 1
ATOM 2478 O O . LEU A 1 314 ? 31.403 4.498 -13.435 1.00 60.59 314 LEU A O 1
ATOM 2482 N N . VAL A 1 315 ? 32.170 2.582 -14.320 1.00 52.84 315 VAL A N 1
ATOM 2483 C CA . VAL A 1 315 ? 33.231 2.375 -13.336 1.00 52.84 315 VAL A CA 1
ATOM 2484 C C . VAL A 1 315 ? 34.527 2.801 -14.021 1.00 52.84 315 VAL A C 1
ATOM 2486 O O . VAL A 1 315 ? 34.937 2.190 -15.001 1.00 52.84 315 VAL A O 1
ATOM 2489 N N . PHE A 1 316 ? 35.125 3.909 -13.568 1.00 50.66 316 PHE A N 1
ATOM 2490 C CA . PHE A 1 316 ? 36.357 4.488 -14.138 1.00 50.66 316 PHE A CA 1
ATOM 2491 C C . PHE A 1 316 ? 36.322 4.752 -15.660 1.00 50.66 316 PHE A C 1
ATOM 2493 O O . PHE A 1 316 ? 37.315 4.565 -16.354 1.00 50.66 316 PHE A O 1
ATOM 2500 N N . GLY A 1 317 ? 35.181 5.196 -16.200 1.00 50.81 317 GLY A N 1
ATOM 2501 C CA . GLY A 1 317 ? 35.072 5.589 -17.614 1.00 50.81 317 GLY A CA 1
ATOM 2502 C C . GLY A 1 317 ? 35.027 4.431 -18.620 1.00 50.81 317 GLY A C 1
ATOM 2503 O O . GLY A 1 317 ? 34.891 4.686 -19.814 1.00 50.81 317 GLY A O 1
ATOM 2504 N N . ALA A 1 318 ? 35.067 3.177 -18.158 1.00 41.81 318 ALA A N 1
ATOM 2505 C CA . ALA A 1 318 ? 34.887 1.993 -18.989 1.00 41.81 318 ALA A CA 1
ATOM 2506 C C . ALA A 1 318 ? 33.540 1.316 -18.684 1.00 41.81 318 ALA A C 1
ATOM 2508 O O . ALA A 1 318 ? 33.129 1.168 -17.530 1.00 41.81 318 ALA A O 1
ATOM 2509 N N . MET A 1 319 ? 32.836 0.906 -19.740 1.00 48.31 319 MET A N 1
ATOM 2510 C CA . MET A 1 319 ? 31.724 -0.040 -19.621 1.00 48.31 319 MET A CA 1
ATOM 2511 C C . MET A 1 319 ? 32.312 -1.408 -19.250 1.00 48.31 319 MET A C 1
ATOM 2513 O O . MET A 1 319 ? 33.326 -1.782 -19.837 1.00 48.31 319 MET A O 1
ATOM 2517 N N . PRO A 1 320 ? 31.702 -2.186 -18.339 1.00 46.41 320 PRO A N 1
ATOM 2518 C CA . PRO A 1 320 ? 32.031 -3.601 -18.229 1.00 46.41 320 PRO A CA 1
ATOM 2519 C C . PRO A 1 320 ? 31.835 -4.239 -19.611 1.00 46.41 320 PRO A C 1
ATOM 2521 O O . PRO A 1 320 ? 30.730 -4.203 -20.148 1.00 46.41 320 PRO A O 1
ATOM 2524 N N . GLU A 1 321 ? 32.904 -4.773 -20.208 1.00 39.53 321 GLU A N 1
ATOM 2525 C CA . GLU A 1 321 ? 32.919 -5.309 -21.584 1.00 39.53 321 GLU A CA 1
ATOM 2526 C C . GLU A 1 321 ? 32.021 -6.543 -21.783 1.00 39.53 321 GLU A C 1
ATOM 2528 O O . GLU A 1 321 ? 31.881 -7.051 -22.890 1.00 39.53 321 GLU A O 1
ATOM 2533 N N . SER A 1 322 ? 31.358 -7.020 -20.731 1.00 43.34 322 SER A N 1
ATOM 2534 C CA . SER A 1 322 ? 30.362 -8.079 -20.817 1.00 43.34 322 SER A CA 1
ATOM 2535 C C . SER A 1 322 ? 29.282 -7.897 -19.752 1.00 43.34 322 SER A C 1
ATOM 2537 O O . SER A 1 322 ? 29.562 -7.675 -18.572 1.00 43.34 322 SER A O 1
ATOM 2539 N N . LEU A 1 323 ? 28.020 -8.002 -20.178 1.00 47.62 323 LEU A N 1
ATOM 2540 C CA . LEU A 1 323 ? 26.928 -8.340 -19.270 1.00 47.62 323 LEU A CA 1
ATOM 2541 C C . LEU A 1 323 ? 27.283 -9.706 -18.660 1.00 47.62 323 LEU A C 1
ATOM 2543 O O . LEU A 1 323 ? 27.545 -10.637 -19.426 1.00 47.62 323 LEU A O 1
ATOM 2547 N N . PRO A 1 324 ? 27.335 -9.856 -17.324 1.00 44.19 324 PRO A N 1
ATOM 2548 C CA . PRO A 1 324 ? 27.529 -11.173 -16.738 1.00 44.19 324 PRO A CA 1
ATOM 2549 C C . PRO A 1 324 ? 26.418 -12.112 -17.243 1.00 44.19 324 PRO A C 1
ATOM 2551 O O . PRO A 1 324 ? 25.282 -11.658 -17.429 1.00 44.19 324 PRO A O 1
ATOM 2554 N N . PRO A 1 325 ? 26.724 -13.399 -17.495 1.00 44.72 325 PRO A N 1
ATOM 2555 C CA . PRO A 1 325 ? 25.742 -14.372 -17.966 1.00 44.72 325 PRO A CA 1
ATOM 2556 C C . PRO A 1 325 ? 24.511 -14.384 -17.051 1.00 44.72 325 PRO A C 1
ATOM 2558 O O . PRO A 1 325 ? 24.621 -14.120 -15.852 1.00 44.72 325 PRO A O 1
ATOM 2561 N N . GLU A 1 326 ? 23.340 -14.710 -17.609 1.00 46.72 326 GLU A N 1
ATOM 2562 C CA . GLU A 1 326 ? 22.018 -14.573 -16.970 1.00 46.72 326 GLU A CA 1
ATOM 2563 C C . GLU A 1 326 ? 21.877 -15.229 -15.577 1.00 46.72 326 GLU A C 1
ATOM 2565 O O . GLU A 1 326 ? 20.938 -14.907 -14.852 1.00 46.72 326 GLU A O 1
ATOM 2570 N N . GLY A 1 327 ? 22.826 -16.083 -15.170 1.00 47.09 327 GLY A N 1
ATOM 2571 C CA . GLY A 1 327 ? 22.905 -16.728 -13.855 1.00 47.09 327 GLY A CA 1
ATOM 2572 C C . GLY A 1 327 ? 23.744 -16.028 -12.768 1.00 47.09 327 GLY A C 1
ATOM 2573 O O . GLY A 1 327 ? 23.744 -16.509 -11.640 1.00 47.09 327 GLY A O 1
ATOM 2574 N N . MET A 1 328 ? 24.446 -14.920 -13.047 1.00 52.84 328 MET A N 1
ATOM 2575 C CA . MET A 1 328 ? 25.252 -14.166 -12.057 1.00 52.84 328 MET A CA 1
ATOM 2576 C C . MET A 1 328 ? 24.877 -12.678 -12.011 1.00 52.84 328 MET A C 1
ATOM 2578 O O . MET A 1 328 ? 25.733 -11.794 -11.956 1.00 52.84 328 MET A O 1
ATOM 2582 N N . LYS A 1 329 ? 23.579 -12.371 -12.061 1.00 65.88 329 LYS A N 1
ATOM 2583 C CA . LYS A 1 329 ? 23.119 -10.987 -11.907 1.00 65.88 329 LYS A CA 1
ATOM 2584 C C . LYS A 1 329 ? 23.301 -10.543 -10.461 1.00 65.88 329 LYS A C 1
ATOM 2586 O O . LYS A 1 329 ? 22.746 -11.144 -9.544 1.00 65.88 329 LYS A O 1
ATOM 2591 N N . ASN A 1 330 ? 24.056 -9.465 -10.262 1.00 82.88 330 ASN A N 1
ATOM 2592 C CA . ASN A 1 330 ? 24.204 -8.867 -8.939 1.00 82.88 330 ASN A CA 1
ATOM 2593 C C . ASN A 1 330 ? 22.840 -8.347 -8.434 1.00 82.88 330 ASN A C 1
ATOM 2595 O O . ASN A 1 330 ? 22.034 -7.887 -9.245 1.00 82.88 330 ASN A O 1
ATOM 2599 N N . PRO A 1 331 ? 22.585 -8.317 -7.114 1.00 84.62 331 PRO A N 1
ATOM 2600 C CA . PRO A 1 331 ? 21.322 -7.829 -6.547 1.00 84.62 331 PRO A CA 1
ATOM 2601 C C . PRO A 1 331 ? 20.909 -6.431 -7.035 1.00 84.62 331 PRO A C 1
ATOM 2603 O O . PRO A 1 331 ? 19.732 -6.185 -7.281 1.00 84.62 331 PRO A O 1
ATOM 2606 N N . SER A 1 332 ? 21.869 -5.533 -7.278 1.00 87.19 332 SER A N 1
ATOM 2607 C CA . SER A 1 332 ? 21.601 -4.222 -7.889 1.00 87.19 332 SER A CA 1
ATOM 2608 C C . SER A 1 332 ? 21.103 -4.332 -9.338 1.00 87.19 332 SER A C 1
ATOM 2610 O O . SER A 1 332 ? 20.177 -3.631 -9.732 1.00 87.19 332 SER A O 1
ATOM 2612 N N . GLN A 1 333 ? 21.659 -5.246 -10.138 1.00 88.62 333 GLN A N 1
ATOM 2613 C CA . GLN A 1 333 ? 21.181 -5.485 -11.505 1.00 88.62 333 GLN A CA 1
ATOM 2614 C C . GLN A 1 333 ? 19.772 -6.089 -11.500 1.00 88.62 333 GLN A C 1
ATOM 2616 O O . GLN A 1 333 ? 18.945 -5.693 -12.318 1.00 88.62 333 GLN A O 1
ATOM 2621 N N . LEU A 1 334 ? 19.476 -6.986 -10.551 1.00 90.12 334 LEU A N 1
ATOM 2622 C CA . LEU A 1 334 ? 18.123 -7.508 -10.342 1.00 90.12 334 LEU A CA 1
ATOM 2623 C C . LEU A 1 334 ? 17.145 -6.397 -9.938 1.00 90.12 334 LEU A C 1
ATOM 2625 O O . LEU A 1 334 ? 16.034 -6.362 -10.454 1.00 90.12 334 LEU A O 1
ATOM 2629 N N . ALA A 1 335 ? 17.559 -5.448 -9.093 1.00 92.50 335 ALA A N 1
ATOM 2630 C CA . ALA A 1 335 ? 16.734 -4.296 -8.725 1.00 92.50 335 ALA A CA 1
ATOM 2631 C C . ALA A 1 335 ? 16.436 -3.381 -9.930 1.00 92.50 335 ALA A C 1
ATOM 2633 O O . ALA A 1 335 ? 15.302 -2.934 -10.099 1.00 92.50 335 ALA A O 1
ATOM 2634 N N . CYS A 1 336 ? 17.421 -3.143 -10.804 1.00 93.31 336 CYS A N 1
ATOM 2635 C CA . CYS A 1 336 ? 17.217 -2.407 -12.056 1.00 93.31 336 CYS A CA 1
ATOM 2636 C C . CYS A 1 336 ? 16.275 -3.159 -13.014 1.00 93.31 336 CYS A C 1
ATOM 2638 O O . CYS A 1 336 ? 15.331 -2.574 -13.548 1.00 93.31 336 CYS A O 1
ATOM 2640 N N . GLN A 1 337 ? 16.476 -4.471 -13.182 1.00 92.88 337 GLN A N 1
ATOM 2641 C CA . GLN A 1 337 ? 15.603 -5.317 -13.998 1.00 92.88 337 GLN A CA 1
ATOM 2642 C C . GLN A 1 337 ? 14.169 -5.351 -13.449 1.00 92.88 337 GLN A C 1
ATOM 2644 O O . GLN A 1 337 ? 13.216 -5.324 -14.227 1.00 92.88 337 GLN A O 1
ATOM 2649 N N . LEU A 1 338 ? 14.007 -5.360 -12.126 1.00 94.00 338 LEU A N 1
ATOM 2650 C CA . LEU A 1 338 ? 12.708 -5.260 -11.475 1.00 94.00 338 LEU A CA 1
ATOM 2651 C C . LEU A 1 338 ? 12.032 -3.922 -11.790 1.00 94.00 338 LEU A C 1
ATOM 2653 O O . LEU A 1 338 ? 10.862 -3.925 -12.153 1.00 94.00 338 LEU A O 1
ATOM 2657 N N . GLY A 1 339 ? 12.763 -2.803 -11.730 1.00 95.00 339 GLY A N 1
ATOM 2658 C CA . GLY A 1 339 ? 12.254 -1.492 -12.150 1.00 95.00 339 GLY A CA 1
ATOM 2659 C C . GLY A 1 339 ? 11.771 -1.492 -13.604 1.00 95.00 339 GLY A C 1
ATOM 2660 O O . GLY A 1 339 ? 10.660 -1.044 -13.888 1.00 95.00 339 GLY A O 1
ATOM 2661 N N . ARG A 1 340 ? 12.546 -2.105 -14.510 1.00 94.38 340 ARG A N 1
ATOM 2662 C CA . ARG A 1 340 ? 12.169 -2.289 -15.922 1.00 94.38 340 ARG A CA 1
ATOM 2663 C C . ARG A 1 340 ? 10.879 -3.100 -16.073 1.00 94.38 340 ARG A C 1
ATOM 2665 O O . ARG A 1 340 ? 9.957 -2.683 -16.769 1.00 94.38 340 ARG A O 1
ATOM 2672 N N . ARG A 1 341 ? 10.789 -4.256 -15.410 1.00 94.81 341 ARG A N 1
ATOM 2673 C CA . ARG A 1 341 ? 9.606 -5.132 -15.471 1.00 94.81 341 ARG A CA 1
ATOM 2674 C C . ARG A 1 341 ? 8.375 -4.500 -14.830 1.00 94.81 341 ARG A C 1
ATOM 2676 O O . ARG A 1 341 ? 7.278 -4.692 -15.348 1.00 94.81 341 ARG A O 1
ATOM 2683 N N . LEU A 1 342 ? 8.560 -3.751 -13.743 1.00 95.81 342 LEU A N 1
ATOM 2684 C CA . LEU A 1 342 ? 7.513 -2.973 -13.091 1.00 95.81 342 LEU A CA 1
ATOM 2685 C C . LEU A 1 342 ? 6.917 -1.975 -14.087 1.00 95.81 342 LEU A C 1
ATOM 2687 O O . LEU A 1 342 ? 5.725 -2.047 -14.359 1.00 95.81 342 LEU A O 1
ATOM 2691 N N . LEU A 1 343 ? 7.748 -1.120 -14.695 1.00 96.12 343 LEU A N 1
ATOM 2692 C CA . LEU A 1 343 ? 7.297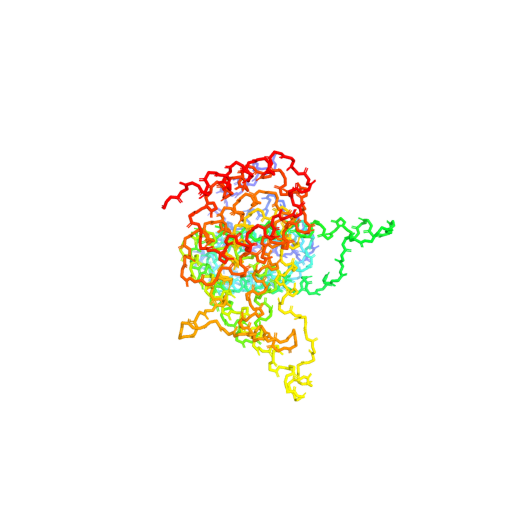 -0.129 -15.680 1.00 96.12 343 LEU A CA 1
ATOM 2693 C C . LEU A 1 343 ? 6.620 -0.777 -16.888 1.00 96.12 343 LEU A C 1
ATOM 2695 O O . LEU A 1 343 ? 5.572 -0.304 -17.316 1.00 96.12 343 LEU A O 1
ATOM 2699 N N . LEU A 1 344 ? 7.160 -1.888 -17.397 1.00 94.75 344 LEU A N 1
ATOM 2700 C CA . LEU A 1 344 ? 6.546 -2.627 -18.500 1.00 94.75 344 LEU A CA 1
ATOM 2701 C C . LEU A 1 344 ? 5.154 -3.168 -18.133 1.00 94.75 344 LEU A C 1
ATOM 2703 O O . LEU A 1 344 ? 4.230 -3.077 -18.941 1.00 94.75 344 LEU A O 1
ATOM 2707 N N . LYS A 1 345 ? 4.987 -3.747 -16.935 1.00 94.12 345 LYS A N 1
ATOM 2708 C CA . LYS A 1 345 ? 3.684 -4.266 -16.482 1.00 94.12 345 LYS A CA 1
ATOM 2709 C C . LYS A 1 345 ? 2.701 -3.115 -16.237 1.00 94.12 345 LYS A C 1
ATOM 2711 O O . LYS A 1 345 ? 1.557 -3.214 -16.670 1.00 94.12 345 LYS A O 1
ATOM 2716 N N . THR A 1 346 ? 3.161 -2.007 -15.654 1.00 94.19 346 THR A N 1
ATOM 2717 C CA . THR A 1 346 ? 2.357 -0.791 -15.449 1.00 94.19 346 THR A CA 1
ATOM 2718 C C . THR A 1 346 ? 1.903 -0.189 -16.781 1.00 94.19 346 THR A C 1
ATOM 2720 O O . THR A 1 346 ? 0.727 0.119 -16.926 1.00 94.19 346 THR A O 1
ATOM 2723 N N . PHE A 1 347 ? 2.783 -0.101 -17.786 1.00 93.06 347 PHE A N 1
ATOM 2724 C CA . PHE A 1 347 ? 2.447 0.393 -19.129 1.00 93.06 347 PHE A CA 1
ATOM 2725 C C . PHE A 1 347 ? 1.347 -0.442 -19.806 1.00 93.06 347 PHE A C 1
ATOM 2727 O O . PHE A 1 347 ? 0.452 0.097 -20.461 1.00 93.06 347 PHE A O 1
ATOM 2734 N N . LYS A 1 348 ? 1.404 -1.772 -19.648 1.00 91.88 348 LYS A N 1
ATOM 2735 C CA . LYS A 1 348 ? 0.389 -2.687 -20.192 1.00 91.88 348 LYS A CA 1
ATOM 2736 C C . LYS A 1 348 ? -0.951 -2.559 -19.468 1.00 91.88 348 LYS A C 1
ATOM 2738 O O . LYS A 1 348 ? -1.983 -2.590 -20.129 1.00 91.88 348 LYS A O 1
ATOM 2743 N N . GLY A 1 349 ? -0.924 -2.434 -18.141 1.00 89.06 349 GLY A N 1
ATOM 2744 C CA . GLY A 1 349 ? -2.128 -2.397 -17.308 1.00 89.06 349 GLY A CA 1
ATOM 2745 C C . GLY A 1 349 ? -2.866 -1.059 -17.320 1.00 89.06 349 GLY A C 1
ATOM 2746 O O . GLY A 1 349 ? -4.086 -1.054 -17.219 1.00 89.06 349 GLY A O 1
ATOM 2747 N N . HIS A 1 350 ? -2.150 0.060 -17.475 1.00 91.31 350 HIS A N 1
ATOM 2748 C CA . HIS A 1 350 ? -2.691 1.398 -17.212 1.00 91.31 350 HIS A CA 1
ATOM 2749 C C . HIS A 1 350 ? -2.487 2.347 -18.391 1.00 91.31 350 HIS A C 1
ATOM 2751 O O . HIS A 1 350 ? -1.368 2.781 -18.663 1.00 91.31 350 HIS A O 1
ATOM 2757 N N . GLU A 1 351 ? -3.573 2.714 -19.072 1.00 89.69 351 GLU A N 1
ATOM 2758 C CA . GLU A 1 351 ? -3.539 3.632 -20.221 1.00 89.69 351 GLU A CA 1
ATOM 2759 C C . GLU A 1 351 ? -3.049 5.037 -19.843 1.00 89.69 351 GLU A C 1
ATOM 2761 O O . GLU A 1 351 ? -2.200 5.609 -20.530 1.00 89.69 351 GLU A O 1
ATOM 2766 N N . VAL A 1 352 ? -3.508 5.552 -18.700 1.00 89.94 352 VAL A N 1
ATOM 2767 C CA . VAL A 1 352 ? -3.277 6.934 -18.244 1.00 89.94 352 VAL A CA 1
ATOM 2768 C C . VAL A 1 352 ? -1.801 7.317 -18.076 1.00 89.94 352 VAL A C 1
ATOM 2770 O O . VAL A 1 352 ? -1.462 8.491 -18.186 1.00 89.94 352 VAL A O 1
ATOM 2773 N N . VAL A 1 353 ? -0.905 6.348 -17.854 1.00 91.38 353 VAL A N 1
ATOM 2774 C CA . VAL A 1 353 ? 0.537 6.593 -17.650 1.00 91.38 353 VAL A CA 1
ATOM 2775 C C . VAL A 1 353 ? 1.407 6.220 -18.849 1.00 91.38 353 VAL A C 1
ATOM 2777 O O . VAL A 1 353 ? 2.619 6.420 -18.799 1.00 91.38 353 VAL A O 1
ATOM 2780 N N . ARG A 1 354 ? 0.837 5.718 -19.954 1.00 91.56 354 ARG A N 1
ATOM 2781 C CA . ARG A 1 354 ? 1.621 5.305 -21.136 1.00 91.56 354 ARG A CA 1
ATOM 2782 C C . ARG A 1 354 ? 2.446 6.455 -21.708 1.00 91.56 354 ARG A C 1
ATOM 2784 O O . ARG A 1 354 ? 3.649 6.300 -21.911 1.00 91.56 354 ARG A O 1
ATOM 2791 N N . SER A 1 355 ? 1.816 7.614 -21.922 1.00 89.81 355 SER A N 1
ATOM 2792 C CA . SER A 1 355 ? 2.512 8.804 -22.433 1.00 89.81 355 SER A CA 1
ATOM 2793 C C . SER A 1 355 ? 3.582 9.291 -21.460 1.00 89.81 355 SER A C 1
ATOM 2795 O O . SER A 1 355 ? 4.675 9.643 -21.888 1.00 89.81 355 SER A O 1
ATOM 2797 N N . GLU A 1 356 ? 3.293 9.282 -20.158 1.00 92.06 356 GLU A N 1
ATOM 2798 C CA . GLU A 1 356 ? 4.236 9.730 -19.132 1.00 92.06 356 GLU A CA 1
ATOM 2799 C C . GLU A 1 356 ? 5.474 8.825 -19.063 1.00 92.06 356 GLU A C 1
ATOM 2801 O O . GLU A 1 356 ? 6.600 9.319 -19.015 1.00 92.06 356 GLU A O 1
ATOM 2806 N N . ILE A 1 357 ? 5.287 7.502 -19.108 1.00 93.44 357 ILE A N 1
ATOM 2807 C CA . ILE A 1 357 ? 6.392 6.535 -19.120 1.00 93.44 357 ILE A CA 1
ATOM 2808 C C . ILE A 1 357 ? 7.281 6.769 -20.346 1.00 93.44 357 ILE A C 1
ATOM 2810 O O . ILE A 1 357 ? 8.505 6.795 -20.213 1.00 93.44 357 ILE A O 1
ATOM 2814 N N . LEU A 1 358 ? 6.693 6.977 -21.529 1.00 91.00 358 LEU A N 1
ATOM 2815 C CA . LEU A 1 358 ? 7.457 7.279 -22.743 1.00 91.00 358 LEU A CA 1
ATOM 2816 C C . LEU A 1 358 ? 8.212 8.606 -22.627 1.00 91.00 358 LEU A C 1
ATOM 2818 O O . LEU A 1 358 ? 9.404 8.646 -22.926 1.00 91.00 358 LEU A O 1
ATOM 2822 N N . ASP A 1 359 ? 7.559 9.661 -22.136 1.00 90.06 359 ASP A N 1
ATOM 2823 C CA . ASP A 1 359 ? 8.184 10.969 -21.928 1.00 90.06 359 ASP A CA 1
ATOM 2824 C C . ASP A 1 359 ? 9.377 10.880 -20.967 1.00 90.06 359 ASP A C 1
ATOM 2826 O O . ASP A 1 359 ? 10.433 11.458 -21.235 1.00 90.06 359 ASP A O 1
ATOM 2830 N N . GLN A 1 360 ? 9.262 10.110 -19.882 1.00 91.50 360 GLN A N 1
ATOM 2831 C CA . GLN A 1 360 ? 10.365 9.896 -18.945 1.00 91.50 360 GLN A CA 1
ATOM 2832 C C . GLN A 1 360 ? 11.500 9.062 -19.559 1.00 91.50 360 GLN A C 1
ATOM 2834 O O . GLN A 1 360 ? 12.663 9.449 -19.435 1.00 91.50 360 GLN A O 1
ATOM 2839 N N . ILE A 1 361 ? 11.204 7.981 -20.296 1.00 90.69 361 ILE A N 1
ATOM 2840 C CA . ILE A 1 361 ? 12.231 7.221 -21.039 1.00 90.69 361 ILE A CA 1
ATOM 2841 C C . ILE A 1 361 ? 12.989 8.156 -21.987 1.00 90.69 361 ILE A C 1
ATOM 2843 O O . ILE A 1 361 ? 14.220 8.195 -21.981 1.00 90.69 361 ILE A O 1
ATOM 2847 N N . PHE A 1 362 ? 12.260 8.937 -22.780 1.00 88.62 362 PHE A N 1
ATOM 2848 C CA . PHE A 1 362 ? 12.827 9.843 -23.771 1.00 88.62 362 PHE A CA 1
ATOM 2849 C C . PHE A 1 362 ? 13.641 10.964 -23.131 1.00 88.62 362 PHE A C 1
ATOM 2851 O O . PHE A 1 362 ? 14.763 11.225 -23.566 1.00 88.62 362 PHE A O 1
ATOM 2858 N N . SER A 1 363 ? 13.134 11.565 -22.056 1.00 87.94 363 SER A N 1
ATOM 2859 C CA . SER A 1 363 ? 13.860 12.559 -21.265 1.00 87.94 363 SER A CA 1
ATOM 2860 C C . SER A 1 363 ? 15.191 12.000 -20.752 1.00 87.94 363 SER A C 1
ATOM 2862 O O . SER A 1 363 ? 16.238 12.620 -20.940 1.00 87.94 363 SER A O 1
ATOM 2864 N N . HIS A 1 364 ? 15.199 10.780 -20.206 1.00 86.94 364 HIS A N 1
ATOM 2865 C CA . HIS A 1 364 ? 16.424 10.147 -19.713 1.00 86.94 364 HIS A CA 1
ATOM 2866 C C . HIS A 1 364 ? 17.411 9.802 -20.835 1.00 86.94 364 HIS A C 1
ATOM 2868 O O . HIS A 1 364 ? 18.616 9.968 -20.643 1.00 86.94 364 HIS A O 1
ATOM 2874 N N . VAL A 1 365 ? 16.928 9.370 -22.004 1.00 84.88 365 VAL A N 1
ATOM 2875 C CA . VAL A 1 365 ? 17.774 9.084 -23.177 1.00 84.88 365 VAL A CA 1
ATOM 2876 C C . VAL A 1 365 ? 18.414 10.360 -23.736 1.00 84.88 365 VAL A C 1
ATOM 2878 O O . VAL A 1 365 ? 19.583 10.329 -24.118 1.00 84.88 365 VAL A O 1
ATOM 2881 N N . ILE A 1 366 ? 17.682 11.477 -23.753 1.00 83.00 366 ILE A N 1
ATOM 2882 C CA . ILE A 1 366 ? 18.165 12.766 -24.273 1.00 83.00 366 ILE A CA 1
ATOM 2883 C C . ILE A 1 366 ? 19.111 13.448 -23.275 1.00 83.00 366 ILE A C 1
ATOM 2885 O O . ILE A 1 366 ? 20.191 13.898 -23.648 1.00 83.00 366 ILE A O 1
ATOM 2889 N N . MET A 1 367 ? 18.725 13.535 -21.998 1.00 80.50 367 MET A N 1
ATOM 2890 C CA . MET A 1 367 ? 19.449 14.339 -21.006 1.00 80.50 367 MET A CA 1
ATOM 2891 C C . MET A 1 367 ? 20.738 13.674 -20.503 1.00 80.50 367 MET A C 1
ATOM 2893 O O . MET A 1 367 ? 21.641 14.368 -20.034 1.00 80.50 367 MET A O 1
ATOM 2897 N N . ARG A 1 368 ? 20.857 12.342 -20.575 1.00 72.25 368 ARG A N 1
ATOM 2898 C CA . ARG A 1 368 ? 22.013 11.601 -20.038 1.00 72.25 368 ARG A CA 1
ATOM 2899 C C . ARG A 1 368 ? 23.048 11.279 -21.112 1.00 72.25 368 ARG A C 1
ATOM 2901 O O . ARG A 1 368 ? 23.330 10.118 -21.385 1.00 72.25 368 ARG A O 1
ATOM 2908 N N . SER A 1 369 ? 23.669 12.314 -21.670 1.00 61.62 369 SER A N 1
ATOM 2909 C CA . SER A 1 369 ? 24.689 12.179 -22.723 1.00 61.62 369 SER A CA 1
ATOM 2910 C C . SER A 1 369 ? 25.935 11.380 -22.306 1.00 61.62 369 SER A C 1
ATOM 2912 O O . SER A 1 369 ? 26.596 10.794 -23.161 1.00 61.62 369 SER A O 1
ATOM 2914 N N . THR A 1 370 ? 26.255 11.329 -21.007 1.00 64.31 370 THR A N 1
ATOM 2915 C CA . THR A 1 370 ? 27.472 10.689 -20.474 1.00 64.31 370 THR A CA 1
ATOM 2916 C C . THR A 1 370 ? 27.224 9.412 -19.671 1.00 64.31 370 THR A C 1
ATOM 2918 O O . THR A 1 370 ? 28.166 8.657 -19.441 1.00 64.31 370 THR A O 1
ATOM 2921 N N . ALA A 1 371 ? 25.989 9.136 -19.245 1.00 72.88 371 ALA A N 1
ATOM 2922 C CA . ALA A 1 371 ? 25.651 7.931 -18.485 1.00 72.88 371 ALA A CA 1
ATOM 2923 C C . ALA A 1 371 ? 25.046 6.858 -19.409 1.00 72.88 371 ALA A C 1
ATOM 2925 O O . ALA A 1 371 ? 24.398 7.193 -20.398 1.00 72.88 371 ALA A O 1
ATOM 2926 N N . PRO A 1 372 ? 25.225 5.558 -19.119 1.00 78.75 372 PRO A N 1
ATOM 2927 C CA . PRO A 1 372 ? 24.717 4.506 -19.989 1.00 78.75 372 PRO A CA 1
ATOM 2928 C C . PRO A 1 372 ? 23.184 4.459 -19.941 1.00 78.75 372 PRO A C 1
ATOM 2930 O O . PRO A 1 372 ? 22.580 4.168 -18.910 1.00 78.75 372 PRO A O 1
ATOM 2933 N N . VAL A 1 373 ? 22.553 4.699 -21.088 1.00 83.56 373 VAL A N 1
ATOM 2934 C CA . VAL A 1 373 ? 21.087 4.694 -21.259 1.00 83.56 373 VAL A CA 1
ATOM 2935 C C . VAL A 1 373 ? 20.533 3.340 -21.719 1.00 83.56 373 VAL A C 1
ATOM 2937 O O . VAL A 1 373 ? 19.344 3.218 -21.989 1.00 83.56 373 VAL A O 1
ATOM 2940 N N . THR A 1 374 ? 21.373 2.302 -21.792 1.00 85.25 374 THR A N 1
ATOM 2941 C CA . THR A 1 374 ? 21.018 0.982 -22.350 1.00 85.25 374 THR A CA 1
ATOM 2942 C C . THR A 1 374 ? 19.784 0.370 -21.693 1.00 85.25 374 THR A C 1
ATOM 2944 O O . THR A 1 374 ? 18.869 -0.037 -22.386 1.00 85.25 374 THR A O 1
ATOM 2947 N N . HIS A 1 375 ? 19.691 0.410 -20.366 1.00 88.06 375 HIS A N 1
ATOM 2948 C CA . HIS A 1 375 ? 18.541 -0.097 -19.614 1.00 88.06 375 HIS A CA 1
ATOM 2949 C C . HIS A 1 375 ? 17.209 0.626 -19.919 1.00 88.06 375 HIS A C 1
ATOM 2951 O O . HIS A 1 375 ? 16.151 0.003 -19.832 1.00 88.06 375 HIS A O 1
ATOM 2957 N N . TYR A 1 376 ? 17.241 1.908 -20.305 1.00 89.56 376 TYR A N 1
ATOM 2958 C CA . TYR A 1 376 ? 16.060 2.646 -20.779 1.00 89.56 376 TYR A CA 1
ATOM 2959 C C . TYR A 1 376 ? 15.670 2.249 -22.204 1.00 89.56 376 TYR A C 1
ATOM 2961 O O . TYR A 1 376 ? 14.486 2.125 -22.512 1.00 89.56 376 TYR A O 1
ATOM 2969 N N . LEU A 1 377 ? 16.661 2.001 -23.062 1.00 89.06 377 LEU A N 1
ATOM 2970 C CA . LEU A 1 377 ? 16.439 1.490 -24.415 1.00 89.06 377 LEU A CA 1
ATOM 2971 C C . LEU A 1 377 ? 15.921 0.046 -24.385 1.00 89.06 377 LEU A C 1
ATOM 2973 O O . LEU A 1 377 ? 15.005 -0.280 -25.130 1.00 89.06 377 LEU A O 1
ATOM 2977 N N . ASP A 1 378 ? 16.401 -0.783 -23.457 1.00 89.75 378 ASP A N 1
ATOM 2978 C CA . ASP A 1 378 ? 15.867 -2.126 -23.219 1.00 89.75 378 ASP A CA 1
ATOM 2979 C C . ASP A 1 378 ? 14.396 -2.072 -22.784 1.00 89.75 378 ASP A C 1
ATOM 2981 O O . ASP A 1 378 ? 13.592 -2.873 -23.248 1.00 89.75 378 ASP A O 1
ATOM 2985 N N . LEU A 1 379 ? 14.019 -1.116 -21.920 1.00 92.12 379 LEU A N 1
ATOM 2986 C CA . LEU A 1 379 ? 12.617 -0.904 -21.541 1.00 92.12 379 LEU A CA 1
ATOM 2987 C C . LEU A 1 379 ? 11.765 -0.521 -22.755 1.00 92.12 379 LEU A C 1
ATOM 2989 O O . LEU A 1 379 ? 10.676 -1.068 -22.941 1.00 92.12 379 LEU A O 1
ATOM 2993 N N . LEU A 1 380 ? 12.253 0.405 -23.585 1.00 90.38 380 LEU A N 1
ATOM 2994 C CA . LEU A 1 380 ? 11.568 0.803 -24.812 1.00 90.38 380 LEU A CA 1
ATOM 2995 C C . LEU A 1 380 ? 11.406 -0.393 -25.753 1.00 90.38 380 LEU A C 1
ATOM 2997 O O . LEU A 1 380 ? 10.300 -0.647 -26.222 1.00 90.38 380 LEU A O 1
ATOM 3001 N N . SER A 1 381 ? 12.476 -1.154 -25.976 1.00 91.12 381 SER A N 1
ATOM 3002 C CA . SER A 1 381 ? 12.464 -2.363 -26.796 1.00 91.12 381 SER A CA 1
ATOM 3003 C C . SER A 1 381 ? 11.458 -3.385 -26.264 1.00 91.12 381 SER A C 1
ATOM 3005 O O . SER A 1 381 ? 10.594 -3.832 -27.016 1.00 91.12 381 SER A O 1
ATOM 3007 N N . ASP A 1 382 ? 11.484 -3.698 -24.966 1.00 90.19 382 ASP A N 1
ATOM 3008 C CA . ASP A 1 382 ? 10.531 -4.619 -24.335 1.00 90.19 382 ASP A CA 1
ATOM 3009 C C . ASP A 1 382 ? 9.080 -4.148 -24.508 1.00 90.19 382 ASP A C 1
ATOM 3011 O O . ASP A 1 382 ? 8.184 -4.964 -24.749 1.00 90.19 382 ASP A O 1
ATOM 3015 N N . THR A 1 383 ? 8.842 -2.838 -24.403 1.00 89.44 383 THR A N 1
ATOM 3016 C CA . THR A 1 383 ? 7.513 -2.229 -24.557 1.00 89.44 383 THR A CA 1
ATOM 3017 C C . THR A 1 383 ? 7.029 -2.341 -26.002 1.00 89.44 383 THR A C 1
ATOM 3019 O O . THR A 1 383 ? 5.915 -2.808 -26.244 1.00 89.44 383 THR A O 1
ATOM 3022 N N . VAL A 1 384 ? 7.891 -2.005 -26.965 1.00 88.88 384 VAL A N 1
ATOM 3023 C CA . VAL A 1 384 ? 7.619 -2.101 -28.404 1.00 88.88 384 VAL A CA 1
ATOM 3024 C C . VAL A 1 384 ? 7.346 -3.543 -28.832 1.00 88.88 384 VAL A C 1
ATOM 3026 O O . VAL A 1 384 ? 6.394 -3.787 -29.570 1.00 88.88 384 VAL A O 1
ATOM 3029 N N . HIS A 1 385 ? 8.148 -4.503 -28.370 1.00 88.25 385 HIS A N 1
ATOM 3030 C CA . HIS A 1 385 ? 7.976 -5.913 -28.723 1.00 88.25 385 HIS A CA 1
ATOM 3031 C C . HIS A 1 385 ? 6.748 -6.527 -28.053 1.00 88.25 385 HIS A C 1
ATOM 3033 O O . HIS A 1 385 ? 6.044 -7.325 -28.666 1.00 88.25 385 HIS A O 1
ATOM 3039 N N . SER A 1 386 ? 6.480 -6.159 -26.800 1.00 86.62 386 SER A N 1
ATOM 3040 C CA . SER A 1 386 ? 5.371 -6.743 -26.051 1.00 86.62 386 SER A CA 1
ATOM 3041 C C . SER A 1 386 ? 4.001 -6.199 -26.445 1.00 86.62 386 SER A C 1
ATOM 3043 O O . SER A 1 386 ? 3.016 -6.925 -26.340 1.00 86.62 386 SER A O 1
ATOM 3045 N N . ALA A 1 387 ? 3.907 -4.910 -26.774 1.00 84.19 387 ALA A N 1
ATOM 3046 C CA . ALA A 1 387 ? 2.634 -4.228 -26.981 1.00 84.19 387 ALA A CA 1
ATOM 3047 C C . ALA A 1 387 ? 2.747 -3.120 -28.048 1.00 84.19 387 ALA A C 1
ATOM 3049 O O . ALA A 1 387 ? 2.507 -1.947 -27.752 1.00 84.19 387 ALA A O 1
ATOM 3050 N N . PRO A 1 388 ? 3.082 -3.469 -29.307 1.00 84.06 388 PRO A N 1
ATOM 3051 C CA . PRO A 1 388 ? 3.300 -2.478 -30.360 1.00 84.06 388 PRO A CA 1
ATOM 3052 C C . PRO A 1 388 ? 2.043 -1.652 -30.660 1.00 84.06 388 PRO A C 1
ATOM 3054 O O . PRO A 1 388 ? 2.153 -0.462 -30.927 1.00 84.06 388 PRO A O 1
ATOM 3057 N N . GLN A 1 389 ? 0.854 -2.260 -30.566 1.00 83.81 389 GLN A N 1
ATOM 3058 C CA . GLN A 1 389 ? -0.428 -1.591 -30.825 1.00 83.81 389 GLN A CA 1
ATOM 3059 C C . GLN A 1 389 ? -0.710 -0.468 -29.814 1.00 83.81 389 GLN A C 1
ATOM 3061 O O . GLN A 1 389 ? -1.037 0.642 -30.216 1.00 83.81 389 GLN A O 1
ATOM 3066 N N . LEU A 1 390 ? -0.477 -0.722 -28.519 1.00 81.56 390 LEU A N 1
ATOM 3067 C CA . LEU A 1 390 ? -0.661 0.282 -27.457 1.00 81.56 390 LEU A CA 1
ATOM 3068 C C . LEU A 1 390 ? 0.285 1.476 -27.630 1.00 81.56 390 LEU A C 1
ATOM 3070 O O . LEU A 1 390 ? -0.012 2.590 -27.219 1.00 81.56 390 LEU A O 1
ATOM 3074 N N . LEU A 1 391 ? 1.451 1.245 -28.235 1.00 82.25 391 LEU A N 1
ATOM 3075 C CA . LEU A 1 391 ? 2.451 2.282 -28.447 1.00 82.25 391 LEU A CA 1
ATOM 3076 C C . LEU A 1 391 ? 2.155 3.128 -29.699 1.00 82.25 391 LEU A C 1
ATOM 3078 O O . LEU A 1 391 ? 2.521 4.306 -29.742 1.00 82.25 391 LEU A O 1
ATOM 3082 N N . LEU A 1 392 ? 1.434 2.571 -30.682 1.00 79.94 392 LEU A N 1
ATOM 3083 C CA . LEU A 1 392 ? 0.927 3.316 -31.840 1.00 79.94 392 LEU A CA 1
ATOM 3084 C C . LEU A 1 392 ? -0.106 4.378 -31.442 1.00 79.94 392 LEU A C 1
ATOM 3086 O O . LEU A 1 392 ? -0.123 5.440 -32.056 1.00 79.94 392 LEU A O 1
ATOM 3090 N N . GLU A 1 393 ? -0.896 4.148 -30.390 1.00 79.06 393 GLU A N 1
ATOM 3091 C CA . GLU A 1 393 ? -1.810 5.160 -29.824 1.00 79.06 393 GLU A CA 1
ATOM 3092 C C . GLU A 1 393 ? -1.045 6.420 -29.374 1.00 79.06 393 GLU A C 1
ATOM 3094 O O . GLU A 1 393 ? -1.524 7.543 -29.507 1.00 79.06 393 GLU A O 1
ATOM 3099 N N . SER A 1 394 ? 0.201 6.240 -28.925 1.00 77.62 394 SER A N 1
ATOM 3100 C CA . SER A 1 394 ? 1.130 7.298 -28.511 1.00 77.62 394 SER A CA 1
ATOM 3101 C C . SER A 1 394 ? 2.178 7.666 -29.577 1.00 77.62 394 SER A C 1
ATOM 3103 O O . SER A 1 394 ? 3.255 8.174 -29.248 1.00 77.62 394 SER A O 1
ATOM 3105 N N . SER A 1 395 ? 1.904 7.430 -30.868 1.00 79.19 395 SER A N 1
ATOM 3106 C CA . SER A 1 395 ? 2.906 7.583 -31.938 1.00 79.19 395 SER A CA 1
ATOM 3107 C C . SER A 1 395 ? 3.516 8.984 -32.038 1.00 79.19 395 SER A C 1
ATOM 3109 O O . SER A 1 395 ? 4.666 9.113 -32.458 1.00 79.19 395 SER A O 1
ATOM 3111 N N . GLY A 1 396 ? 2.774 10.029 -31.648 1.00 81.19 396 GLY A N 1
ATOM 3112 C CA . GLY A 1 396 ? 3.267 11.411 -31.648 1.00 81.19 396 GLY A CA 1
ATOM 3113 C C . GLY A 1 396 ? 4.530 11.584 -30.799 1.00 81.19 396 GLY A C 1
ATOM 3114 O O . GLY A 1 396 ? 5.501 12.184 -31.252 1.00 81.19 396 GLY A O 1
ATOM 3115 N N . LYS A 1 397 ? 4.585 10.946 -29.625 1.00 81.19 397 LYS A N 1
ATOM 3116 C CA . LYS A 1 397 ? 5.752 11.003 -28.731 1.00 81.19 397 LYS A CA 1
ATOM 3117 C C . LYS A 1 397 ? 6.977 10.309 -29.317 1.00 81.19 397 LYS A C 1
ATOM 3119 O O . LYS A 1 397 ? 8.096 10.803 -29.210 1.00 81.19 397 LYS A O 1
ATOM 3124 N N . VAL A 1 398 ? 6.769 9.180 -29.994 1.00 82.94 398 VAL A N 1
ATOM 3125 C CA . VAL A 1 398 ? 7.854 8.469 -30.687 1.00 82.94 398 VAL A CA 1
ATOM 3126 C C . VAL A 1 398 ? 8.400 9.307 -31.844 1.00 82.94 398 VAL A C 1
ATOM 3128 O O . VAL A 1 398 ? 9.610 9.347 -32.061 1.00 82.94 398 VAL A O 1
ATOM 3131 N N . GLN A 1 399 ? 7.528 10.009 -32.574 1.00 83.94 399 GLN A N 1
ATOM 3132 C CA . GLN A 1 399 ? 7.955 10.922 -33.634 1.00 83.94 399 GLN A CA 1
ATOM 3133 C C . GLN A 1 399 ? 8.790 12.079 -33.074 1.00 83.94 399 GLN A C 1
ATOM 3135 O O . GLN A 1 399 ? 9.838 12.383 -33.640 1.00 83.94 399 GLN A O 1
ATOM 3140 N N . GLU A 1 400 ? 8.391 12.671 -31.944 1.00 84.06 400 GLU A N 1
ATOM 3141 C CA . GLU A 1 400 ? 9.130 13.763 -31.294 1.00 84.06 400 GLU A CA 1
ATOM 3142 C C . GLU A 1 400 ? 10.578 13.385 -30.957 1.00 84.06 400 GLU A C 1
ATOM 3144 O O . GLU A 1 400 ? 11.492 14.157 -31.255 1.00 84.06 400 GLU A O 1
ATOM 3149 N N . ILE A 1 401 ? 10.825 12.199 -30.386 1.00 83.38 401 ILE A N 1
ATOM 3150 C CA . ILE A 1 401 ? 12.208 11.775 -30.116 1.00 83.38 401 ILE A CA 1
ATOM 3151 C C . ILE A 1 401 ? 12.966 11.439 -31.403 1.00 83.38 401 ILE A C 1
ATOM 3153 O O . ILE A 1 401 ? 14.156 11.735 -31.506 1.00 83.38 401 ILE A O 1
ATOM 3157 N N . CYS A 1 402 ? 12.289 10.891 -32.417 1.00 83.31 402 CYS A N 1
ATOM 3158 C CA . CYS A 1 402 ? 12.910 10.635 -33.715 1.00 83.31 402 CYS A CA 1
ATOM 3159 C C . CYS A 1 402 ? 13.389 11.930 -34.382 1.00 83.31 402 CYS A C 1
ATOM 3161 O O . CYS A 1 402 ? 14.425 11.909 -35.037 1.00 83.31 402 CYS A O 1
ATOM 3163 N N . LEU A 1 403 ? 12.700 13.062 -34.190 1.00 83.94 403 LEU A N 1
ATOM 3164 C CA . LEU A 1 403 ? 13.158 14.373 -34.674 1.00 83.94 403 LEU A CA 1
ATOM 3165 C C . LEU A 1 403 ? 14.468 14.822 -34.007 1.00 83.94 403 LEU A C 1
ATOM 3167 O O . LEU A 1 403 ? 15.270 15.498 -34.647 1.00 83.94 403 LEU A O 1
ATOM 3171 N N . LYS A 1 404 ? 14.706 14.409 -32.757 1.00 83.69 404 LYS A N 1
ATOM 3172 C CA . LYS A 1 404 ? 15.918 14.716 -31.978 1.00 83.69 404 LYS A CA 1
ATOM 3173 C C . LYS A 1 404 ? 17.045 13.698 -32.172 1.00 83.69 404 LYS A C 1
ATOM 3175 O O . LYS A 1 404 ? 18.078 13.798 -31.520 1.00 83.69 404 LYS A O 1
ATOM 3180 N N . LEU A 1 405 ? 16.885 12.726 -33.074 1.00 85.25 405 LEU A N 1
ATOM 3181 C CA . LEU A 1 405 ? 17.855 11.645 -33.287 1.00 85.25 405 LEU A CA 1
ATOM 3182 C C . LEU A 1 405 ? 19.273 12.157 -33.596 1.00 85.25 405 LEU A C 1
ATOM 3184 O O . LEU A 1 405 ? 20.243 11.551 -33.153 1.00 85.25 405 LEU A O 1
ATOM 3188 N N . ALA A 1 406 ? 19.391 13.275 -34.319 1.00 83.62 406 ALA A N 1
ATOM 3189 C CA . ALA A 1 406 ? 20.676 13.885 -34.669 1.00 83.62 406 ALA A CA 1
ATOM 3190 C C . ALA A 1 406 ? 21.419 14.507 -33.468 1.00 83.62 406 ALA A C 1
ATOM 3192 O O . ALA A 1 406 ? 22.626 14.710 -33.543 1.00 83.62 406 ALA A O 1
ATOM 3193 N N . GLU A 1 407 ? 20.715 14.801 -32.371 1.00 82.88 407 GLU A N 1
ATOM 3194 C CA . GLU A 1 407 ? 21.279 15.384 -31.144 1.00 82.88 407 GLU A CA 1
ATOM 3195 C C . GLU A 1 407 ? 21.755 14.305 -30.155 1.00 82.88 407 GLU A C 1
ATOM 3197 O O . GLU A 1 407 ? 22.435 14.606 -29.173 1.00 82.88 407 GLU A O 1
ATOM 3202 N N . LEU A 1 408 ? 21.397 13.037 -30.393 1.00 83.19 408 LEU A N 1
ATOM 3203 C CA . LEU A 1 408 ? 21.724 11.925 -29.507 1.00 83.19 408 LEU A CA 1
ATOM 3204 C C . LEU A 1 408 ? 23.142 11.385 -29.762 1.00 83.19 408 LEU A C 1
ATOM 3206 O O . LEU A 1 408 ? 23.598 11.335 -30.905 1.00 83.19 408 LEU A O 1
ATOM 3210 N N . PRO A 1 409 ? 23.829 10.869 -28.723 1.00 84.31 409 PRO A N 1
ATOM 3211 C CA . PRO A 1 409 ? 25.060 10.106 -28.908 1.00 84.31 409 PRO A CA 1
ATOM 3212 C C . PRO A 1 409 ? 24.842 8.911 -29.854 1.00 84.31 409 PRO A C 1
ATOM 3214 O O . PRO A 1 409 ? 23.797 8.260 -29.770 1.00 84.31 409 PRO A O 1
ATOM 3217 N N . PRO A 1 410 ? 25.829 8.531 -30.690 1.00 82.38 410 PRO A N 1
ATOM 3218 C CA . PRO A 1 410 ? 25.642 7.535 -31.750 1.00 82.38 410 PRO A CA 1
ATOM 3219 C C . PRO A 1 410 ? 25.183 6.170 -31.220 1.00 82.38 410 PRO A C 1
ATOM 3221 O O . PRO A 1 410 ? 24.292 5.558 -31.799 1.00 82.38 410 PRO A O 1
ATOM 3224 N N . LYS A 1 411 ? 25.709 5.729 -30.068 1.00 83.19 411 LYS A N 1
ATOM 3225 C CA . LYS A 1 411 ? 25.279 4.480 -29.412 1.00 83.19 411 LYS A CA 1
ATOM 3226 C C . LYS A 1 411 ? 23.821 4.530 -28.938 1.00 83.19 411 LYS A C 1
ATOM 3228 O O . LYS A 1 411 ? 23.111 3.533 -29.012 1.00 83.19 411 LYS A O 1
ATOM 3233 N N . SER A 1 412 ? 23.371 5.687 -28.453 1.00 84.31 412 SER A N 1
ATOM 3234 C CA . SER A 1 412 ? 21.985 5.893 -28.019 1.00 84.31 412 SER A CA 1
ATOM 3235 C C . SER A 1 412 ? 21.040 5.971 -29.217 1.00 84.31 412 SER A C 1
ATOM 3237 O O . SER A 1 412 ? 19.955 5.398 -29.171 1.00 84.31 412 SER A O 1
ATOM 3239 N N . ALA A 1 413 ? 21.465 6.629 -30.301 1.00 86.44 413 ALA A N 1
ATOM 3240 C CA . ALA A 1 413 ? 20.724 6.706 -31.556 1.00 86.44 413 ALA A CA 1
ATOM 3241 C C . ALA A 1 413 ? 20.562 5.322 -32.212 1.00 86.44 413 ALA A C 1
ATOM 3243 O O . ALA A 1 413 ? 19.457 4.955 -32.605 1.00 86.44 413 ALA A O 1
ATOM 3244 N N . GLU A 1 414 ? 21.632 4.524 -32.268 1.00 87.31 414 GLU A N 1
ATOM 3245 C CA . GLU A 1 414 ? 21.599 3.143 -32.767 1.00 87.31 414 GLU A CA 1
ATOM 3246 C C . GLU A 1 414 ? 20.657 2.262 -31.934 1.00 87.31 414 GLU A C 1
ATOM 3248 O O . GLU A 1 414 ? 19.783 1.582 -32.481 1.00 87.31 414 GLU A O 1
ATOM 3253 N N . GLY A 1 415 ? 20.780 2.309 -30.604 1.00 86.12 415 GLY A N 1
ATOM 3254 C CA . GLY A 1 415 ? 19.908 1.543 -29.717 1.00 86.12 415 GLY A CA 1
ATOM 3255 C C . GLY A 1 415 ? 18.441 1.987 -29.791 1.00 86.12 415 GLY A C 1
ATOM 3256 O O . GLY A 1 415 ? 17.548 1.139 -29.763 1.00 86.12 415 GLY A O 1
ATOM 3257 N N . LEU A 1 416 ? 18.171 3.286 -29.971 1.00 88.00 416 LEU A N 1
ATOM 3258 C CA . LEU A 1 416 ? 16.823 3.811 -30.202 1.00 88.00 416 LEU A CA 1
ATOM 3259 C C . LEU A 1 416 ? 16.231 3.267 -31.508 1.00 88.00 416 LEU A C 1
ATOM 3261 O O . LEU A 1 416 ? 15.134 2.712 -31.482 1.00 88.00 416 LEU A O 1
ATOM 3265 N N . LEU A 1 417 ? 16.966 3.366 -32.623 1.00 88.06 417 LEU A N 1
ATOM 3266 C CA . LEU A 1 417 ? 16.536 2.848 -33.928 1.00 88.06 417 LEU A CA 1
ATOM 3267 C C . LEU A 1 417 ? 16.267 1.339 -33.889 1.00 88.06 417 LEU A C 1
ATOM 3269 O O . LEU A 1 417 ? 15.281 0.872 -34.461 1.00 88.06 417 LEU A O 1
ATOM 3273 N N . THR A 1 418 ? 17.109 0.591 -33.177 1.00 89.69 418 THR A N 1
ATOM 3274 C CA . THR A 1 418 ? 16.944 -0.858 -32.996 1.00 89.69 418 THR A CA 1
ATOM 3275 C C . THR A 1 418 ? 15.687 -1.171 -32.182 1.00 89.69 418 THR A C 1
ATOM 3277 O O . THR A 1 418 ? 14.897 -2.030 -32.568 1.00 89.69 418 THR A O 1
ATOM 3280 N N . SER A 1 419 ? 15.442 -0.426 -31.101 1.00 88.38 419 SER A N 1
ATOM 3281 C CA . SER A 1 419 ? 14.286 -0.630 -30.215 1.00 88.38 419 SER A CA 1
ATOM 3282 C C . SER A 1 419 ? 12.949 -0.342 -30.907 1.00 88.38 419 SER A C 1
ATOM 3284 O O . SER A 1 419 ? 11.968 -1.039 -30.664 1.00 88.38 419 SER A O 1
ATOM 3286 N N . ILE A 1 420 ? 12.899 0.662 -31.791 1.00 88.44 420 ILE A N 1
ATOM 3287 C CA . ILE A 1 420 ? 11.672 1.056 -32.509 1.00 88.44 420 ILE A CA 1
ATOM 3288 C C . ILE A 1 420 ? 11.472 0.315 -33.838 1.00 88.44 420 ILE A C 1
ATOM 3290 O O . ILE A 1 420 ? 10.435 0.490 -34.479 1.00 88.44 420 ILE A O 1
ATOM 3294 N N . GLN A 1 421 ? 12.425 -0.519 -34.269 1.00 87.56 421 GLN A N 1
ATOM 3295 C CA . GLN A 1 421 ? 12.372 -1.219 -35.556 1.00 87.56 421 GLN A CA 1
ATOM 3296 C C . GLN A 1 421 ? 11.048 -1.977 -35.799 1.00 87.56 421 GLN A C 1
ATOM 3298 O O . GLN A 1 421 ? 10.531 -1.894 -36.920 1.00 87.56 421 GLN A O 1
ATOM 3303 N N . PRO A 1 422 ? 10.443 -2.670 -34.808 1.00 87.88 422 PRO A N 1
ATOM 3304 C CA . PRO A 1 422 ? 9.142 -3.313 -35.001 1.00 87.88 422 PRO A CA 1
ATOM 3305 C C . PRO A 1 422 ? 8.014 -2.324 -35.337 1.00 87.88 422 PRO A C 1
ATOM 3307 O O . PRO A 1 422 ? 7.159 -2.642 -36.161 1.00 87.88 422 PRO A O 1
ATOM 3310 N N . LEU A 1 423 ? 8.038 -1.104 -34.784 1.00 86.00 423 LEU A N 1
ATOM 3311 C CA . LEU A 1 423 ? 7.031 -0.071 -35.069 1.00 86.00 423 LEU A CA 1
ATOM 3312 C C . LEU A 1 423 ? 7.132 0.466 -36.496 1.00 86.00 423 LEU A C 1
ATOM 3314 O O . LEU A 1 423 ? 6.112 0.790 -37.099 1.00 86.00 423 LEU A O 1
ATOM 3318 N N . LEU A 1 424 ? 8.339 0.525 -37.069 1.00 84.38 424 LEU A N 1
ATOM 3319 C CA . LEU A 1 424 ? 8.547 1.000 -38.446 1.00 84.38 424 LEU A CA 1
ATOM 3320 C C . LEU A 1 424 ? 7.891 0.098 -39.490 1.00 84.38 424 LEU A C 1
ATOM 3322 O O . LEU A 1 424 ? 7.584 0.550 -40.591 1.00 84.38 424 LEU A O 1
ATOM 3326 N N . LYS A 1 425 ? 7.674 -1.177 -39.151 1.00 84.94 425 LYS A N 1
ATOM 3327 C CA . LYS A 1 425 ? 6.934 -2.117 -40.000 1.00 84.94 425 LYS A CA 1
ATOM 3328 C C . LYS A 1 425 ? 5.424 -1.872 -39.957 1.00 84.94 425 LYS A C 1
ATOM 3330 O O . LYS A 1 425 ? 4.738 -2.245 -40.901 1.00 84.94 425 LYS A O 1
ATOM 3335 N N . LEU A 1 426 ? 4.922 -1.266 -38.881 1.00 84.94 426 LEU A N 1
ATOM 3336 C CA . LEU A 1 426 ? 3.494 -1.072 -38.623 1.00 84.94 426 LEU A CA 1
ATOM 3337 C C . LEU A 1 426 ? 3.013 0.344 -38.971 1.00 84.94 426 LEU A C 1
ATOM 3339 O O . LEU A 1 426 ? 1.864 0.514 -39.365 1.00 84.94 426 LEU A O 1
ATOM 3343 N N . SER A 1 427 ? 3.880 1.356 -38.853 1.00 86.81 427 SER A N 1
ATOM 3344 C CA . SER A 1 427 ? 3.542 2.759 -39.112 1.00 86.81 427 SER A CA 1
ATOM 3345 C C . SER A 1 427 ? 4.353 3.329 -40.286 1.00 86.81 427 SER A C 1
ATOM 3347 O O . SER A 1 427 ? 5.528 3.676 -40.107 1.00 86.81 427 SER A O 1
ATOM 3349 N N . PRO A 1 428 ? 3.752 3.484 -41.485 1.00 86.00 428 PRO A N 1
ATOM 3350 C CA . PRO A 1 428 ? 4.434 4.102 -42.625 1.00 86.00 428 PRO A CA 1
ATOM 3351 C C . PRO A 1 428 ? 4.798 5.570 -42.348 1.00 86.00 428 PRO A C 1
ATOM 3353 O O . PRO A 1 428 ? 5.887 6.010 -42.702 1.00 86.00 428 PRO A O 1
ATOM 3356 N N . LEU A 1 429 ? 3.947 6.298 -41.616 1.00 85.75 429 LEU A N 1
ATOM 3357 C CA . LEU A 1 429 ? 4.181 7.694 -41.233 1.00 85.75 429 LEU A CA 1
ATOM 3358 C C . LEU A 1 429 ? 5.447 7.868 -40.376 1.00 85.75 429 LEU A C 1
ATOM 3360 O O . LEU A 1 429 ? 6.240 8.786 -40.598 1.00 85.75 429 LEU A O 1
ATOM 3364 N N . LEU A 1 430 ? 5.657 6.980 -39.397 1.00 85.31 430 LEU A N 1
ATOM 3365 C CA . LEU A 1 430 ? 6.857 7.003 -38.556 1.00 85.31 430 LEU A CA 1
ATOM 3366 C C . LEU A 1 430 ? 8.116 6.715 -39.385 1.00 85.31 430 LEU A C 1
ATOM 3368 O O . LEU A 1 430 ? 9.129 7.398 -39.230 1.00 85.31 430 LEU A O 1
ATOM 3372 N N . LYS A 1 431 ? 8.038 5.747 -40.304 1.00 87.75 431 LYS A N 1
ATOM 3373 C CA . LYS A 1 431 ? 9.131 5.420 -41.224 1.00 87.75 431 LYS A CA 1
ATOM 3374 C C . LYS A 1 431 ? 9.511 6.618 -42.099 1.00 87.75 431 LYS A C 1
ATOM 3376 O O . LYS A 1 431 ? 10.694 6.946 -42.181 1.00 87.75 431 LYS A O 1
ATOM 3381 N N . ASP A 1 432 ? 8.534 7.290 -42.701 1.00 88.88 432 ASP A N 1
ATOM 3382 C CA . ASP A 1 432 ? 8.781 8.459 -43.553 1.00 88.88 432 ASP A CA 1
ATOM 3383 C C . ASP A 1 432 ? 9.402 9.614 -42.756 1.00 88.88 432 ASP A C 1
ATOM 3385 O O . ASP A 1 432 ? 10.353 10.252 -43.215 1.00 88.88 432 ASP A O 1
ATOM 3389 N N . THR A 1 433 ? 8.936 9.827 -41.523 1.00 87.19 433 THR A N 1
ATOM 3390 C CA . THR A 1 433 ? 9.486 10.846 -40.616 1.00 87.19 433 THR A CA 1
ATOM 3391 C C . THR A 1 433 ? 10.964 10.584 -40.322 1.00 87.19 433 THR A C 1
ATOM 3393 O O . THR A 1 433 ? 11.788 11.488 -40.459 1.00 87.19 433 THR A O 1
ATOM 3396 N N . ILE A 1 434 ? 11.333 9.342 -39.991 1.00 87.75 434 ILE A N 1
ATOM 3397 C CA . ILE A 1 434 ? 12.734 8.969 -39.733 1.00 87.75 434 ILE A CA 1
ATOM 3398 C C . ILE A 1 434 ? 13.597 9.135 -40.984 1.00 87.75 434 ILE A C 1
ATOM 3400 O O . ILE A 1 434 ? 14.705 9.660 -40.884 1.00 87.75 434 ILE A O 1
ATOM 3404 N N . ILE A 1 435 ? 13.109 8.744 -42.167 1.00 88.69 435 ILE A N 1
ATOM 3405 C CA . ILE A 1 435 ? 13.847 8.932 -43.428 1.00 88.69 435 ILE A CA 1
ATOM 3406 C C . ILE A 1 435 ? 14.149 10.417 -43.659 1.00 88.69 435 ILE A C 1
ATOM 3408 O O . ILE A 1 435 ? 15.269 10.766 -44.041 1.00 88.69 435 ILE A O 1
ATOM 3412 N N . ILE A 1 436 ? 13.175 11.297 -43.413 1.00 89.12 436 ILE A N 1
ATOM 3413 C CA . ILE A 1 436 ? 13.353 12.747 -43.549 1.00 89.12 436 ILE A CA 1
ATOM 3414 C C . ILE A 1 436 ? 14.386 13.263 -42.544 1.00 89.12 436 ILE A C 1
ATOM 3416 O O . ILE A 1 436 ? 15.260 14.043 -42.928 1.00 89.12 436 ILE A O 1
ATOM 3420 N N . VAL A 1 437 ? 14.314 12.833 -41.282 1.00 88.25 437 VAL A N 1
ATOM 3421 C CA . VAL A 1 437 ? 15.266 13.258 -40.244 1.00 88.25 437 VAL A CA 1
ATOM 3422 C C . VAL A 1 437 ? 16.679 12.792 -40.571 1.00 88.25 437 VAL A C 1
ATOM 3424 O O . VAL A 1 437 ? 17.591 13.614 -40.579 1.00 88.25 437 VAL A O 1
ATOM 3427 N N . LEU A 1 438 ? 16.867 11.515 -40.911 1.00 87.56 438 LEU A N 1
ATOM 3428 C CA . LEU A 1 438 ? 18.175 10.973 -41.284 1.00 87.56 438 LEU A CA 1
ATOM 3429 C C . LEU A 1 438 ? 18.740 11.679 -42.518 1.00 87.56 438 LEU A C 1
ATOM 3431 O O . LEU A 1 438 ? 19.917 12.029 -42.538 1.00 87.56 438 LEU A O 1
ATOM 3435 N N . ARG A 1 439 ? 17.899 11.965 -43.524 1.00 88.56 439 ARG A N 1
ATOM 3436 C CA . ARG A 1 439 ? 18.320 12.736 -44.699 1.00 88.56 439 ARG A CA 1
ATOM 3437 C C . ARG A 1 439 ? 18.815 14.122 -44.303 1.00 88.56 439 ARG A C 1
ATOM 3439 O O . ARG A 1 439 ? 19.852 14.530 -44.805 1.00 88.56 439 ARG A O 1
ATOM 3446 N N . LYS A 1 440 ? 18.109 14.831 -43.416 1.00 86.81 440 LYS A N 1
ATOM 3447 C CA . LYS A 1 440 ? 18.548 16.141 -42.904 1.00 86.81 440 LYS A CA 1
ATOM 3448 C C . LYS A 1 440 ? 19.843 16.030 -42.098 1.00 86.81 440 LYS A C 1
ATOM 3450 O O . LYS A 1 440 ? 20.730 16.855 -42.286 1.00 86.81 440 LYS A O 1
ATOM 3455 N N . ALA A 1 441 ? 19.971 15.000 -41.264 1.00 85.19 441 ALA A N 1
ATOM 3456 C CA . ALA A 1 441 ? 21.150 14.758 -40.438 1.00 85.19 441 ALA A CA 1
ATOM 3457 C C . ALA A 1 441 ? 22.417 14.504 -41.272 1.00 85.19 441 ALA A C 1
ATOM 3459 O O . ALA A 1 441 ? 23.486 14.947 -40.875 1.00 85.19 441 ALA A O 1
ATOM 3460 N N . MET A 1 442 ? 22.312 13.890 -42.460 1.00 84.62 442 MET A N 1
ATOM 3461 C CA . MET A 1 442 ? 23.462 13.743 -43.373 1.00 84.62 442 MET A CA 1
ATOM 3462 C C . MET A 1 442 ? 24.057 15.082 -43.842 1.00 84.62 442 MET A C 1
ATOM 3464 O O . MET A 1 442 ? 25.211 15.119 -44.258 1.00 84.62 442 MET A O 1
ATOM 3468 N N . PHE A 1 443 ? 23.277 16.167 -43.808 1.00 84.19 443 PHE A N 1
ATOM 3469 C CA . PHE A 1 443 ? 23.728 17.515 -44.167 1.00 84.19 443 PHE A CA 1
ATOM 3470 C C . PHE A 1 443 ? 24.001 18.398 -42.941 1.00 84.19 443 PHE A C 1
ATOM 3472 O O . PHE A 1 443 ? 24.388 19.556 -43.109 1.00 84.19 443 PHE A O 1
ATOM 3479 N N . ALA A 1 444 ? 23.787 17.883 -41.725 1.00 69.69 444 ALA A N 1
ATOM 3480 C CA . ALA A 1 444 ? 24.169 18.569 -40.501 1.00 69.69 444 ALA A CA 1
ATOM 3481 C C . ALA A 1 444 ? 25.701 18.535 -40.387 1.00 69.69 444 ALA A C 1
ATOM 3483 O O . ALA A 1 444 ? 26.316 17.481 -40.542 1.00 69.69 444 ALA A O 1
ATOM 3484 N N . ARG A 1 445 ? 26.304 19.713 -40.211 1.00 52.09 445 ARG A N 1
ATOM 3485 C CA . ARG A 1 445 ? 27.754 19.902 -40.113 1.00 52.09 445 ARG A CA 1
ATOM 3486 C C . ARG A 1 445 ? 28.250 19.727 -38.691 1.00 52.09 445 ARG A C 1
ATOM 3488 O O . ARG A 1 445 ? 27.567 20.264 -37.791 1.00 52.09 445 ARG A O 1
#

Radius of gyration: 29.06 Å; chains: 1; bounding box: 78×45×94 Å

Sequence (445 aa):
MGFKIVSLLLTELDASQPRCLDEIAQFYISCVKDGSFNGSKATDLLPKILCLLNNHESVPKGGGYIKGSELKGHLINSLCSCRWAPSVALHMAPLFKDIPLSPDELKFLIQKILRLFPELEITDQPAVVFQLLLLSGKGNKRLVLEGLSKFYTDLDDANRGRSIMVDSEDLMSDAVDLRTLRQIEGTVILHITQAVNQDQELGTELLKYFKNLQQCNPKKVIGPFNLCLMLSISQLHFFQDKVFEFVKSTILKCLLDEDKCIKSLWARECYPQSIKAEQLVLEAVEHSTYDWDHVIQGLVKLGFGLMDSYGPKLVFGAMPESLPPEGMKNPSQLACQLGRRLLLKTFKGHEVVRSEILDQIFSHVIMRSTAPVTHYLDLLSDTVHSAPQLLLESSGKVQEICLKLAELPPKSAEGLLTSIQPLLKLSPLLKDTIIIVLRKAMFAR

Secondary structure (DSSP, 8-state):
-HHHHHHHHHHHGGGS-HHHHHHHHHHHHHHHHTT-----GGGGHHHHHHHHHHH-S-EEETTEEE-HHHHHHHHHHHHHHSPPPHHHHHHHHHHTTSS---HHHHHHHHHHHHHHGGGS-GGGHHHHHHHHHHHHTTS-HHHHHHHHHHHHHHHHHHHTT--S----GGGHHHHHHHHHHHHHHHHHHHHHHHHHHH-HHHHHHHHHHHHHHHHH-HHHHTSHHHHHHHHHHTTSTTTHHHHHHHHHHHHHHHHHHHHHHHH-HHHHHHS-----HHHHHHHHHHHHTTT-HHHHHHHHHHHHHHHHHHS---BTTB--SSPPPTT---HHHHHHHHHHHHHHHHHHH-GGGHHHHHHHHHHHHHH-SSS--HHHHHHHHHHHHH-HHHHHTTHHHHHHHHHTGGGS-HHHHHHHHHHHHHHHHH-HHHHHHHHHHHHHHTT--

InterPro domains:
  IPR026171 Fanconi anemia group I protein [PTHR21818] (5-445)
  IPR029308 FANCI solenoid 1 domain [PF14675] (3-196)
  IPR029310 FANCI helical domain 1 [PF14679] (201-286)
  IPR029315 FANCI solenoid 2 domain [PF14676] (295-445)

pLDDT: mean 85.95, std 11.82, range [37.25, 97.31]

Organism: NCBI:txid259542